Protein 1PO5 (pdb70)

Nearest PDB structures (foldseek):
  1po5-assembly1_A  TM=1.002E+00  e=9.155E-79  Oryctolagus cuniculus
  3tk3-assembly4_D  TM=8.480E-01  e=5.717E-64  Oryctolagus cuniculus
  5ufg-assembly1_A  TM=8.418E-01  e=4.158E-57  Homo sapiens
  4zv8-assembly1_A  TM=8.438E-01  e=6.813E-57  Homo sapiens
  2fdw-assembly1_A  TM=8.404E-01  e=4.370E-46  Homo sapiens

Solvent-accessible surface area: 23501 Å² total; per-residue (Å²): 85,143,45,5,45,23,20,95,61,74,104,122,37,0,16,80,129,92,117,68,239,81,4,80,58,129,18,26,113,124,29,62,129,120,58,31,52,7,0,4,11,53,44,13,72,121,30,3,0,0,0,4,4,0,74,1,0,54,60,0,4,71,108,64,34,87,4,0,15,10,82,32,87,140,29,36,76,60,113,111,78,176,64,161,30,79,163,105,52,114,22,125,143,30,132,56,12,134,163,19,4,20,29,0,43,124,85,49,53,128,37,126,143,52,17,8,112,52,0,48,72,1,1,134,16,0,17,87,42,2,76,119,28,184,11,51,59,38,69,2,13,97,34,0,1,7,0,0,0,0,1,13,0,4,17,0,19,24,152,58,19,86,22,142,42,90,25,0,80,49,5,8,60,6,0,120,35,58,102,12,27,36,12,19,101,22,57,140,69,66,119,144,108,44,43,97,43,152,162,160,47,7,39,129,187,69,50,139,146,13,51,76,44,5,42,72,55,0,12,106,15,5,99,153,16,62,84,83,38,66,94,105,91,61,95,2,0,0,0,16,0,1,22,61,11,89,113,77,182,22,74,84,80,25,115,55,18,57,79,6,4,20,96,8,0,20,60,37,4,71,74,16,0,54,48,11,0,15,5,0,7,19,0,0,5,1,5,13,37,64,49,134,19,7,92,127,2,19,82,13,2,112,126,40,12,18,39,189,98,84,1,24,40,85,6,48,96,126,0,38,20,2,16,0,1,9,26,0,0,16,0,27,19,19,34,64,21,43,8,96,32,9,4,0,52,112,99,4,109,6,106,50,66,44,0,57,108,67,12,8,0,43,0,2,5,5,18,0,2,43,7,76,179,67,0,128,62,18,125,68,14,64,11,36,3,0,29,57,114,138,34,47,72,78,140,15,77,0,16,2,26,32,18,28,32,128,43,72,52,111,24,48,29,51,14,81,11,3,2,1,0,0,1,0,9,1,0,11,29,0,38,28,32,31,81,67,71,52,155,85,16,94,27,76,79,123,61,97,43,49,28,82,16,12,15,36,31,92,0,88,2,72,64,68,152

Structure (mmCIF, N/CA/C/O backbone):
data_1PO5
#
_entry.id   1PO5
#
_cell.length_a   57.090
_cell.length_b   114.200
_cell.length_c   133.950
_cell.angle_alpha   90.00
_cell.angle_beta   90.00
_cell.angle_gamma   90.00
#
_symmetry.space_group_name_H-M   'C 2 2 21'
#
loop_
_entity.id
_entity.type
_entity.pdbx_description
1 polymer 'Cytochrome P450 2B4'
2 non-polymer 'PROTOPORPHYRIN IX CONTAINING FE'
3 water water
#
loop_
_atom_site.group_PDB
_atom_site.id
_atom_site.type_symbol
_atom_site.label_atom_id
_atom_site.label_alt_id
_atom_site.label_comp_id
_atom_site.label_asym_id
_atom_site.label_entity_id
_atom_site.label_seq_id
_atom_site.pdbx_PDB_ins_code
_atom_site.Cartn_x
_atom_site.Cartn_y
_atom_site.Cartn_z
_atom_site.occupancy
_atom_site.B_iso_or_equiv
_atom_site.auth_seq_id
_atom_site.auth_comp_id
_atom_site.auth_asym_id
_atom_site.auth_atom_id
_atom_site.pdbx_PDB_model_num
ATOM 1 N N . GLY A 1 9 ? 13.730 81.743 37.034 1.00 49.54 28 GLY A N 1
ATOM 2 C CA . GLY A 1 9 ? 12.564 80.888 37.182 1.00 51.49 28 GLY A CA 1
ATOM 3 C C . GLY A 1 9 ? 12.105 80.746 38.616 1.00 49.42 28 GLY A C 1
ATOM 4 O O . GLY A 1 9 ? 12.612 81.408 39.526 1.00 53.86 28 GLY A O 1
ATOM 5 N N . LYS A 1 10 ? 11.134 79.869 38.876 1.00 41.84 29 LYS A N 1
ATOM 6 C CA . LYS A 1 10 ? 10.722 79.650 40.260 1.00 47.58 29 LYS A CA 1
ATOM 7 C C . LYS A 1 10 ? 10.873 78.185 40.665 1.00 43.63 29 LYS A C 1
ATOM 8 O O . LYS A 1 10 ? 10.760 77.285 39.833 1.00 32.98 29 LYS A O 1
ATOM 14 N N . LEU A 1 11 ? 11.122 77.965 41.956 1.00 33.38 30 LEU A N 1
ATOM 15 C CA . LEU A 1 11 ? 11.203 76.614 42.503 1.00 29.15 30 LEU A CA 1
ATOM 16 C C . LEU A 1 11 ? 9.843 75.935 42.402 1.00 34.73 30 LEU A C 1
ATOM 17 O O . LEU A 1 11 ? 8.833 76.647 42.390 1.00 29.98 30 LEU A O 1
ATOM 22 N N . PRO A 1 12 ? 9.789 74.610 42.362 1.00 33.49 31 PRO A N 1
ATOM 23 C CA . PRO A 1 12 ? 8.491 73.922 42.409 1.00 28.63 31 PRO A CA 1
ATOM 24 C C . PRO A 1 12 ? 7.654 74.410 43.587 1.00 35.75 31 PRO A C 1
ATOM 25 O O . PRO A 1 12 ? 8.199 74.865 44.609 1.00 30.96 31 PRO A O 1
ATOM 29 N N . PRO A 1 13 ? 6.329 74.325 43.487 1.00 34.58 32 PRO A N 1
ATOM 30 C CA . PRO A 1 13 ? 5.449 74.825 44.554 1.00 30.62 32 PRO A CA 1
ATOM 31 C C . PRO A 1 13 ? 5.575 74.010 45.829 1.00 30.12 32 PRO A C 1
ATOM 32 O O . PRO A 1 13 ? 6.066 72.878 45.785 1.00 20.01 32 PRO A O 1
ATOM 36 N N . GLY A 1 14 ? 5.119 74.559 46.958 1.00 23.83 33 GLY A N 1
ATOM 37 C CA . GLY A 1 14 ? 5.134 73.746 48.174 1.00 22.35 33 GLY A CA 1
ATOM 38 C C . GLY A 1 14 ? 4.567 74.478 49.359 1.00 23.90 33 GLY A C 1
ATOM 39 O O . GLY A 1 14 ? 4.190 75.644 49.227 1.00 36.53 33 GLY A O 1
ATOM 40 N N . PRO A 1 15 ? 4.490 73.895 50.542 1.00 28.88 34 PRO A N 1
ATOM 41 C CA . PRO A 1 15 ? 3.928 74.647 51.677 1.00 35.11 34 PRO A CA 1
ATOM 42 C C . PRO A 1 15 ? 4.778 75.866 52.016 1.00 37.18 34 PRO A C 1
ATOM 43 O O . PRO A 1 15 ? 6.004 75.788 52.120 1.00 24.64 34 PRO A O 1
ATOM 47 N N . SER A 1 16 ? 4.133 77.016 52.204 1.00 32.27 35 SER A N 1
ATOM 48 C CA . SER A 1 16 ? 4.857 78.226 52.575 1.00 32.97 35 SER A CA 1
ATOM 49 C C . SER A 1 16 ? 5.749 78.010 53.799 1.00 35.72 35 SER A C 1
ATOM 50 O O . SER A 1 16 ? 5.309 77.488 54.826 1.00 35.69 35 SER A O 1
ATOM 53 N N . PRO A 1 17 ? 7.001 78.428 53.623 1.00 36.14 36 PRO A N 1
ATOM 54 C CA . PRO A 1 17 ? 8.015 78.359 54.670 1.00 45.00 36 PRO A CA 1
ATOM 55 C C . PRO A 1 17 ? 7.955 79.470 55.709 1.00 48.69 36 PRO A C 1
ATOM 56 O O . PRO A 1 17 ? 7.655 80.628 55.435 1.00 56.64 36 PRO A O 1
ATOM 60 N N . LEU A 1 18 ? 8.281 79.094 56.939 1.00 44.60 37 LEU A N 1
ATOM 61 C CA . LEU A 1 18 ? 8.569 80.084 57.973 1.00 44.81 37 LEU A CA 1
ATOM 62 C C . LEU A 1 18 ? 9.972 80.622 57.717 1.00 39.01 37 LEU A C 1
ATOM 63 O O . LEU A 1 18 ? 10.873 79.834 57.399 1.00 37.41 37 LEU A O 1
ATOM 68 N N . PRO A 1 19 ? 10.198 81.919 57.831 1.00 36.46 38 PRO A N 1
ATOM 69 C CA . PRO A 1 19 ? 11.576 82.418 57.813 1.00 42.65 38 PRO A CA 1
ATOM 70 C C . PRO A 1 19 ? 12.451 81.651 58.818 1.00 52.48 38 PRO A C 1
ATOM 71 O O . PRO A 1 19 ? 12.038 81.532 59.975 1.00 59.62 38 PRO A O 1
ATOM 75 N N . VAL A 1 20 ? 13.571 81.172 58.346 1.00 52.49 39 VAL A N 1
ATOM 76 C CA . VAL A 1 20 ? 14.743 80.490 58.817 1.00 58.36 39 VAL A CA 1
ATOM 77 C C . VAL A 1 20 ? 14.537 79.032 59.218 1.00 55.98 39 VAL A C 1
ATOM 78 O O . VAL A 1 20 ? 15.513 78.265 59.268 1.00 45.56 39 VAL A O 1
ATOM 82 N N . LEU A 1 21 ? 13.321 78.586 59.524 1.00 51.33 40 LEU A N 1
ATOM 83 C CA . LEU A 1 21 ? 13.204 77.171 59.911 1.00 49.56 40 LEU A CA 1
ATOM 84 C C . LEU A 1 21 ? 12.330 76.413 58.904 1.00 31.55 40 LEU A C 1
ATOM 85 O O . LEU A 1 21 ? 12.023 75.241 59.115 1.00 26.59 40 LEU A O 1
ATOM 90 N N . GLY A 1 22 ? 11.956 77.104 57.840 1.00 35.07 41 GLY A N 1
ATOM 91 C CA . GLY A 1 22 ? 11.168 76.562 56.757 1.00 36.84 41 GLY A CA 1
ATOM 92 C C . GLY A 1 22 ? 9.924 75.829 57.214 1.00 33.80 41 GLY A C 1
ATOM 93 O O . GLY A 1 22 ? 9.033 76.387 57.855 1.00 30.73 41 GLY A O 1
ATOM 94 N N . ASN A 1 23 ? 9.824 74.550 56.870 1.00 28.32 42 ASN A N 1
ATOM 95 C CA . ASN A 1 23 ? 8.606 73.797 57.169 1.00 29.30 42 ASN A CA 1
ATOM 96 C C . ASN A 1 23 ? 8.833 72.792 58.292 1.00 31.91 42 ASN A C 1
ATOM 97 O O . ASN A 1 23 ? 8.090 71.821 58.454 1.00 37.34 42 ASN A O 1
ATOM 102 N N . LEU A 1 24 ? 9.878 72.997 59.098 1.00 37.77 43 LEU A N 1
ATOM 103 C CA . LEU A 1 24 ? 10.164 72.028 60.159 1.00 36.76 43 LEU A CA 1
ATOM 104 C C . LEU A 1 24 ? 9.077 71.978 61.223 1.00 40.33 43 LEU A C 1
ATOM 105 O O . LEU A 1 24 ? 8.795 70.935 61.823 1.00 39.55 43 LEU A O 1
ATOM 110 N N . LEU A 1 25 ? 8.449 73.122 61.484 1.00 35.45 44 LEU A N 1
ATOM 111 C CA . LEU A 1 25 ? 7.423 73.151 62.523 1.00 48.17 44 LEU A CA 1
ATOM 112 C C . LEU A 1 25 ? 6.067 72.647 62.047 1.00 56.09 44 LEU A C 1
ATOM 113 O O . LEU A 1 25 ? 5.225 72.334 62.890 1.00 57.08 44 LEU A O 1
ATOM 118 N N . GLN A 1 26 ? 5.842 72.565 60.742 1.00 65.69 45 GLN A N 1
ATOM 119 C CA . GLN A 1 26 ? 4.561 72.182 60.167 1.00 64.14 45 GLN A CA 1
ATOM 120 C C . GLN A 1 26 ? 4.481 70.716 59.773 1.00 65.23 45 GLN A C 1
ATOM 121 O O . GLN A 1 26 ? 3.769 70.363 58.827 1.00 82.37 45 GLN A O 1
ATOM 127 N N . MET A 1 27 ? 5.204 69.840 60.476 1.00 66.39 46 MET A N 1
ATOM 128 C CA . MET A 1 27 ? 5.098 68.429 60.106 1.00 69.48 46 MET A CA 1
ATOM 129 C C . MET A 1 27 ? 4.162 67.684 61.051 1.00 62.66 46 MET A C 1
ATOM 130 O O . MET A 1 27 ? 3.871 68.088 62.173 1.00 61.28 46 MET A O 1
ATOM 135 N N . ASP A 1 28 ? 3.689 66.549 60.548 1.00 62.90 47 ASP A N 1
ATOM 136 C CA . ASP A 1 28 ? 2.656 65.798 61.233 1.00 68.64 47 ASP A CA 1
ATOM 137 C C . ASP A 1 28 ? 3.158 64.583 61.991 1.00 65.06 47 ASP A C 1
ATOM 138 O O . ASP A 1 28 ? 4.039 63.816 61.613 1.00 41.83 47 ASP A O 1
ATOM 143 N N . ARG A 1 29 ? 2.504 64.372 63.134 1.00 64.00 48 ARG A N 1
ATOM 144 C CA . ARG A 1 29 ? 2.703 63.175 63.935 1.00 62.04 48 ARG A CA 1
ATOM 145 C C . ARG A 1 29 ? 2.297 61.937 63.140 1.00 63.30 48 ARG A C 1
ATOM 146 O O . ARG A 1 29 ? 2.747 60.823 63.410 1.00 73.55 48 ARG A O 1
ATOM 154 N N . LYS A 1 30 ? 1.441 62.146 62.148 1.00 61.79 49 LYS A N 1
ATOM 155 C CA . LYS A 1 30 ? 0.973 61.170 61.192 1.00 59.37 49 LYS A CA 1
ATOM 156 C C . LYS A 1 30 ? 2.104 60.378 60.550 1.00 60.91 49 LYS A C 1
ATOM 157 O O . LYS A 1 30 ? 1.931 59.214 60.183 1.00 64.62 49 LYS A O 1
ATOM 163 N N . GLY A 1 31 ? 3.268 61.007 60.389 1.00 56.17 50 GLY A N 1
ATOM 164 C CA . GLY A 1 31 ? 4.331 60.366 59.641 1.00 52.96 50 GLY A CA 1
ATOM 165 C C . GLY A 1 31 ? 4.769 61.121 58.400 1.00 47.54 50 GLY A C 1
ATOM 166 O O . GLY A 1 31 ? 4.019 61.783 57.684 1.00 36.96 50 GLY A O 1
ATOM 167 N N . LEU A 1 32 ? 6.073 61.010 58.138 1.00 33.43 51 LEU A N 1
ATOM 168 C CA . LEU A 1 32 ? 6.674 61.761 57.045 1.00 26.44 51 LEU A CA 1
ATOM 169 C C . LEU A 1 32 ? 6.100 61.344 55.703 1.00 21.82 51 LEU A C 1
ATOM 170 O O . LEU A 1 32 ? 5.743 62.184 54.873 1.00 27.28 51 LEU A O 1
ATOM 175 N N . LEU A 1 33 ? 6.031 60.043 55.447 1.00 26.61 52 LEU A N 1
ATOM 176 C CA . LEU A 1 33 ? 5.551 59.559 54.146 1.00 26.37 52 LEU A CA 1
ATOM 177 C C . LEU A 1 33 ? 4.099 59.942 53.901 1.00 28.20 52 LEU A C 1
ATOM 178 O O . LEU A 1 33 ? 3.702 60.435 52.840 1.00 31.45 52 LEU A O 1
ATOM 183 N N . ARG A 1 34 ? 3.247 59.730 54.902 1.00 29.28 53 ARG A N 1
ATOM 184 C CA . ARG A 1 34 ? 1.843 60.115 54.703 1.00 30.60 53 ARG A CA 1
ATOM 185 C C . ARG A 1 34 ? 1.734 61.612 54.444 1.00 34.14 53 ARG A C 1
ATOM 186 O O . ARG A 1 34 ? 0.933 62.043 53.614 1.00 40.90 53 ARG A O 1
ATOM 194 N N . SER A 1 35 ? 2.556 62.397 55.138 1.00 37.91 54 SER A N 1
ATOM 195 C CA . SER A 1 35 ? 2.584 63.845 54.924 1.00 36.86 54 SER A CA 1
ATOM 196 C C . SER A 1 35 ? 3.079 64.179 53.524 1.00 35.27 54 SER A C 1
ATOM 197 O O . SER A 1 35 ? 2.591 65.089 52.844 1.00 26.80 54 SER A O 1
ATOM 200 N N . PHE A 1 36 ? 4.077 63.420 53.043 1.00 32.41 55 PHE A N 1
ATOM 201 C CA . PHE A 1 36 ? 4.491 63.673 51.658 1.00 29.67 55 PHE A CA 1
ATOM 202 C C . PHE A 1 36 ? 3.326 63.314 50.746 1.00 33.56 55 PHE A C 1
ATOM 203 O O . PHE A 1 36 ? 3.165 63.893 49.675 1.00 32.16 55 PHE A O 1
ATOM 211 N N . LEU A 1 37 ? 2.515 62.341 51.188 1.00 31.23 56 LEU A N 1
ATOM 212 C CA . LEU A 1 37 ? 1.380 61.972 50.327 1.00 36.33 56 LEU A CA 1
ATOM 213 C C . LEU A 1 37 ? 0.453 63.182 50.230 1.00 38.30 56 LEU A C 1
ATOM 214 O O . LEU A 1 37 ? -0.008 63.577 49.160 1.00 33.63 56 LEU A O 1
ATOM 219 N N . ARG A 1 38 ? 0.205 63.773 51.398 1.00 37.36 57 ARG A N 1
ATOM 220 C CA . ARG A 1 38 ? -0.671 64.937 51.457 1.00 40.42 57 ARG A CA 1
ATOM 221 C C . ARG A 1 38 ? -0.130 66.075 50.606 1.00 48.44 57 ARG A C 1
ATOM 222 O O . ARG A 1 38 ? -0.856 66.692 49.816 1.00 39.75 57 ARG A O 1
ATOM 230 N N . LEU A 1 39 ? 1.161 66.393 50.720 1.00 41.19 58 LEU A N 1
ATOM 231 C CA . LEU A 1 39 ? 1.670 67.520 49.928 1.00 30.47 58 LEU A CA 1
ATOM 232 C C . LEU A 1 39 ? 1.563 67.268 48.439 1.00 21.04 58 LEU A C 1
ATOM 233 O O . LEU A 1 39 ? 1.273 68.141 47.628 1.00 26.70 58 LEU A O 1
ATOM 238 N N . ARG A 1 40 ? 1.810 66.027 48.020 1.00 30.44 59 ARG A N 1
ATOM 239 C CA . ARG A 1 40 ? 1.712 65.744 46.590 1.00 27.72 59 ARG A CA 1
ATOM 240 C C . ARG A 1 40 ? 0.306 65.949 46.054 1.00 33.64 59 ARG A C 1
ATOM 241 O O . ARG A 1 40 ? 0.077 66.483 44.966 1.00 33.69 59 ARG A O 1
ATOM 249 N N . GLU A 1 41 ? -0.691 65.517 46.831 1.00 32.56 60 GLU A N 1
ATOM 250 C CA . GLU A 1 41 ? -2.060 65.722 46.367 1.00 41.98 60 GLU A CA 1
ATOM 251 C C . GLU A 1 41 ? -2.359 67.217 46.272 1.00 38.39 60 GLU A C 1
ATOM 252 O O . GLU A 1 41 ? -3.091 67.651 45.384 1.00 32.38 60 GLU A O 1
ATOM 258 N N . LYS A 1 42 ? -1.780 67.966 47.204 1.00 33.28 61 LYS A N 1
ATOM 259 C CA . LYS A 1 42 ? -2.053 69.394 47.290 1.00 33.80 61 LYS A CA 1
ATOM 260 C C . LYS A 1 42 ? -1.229 70.185 46.289 1.00 34.05 61 LYS A C 1
ATOM 261 O O . LYS A 1 42 ? -1.703 71.217 45.823 1.00 32.78 61 LYS A O 1
ATOM 267 N N . TYR A 1 43 ? -0.026 69.729 45.959 1.00 37.43 62 TYR A N 1
ATOM 268 C CA . TYR A 1 43 ? 0.886 70.491 45.115 1.00 29.91 62 TYR A CA 1
ATOM 269 C C . TYR A 1 43 ? 1.322 69.783 43.842 1.00 27.98 62 TYR A C 1
ATOM 270 O O . TYR A 1 43 ? 1.886 70.425 42.944 1.00 31.34 62 TYR A O 1
ATOM 279 N N . GLY A 1 44 ? 1.099 68.479 43.732 1.00 21.98 63 GLY A N 1
ATOM 280 C CA . GLY A 1 44 ? 1.511 67.736 42.555 1.00 24.35 63 GLY A CA 1
ATOM 281 C C . GLY A 1 44 ? 2.769 66.922 42.793 1.00 30.52 63 GLY A C 1
ATOM 282 O O . GLY A 1 44 ? 3.241 66.824 43.928 1.00 24.48 63 GLY A O 1
ATOM 283 N N . ASP A 1 45 ? 3.334 66.327 41.749 1.00 23.51 64 ASP A N 1
ATOM 284 C CA . ASP A 1 45 ? 4.344 65.298 41.969 1.00 20.45 64 ASP A CA 1
ATOM 285 C C . ASP A 1 45 ? 5.746 65.872 42.135 1.00 31.12 64 ASP A C 1
ATOM 286 O O . ASP A 1 45 ? 6.680 65.114 42.403 1.00 23.03 64 ASP A O 1
ATOM 291 N N . VAL A 1 46 ? 5.904 67.171 41.953 1.00 24.57 65 VAL A N 1
ATOM 292 C CA . VAL A 1 46 ? 7.177 67.835 42.217 1.00 22.53 65 VAL A CA 1
ATOM 293 C C . VAL A 1 46 ? 6.900 69.036 43.108 1.00 22.72 65 VAL A C 1
ATOM 294 O O . VAL A 1 46 ? 6.267 70.010 42.688 1.00 23.57 65 VAL A O 1
ATOM 298 N N . PHE A 1 47 ? 7.356 68.950 44.354 1.00 21.26 66 PHE A N 1
ATOM 299 C CA . PHE A 1 47 ? 7.132 70.095 45.246 1.00 21.49 66 PHE A CA 1
ATOM 300 C C . PHE A 1 47 ? 8.406 70.427 46.025 1.00 25.49 66 PHE A C 1
ATOM 301 O O . PHE A 1 47 ? 9.399 69.694 46.012 1.00 19.99 66 PHE A O 1
ATOM 309 N N . THR A 1 48 ? 8.410 71.551 46.718 1.00 24.59 67 THR A N 1
ATOM 310 C CA . THR A 1 48 ? 9.511 72.062 47.498 1.00 25.56 67 THR A CA 1
ATOM 311 C C . THR A 1 48 ? 9.145 72.164 48.983 1.00 30.35 67 THR A C 1
ATOM 312 O O . THR A 1 48 ? 8.101 72.715 49.336 1.00 25.83 67 THR A O 1
ATOM 316 N N . VAL A 1 49 ? 10.026 71.630 49.817 1.00 19.81 68 VAL A N 1
ATOM 317 C CA . VAL A 1 49 ? 9.928 71.824 51.266 1.00 28.99 68 VAL A CA 1
ATOM 318 C C . VAL A 1 49 ? 11.204 72.506 51.754 1.00 26.04 68 VAL A C 1
ATOM 319 O O . VAL A 1 49 ? 12.280 72.349 51.169 1.00 26.88 68 VAL A O 1
ATOM 323 N N . TYR A 1 50 ? 11.067 73.274 52.824 1.00 22.47 69 TYR A N 1
ATOM 324 C CA . TYR A 1 50 ? 12.190 73.993 53.404 1.00 28.73 69 TYR A CA 1
ATOM 325 C C . TYR A 1 50 ? 12.668 73.336 54.686 1.00 27.27 69 TYR A C 1
ATOM 326 O O . TYR A 1 50 ? 11.958 73.313 55.693 1.00 31.68 69 TYR A O 1
ATOM 335 N N . LEU A 1 51 ? 13.877 72.790 54.659 1.00 25.07 70 LEU A N 1
ATOM 336 C CA . LEU A 1 51 ? 14.524 72.346 55.879 1.00 30.47 70 LEU A CA 1
ATOM 337 C C . LEU A 1 51 ? 15.313 73.537 56.421 1.00 31.97 70 LEU A C 1
ATOM 338 O O . LEU A 1 51 ? 16.452 73.739 55.995 1.00 31.86 70 LEU A O 1
ATOM 343 N N . GLY A 1 52 ? 14.680 74.301 57.302 1.00 31.86 71 GLY A N 1
ATOM 344 C CA . GLY A 1 52 ? 15.294 75.545 57.751 1.00 30.45 71 GLY A CA 1
ATOM 345 C C . GLY A 1 52 ? 15.306 76.550 56.613 1.00 33.90 71 GLY A C 1
ATOM 346 O O . GLY A 1 52 ? 14.254 76.797 56.026 1.00 36.87 71 GLY A O 1
ATOM 347 N N . SER A 1 53 ? 16.462 77.110 56.289 1.00 38.66 72 SER A N 1
ATOM 348 C CA . SER A 1 53 ? 16.580 78.098 55.224 1.00 44.83 72 SER A CA 1
ATOM 349 C C . SER A 1 53 ? 16.740 77.470 53.846 1.00 40.38 72 SER A C 1
ATOM 350 O O . SER A 1 53 ? 16.682 78.152 52.821 1.00 60.90 72 SER A O 1
ATOM 353 N N . ARG A 1 54 ? 16.949 76.157 53.805 1.00 29.55 73 ARG A N 1
ATOM 354 C CA . ARG A 1 54 ? 17.293 75.492 52.563 1.00 29.60 73 ARG A CA 1
ATOM 355 C C . ARG A 1 54 ? 16.139 74.743 51.914 1.00 28.07 73 ARG A C 1
ATOM 356 O O . ARG A 1 54 ? 15.538 73.873 52.539 1.00 25.82 73 ARG A O 1
ATOM 364 N N . PRO A 1 55 ? 15.865 75.086 50.661 1.00 33.14 74 PRO A N 1
ATOM 365 C CA . PRO A 1 55 ? 14.824 74.401 49.888 1.00 25.64 74 PRO A CA 1
ATOM 366 C C . PRO A 1 55 ? 15.331 73.036 49.440 1.00 23.39 74 PRO A C 1
ATOM 367 O O . PRO A 1 55 ? 16.506 72.838 49.139 1.00 26.03 74 PRO A O 1
ATOM 371 N N . VAL A 1 56 ? 14.417 72.085 49.423 1.00 25.92 75 VAL A N 1
ATOM 372 C CA . VAL A 1 56 ? 14.627 70.706 49.026 1.00 20.46 75 VAL A CA 1
ATOM 373 C C . VAL A 1 56 ? 13.492 70.341 48.076 1.00 22.92 75 VAL A C 1
ATOM 374 O O . VAL A 1 56 ? 12.324 70.527 48.429 1.00 20.87 75 VAL A O 1
ATOM 378 N N . VAL A 1 57 ? 13.873 69.863 46.904 1.00 22.53 76 VAL A N 1
ATOM 379 C CA . VAL A 1 57 ? 12.872 69.463 45.910 1.00 19.91 76 VAL A CA 1
ATOM 380 C C . VAL A 1 57 ? 12.534 67.991 46.083 1.00 21.73 76 VAL A C 1
ATOM 381 O O . VAL A 1 57 ? 13.436 67.148 46.201 1.00 19.32 76 VAL A O 1
ATOM 385 N N . VAL A 1 58 ? 11.238 67.662 46.097 1.00 17.22 77 VAL A N 1
ATOM 386 C CA . VAL A 1 58 ? 10.759 66.299 46.268 1.00 13.91 77 VAL A CA 1
ATOM 387 C C . VAL A 1 58 ? 10.113 65.779 44.988 1.00 19.72 77 VAL A C 1
ATOM 388 O O . VAL A 1 58 ? 9.205 66.432 44.474 1.00 22.49 77 VAL A O 1
ATOM 392 N N . LEU A 1 59 ? 10.564 64.659 44.448 1.00 16.97 78 LEU A N 1
ATOM 393 C CA . LEU A 1 59 ? 10.099 64.052 43.222 1.00 15.72 78 LEU A CA 1
ATOM 394 C C . LEU A 1 59 ? 9.254 62.806 43.518 1.00 24.27 78 LEU A C 1
ATOM 395 O O . LEU A 1 59 ? 9.754 61.812 44.065 1.00 17.84 78 LEU A O 1
ATOM 400 N N . CYS A 1 60 ? 7.976 62.832 43.154 1.00 19.65 79 CYS A N 1
ATOM 401 C CA . CYS A 1 60 ? 7.065 61.733 43.420 1.00 16.21 79 CYS A CA 1
ATOM 402 C C . CYS A 1 60 ? 6.519 61.039 42.168 1.00 17.64 79 CYS A C 1
ATOM 403 O O . CYS A 1 60 ? 6.238 61.749 41.198 1.00 21.36 79 CYS A O 1
ATOM 406 N N . GLY A 1 61 ? 6.373 59.726 42.266 1.00 16.35 80 GLY A N 1
ATOM 407 C CA . GLY A 1 61 ? 5.919 58.855 41.195 1.00 17.04 80 GLY A CA 1
ATOM 408 C C . GLY A 1 61 ? 6.997 58.559 40.166 1.00 21.27 80 GLY A C 1
ATOM 409 O O . GLY A 1 61 ? 7.923 59.345 39.994 1.00 22.52 80 GLY A O 1
ATOM 410 N N . THR A 1 62 ? 6.870 57.440 39.481 1.00 18.86 81 THR A N 1
ATOM 411 C CA . THR A 1 62 ? 7.751 56.891 38.479 1.00 23.30 81 THR A CA 1
ATOM 412 C C . THR A 1 62 ? 8.101 57.883 37.378 1.00 22.62 81 THR A C 1
ATOM 413 O O . THR A 1 62 ? 9.272 58.103 37.083 1.00 19.76 81 THR A O 1
ATOM 417 N N . ASP A 1 63 ? 7.097 58.494 36.765 1.00 21.80 82 ASP A N 1
ATOM 418 C CA . ASP A 1 63 ? 7.336 59.431 35.672 1.00 25.75 82 ASP A CA 1
ATOM 419 C C . ASP A 1 63 ? 8.183 60.630 36.071 1.00 27.13 82 ASP A C 1
ATOM 420 O O . ASP A 1 63 ? 9.166 60.897 35.379 1.00 25.92 82 ASP A O 1
ATOM 425 N N . ALA A 1 64 ? 7.834 61.364 37.131 1.00 18.88 83 ALA A N 1
ATOM 426 C CA . ALA A 1 64 ? 8.635 62.525 37.505 1.00 17.37 83 ALA A CA 1
ATOM 427 C C . ALA A 1 64 ? 10.051 62.105 37.878 1.00 21.71 83 ALA A C 1
ATOM 428 O O . ALA A 1 64 ? 11.049 62.742 37.542 1.00 22.11 83 ALA A O 1
ATOM 430 N N . ILE A 1 65 ? 10.178 60.988 38.611 1.00 17.71 84 ILE A N 1
ATOM 431 C CA . ILE A 1 65 ? 11.523 60.561 39.021 1.00 16.69 84 ILE A CA 1
ATOM 432 C C . ILE A 1 65 ? 12.359 60.150 37.826 1.00 21.66 84 ILE A C 1
ATOM 433 O O . ILE A 1 65 ? 13.556 60.440 37.763 1.00 21.72 84 ILE A O 1
ATOM 438 N N . ARG A 1 66 ? 11.759 59.456 36.847 1.00 20.37 85 ARG A N 1
ATOM 439 C CA . ARG A 1 66 ? 12.567 59.063 35.692 1.00 21.77 85 ARG A CA 1
ATOM 440 C C . ARG A 1 66 ? 12.891 60.277 34.824 1.00 26.64 85 ARG A C 1
ATOM 441 O O . ARG A 1 66 ? 13.975 60.313 34.246 1.00 29.86 85 ARG A O 1
ATOM 449 N N . GLU A 1 67 ? 11.980 61.241 34.740 1.00 22.95 86 GLU A N 1
ATOM 450 C CA . GLU A 1 67 ? 12.222 62.471 33.987 1.00 26.43 86 GLU A CA 1
ATOM 451 C C . GLU A 1 67 ? 13.470 63.185 34.505 1.00 28.08 86 GLU A C 1
ATOM 452 O O . GLU A 1 67 ? 14.261 63.765 33.758 1.00 24.37 86 GLU A O 1
ATOM 458 N N . ALA A 1 68 ? 13.640 63.135 35.829 1.00 18.86 87 ALA A N 1
ATOM 459 C CA . ALA A 1 68 ? 14.791 63.783 36.433 1.00 19.51 87 ALA A CA 1
ATOM 460 C C . ALA A 1 68 ? 16.017 62.892 36.284 1.00 28.94 87 ALA A C 1
ATOM 461 O O . ALA A 1 68 ? 16.929 63.271 35.543 1.00 27.42 87 ALA A O 1
ATOM 463 N N . LEU A 1 69 ? 16.021 61.748 36.955 1.00 23.44 88 LEU A N 1
ATOM 464 C CA . LEU A 1 69 ? 17.177 60.879 37.111 1.00 21.56 88 LEU A CA 1
ATOM 465 C C . LEU A 1 69 ? 17.651 60.208 35.822 1.00 24.64 88 LEU A C 1
ATOM 466 O O . LEU A 1 69 ? 18.818 59.810 35.683 1.00 20.63 88 LEU A O 1
ATOM 471 N N . VAL A 1 70 ? 16.757 60.033 34.856 1.00 19.04 89 VAL A N 1
ATOM 472 C CA . VAL A 1 70 ? 17.163 59.402 33.601 1.00 28.46 89 VAL A CA 1
ATOM 473 C C . VAL A 1 70 ? 17.137 60.442 32.485 1.00 25.21 89 VAL A C 1
ATOM 474 O O . VAL A 1 70 ? 18.128 60.593 31.761 1.00 35.30 89 VAL A O 1
ATOM 478 N N . ASP A 1 71 ? 16.043 61.181 32.320 1.00 25.53 90 ASP A N 1
ATOM 479 C CA . ASP A 1 71 ? 15.984 62.132 31.202 1.00 26.24 90 ASP A CA 1
ATOM 480 C C . ASP A 1 71 ? 17.034 63.227 31.352 1.00 30.16 90 ASP A C 1
ATOM 481 O O . ASP A 1 71 ? 17.621 63.635 30.346 1.00 37.94 90 ASP A O 1
ATOM 486 N N . GLN A 1 72 ? 17.271 63.693 32.572 1.00 24.81 91 GLN A N 1
ATOM 487 C CA . GLN A 1 72 ? 18.313 64.679 32.859 1.00 20.80 91 GLN A CA 1
ATOM 488 C C . GLN A 1 72 ? 19.367 64.122 33.818 1.00 21.48 91 GLN A C 1
ATOM 489 O O . GLN A 1 72 ? 19.697 64.696 34.860 1.00 22.14 91 GLN A O 1
ATOM 495 N N . ALA A 1 73 ? 19.889 62.963 33.425 1.00 20.61 92 ALA A N 1
ATOM 496 C CA . ALA A 1 73 ? 20.745 62.133 34.249 1.00 22.78 92 ALA A CA 1
ATOM 497 C C . ALA A 1 73 ? 21.926 62.886 34.833 1.00 27.03 92 ALA A C 1
ATOM 498 O O . ALA A 1 73 ? 22.234 62.784 36.013 1.00 21.61 92 ALA A O 1
ATOM 500 N N . GLU A 1 74 ? 22.631 63.642 33.995 1.00 24.70 93 GLU A N 1
ATOM 501 C CA . GLU A 1 74 ? 23.789 64.368 34.503 1.00 31.31 93 GLU A CA 1
ATOM 502 C C . GLU A 1 74 ? 23.423 65.517 35.446 1.00 21.00 93 GLU A C 1
ATOM 503 O O . GLU A 1 74 ? 24.022 65.601 36.520 1.00 25.78 93 GLU A O 1
ATOM 509 N N . ALA A 1 75 ? 22.475 66.366 35.054 1.00 20.93 94 ALA A N 1
ATOM 510 C CA . ALA A 1 75 ? 21.987 67.450 35.895 1.00 22.99 94 ALA A CA 1
ATOM 511 C C . ALA A 1 75 ? 21.624 66.967 37.301 1.00 25.26 94 ALA A C 1
ATOM 512 O O . ALA A 1 75 ? 21.889 67.656 38.292 1.00 22.50 94 ALA A O 1
ATOM 514 N N . PHE A 1 76 ? 21.014 65.792 37.429 1.00 23.06 95 PHE A N 1
ATOM 515 C CA . PHE A 1 76 ? 20.579 65.281 38.727 1.00 25.73 95 PHE A CA 1
ATOM 516 C C . PHE A 1 76 ? 21.578 64.340 39.370 1.00 28.60 95 PHE A C 1
ATOM 517 O O . PHE A 1 76 ? 21.185 63.606 40.272 1.00 24.11 95 PHE A O 1
ATOM 525 N N . SER A 1 77 ? 22.827 64.329 38.906 1.00 22.28 96 SER A N 1
ATOM 526 C CA . SER A 1 77 ? 23.755 63.292 39.347 1.00 20.37 96 SER A CA 1
ATOM 527 C C . SER A 1 77 ? 24.544 63.696 40.581 1.00 20.02 96 SER A C 1
ATOM 528 O O . SER A 1 77 ? 25.300 62.889 41.112 1.00 24.21 96 SER A O 1
ATOM 531 N N . GLY A 1 78 ? 24.404 64.941 41.030 1.00 19.73 97 GLY A N 1
ATOM 532 C CA . GLY A 1 78 ? 25.044 65.399 42.245 1.00 23.62 97 GLY A CA 1
ATOM 533 C C . GLY A 1 78 ? 24.856 64.477 43.437 1.00 31.19 97 GLY A C 1
ATOM 534 O O . GLY A 1 78 ? 23.805 63.839 43.588 1.00 30.10 97 GLY A O 1
ATOM 535 N N . ARG A 1 79 ? 25.865 64.367 44.303 1.00 28.63 98 ARG A N 1
ATOM 536 C CA . ARG A 1 79 ? 25.713 63.514 45.478 1.00 34.00 98 ARG A CA 1
ATOM 537 C C . ARG A 1 79 ? 24.965 64.318 46.536 1.00 32.14 98 ARG A C 1
ATOM 538 O O . ARG A 1 79 ? 25.010 65.549 46.505 1.00 37.36 98 ARG A O 1
ATOM 546 N N . GLY A 1 80 ? 24.296 63.632 47.453 1.00 27.94 99 GLY A N 1
ATOM 547 C CA . GLY A 1 80 ? 23.566 64.388 48.475 1.00 31.37 99 GLY A CA 1
ATOM 548 C C . GLY A 1 80 ? 24.511 65.201 49.345 1.00 32.30 99 GLY A C 1
ATOM 549 O O . GLY A 1 80 ? 25.706 64.906 49.419 1.00 37.47 99 GLY A O 1
ATOM 550 N N . LYS A 1 81 ? 23.992 66.223 49.992 1.00 31.19 100 LYS A N 1
ATOM 551 C CA . LYS A 1 81 ? 24.682 67.039 50.979 1.00 45.17 100 LYS A CA 1
ATOM 552 C C . LYS A 1 81 ? 23.899 67.005 52.287 1.00 51.21 100 LYS A C 1
ATOM 553 O O . LYS A 1 81 ? 22.819 67.601 52.367 1.00 53.88 100 LYS A O 1
ATOM 559 N N . ILE A 1 82 ? 24.392 66.312 53.313 1.00 41.80 101 ILE A N 1
ATOM 560 C CA . ILE A 1 82 ? 23.615 66.280 54.551 1.00 35.38 101 ILE A CA 1
ATOM 561 C C . ILE A 1 82 ? 23.999 67.439 55.473 1.00 31.89 101 ILE A C 1
ATOM 562 O O . ILE A 1 82 ? 23.442 67.537 56.563 1.00 40.11 101 ILE A O 1
ATOM 567 N N . ALA A 1 83 ? 24.927 68.271 55.023 1.00 41.28 102 ALA A N 1
ATOM 568 C CA . ALA A 1 83 ? 25.307 69.463 55.772 1.00 49.12 102 ALA A CA 1
ATOM 569 C C . ALA A 1 83 ? 24.070 70.333 56.013 1.00 46.87 102 ALA A C 1
ATOM 570 O O . ALA A 1 83 ? 23.894 70.917 57.080 1.00 37.77 102 ALA A O 1
ATOM 572 N N . VAL A 1 84 ? 23.262 70.353 54.966 1.00 42.81 103 VAL A N 1
ATOM 573 C CA . VAL A 1 84 ? 22.013 71.071 54.839 1.00 41.51 103 VAL A CA 1
ATOM 574 C C . VAL A 1 84 ? 21.236 71.126 56.145 1.00 52.49 103 VAL A C 1
ATOM 575 O O . VAL A 1 84 ? 20.929 72.225 56.613 1.00 78.52 103 VAL A O 1
ATOM 579 N N . VAL A 1 85 ? 20.926 69.974 56.737 1.00 56.52 104 VAL A N 1
ATOM 580 C CA . VAL A 1 85 ? 20.160 69.945 57.981 1.00 58.11 104 VAL A CA 1
ATOM 581 C C . VAL A 1 85 ? 21.041 70.214 59.200 1.00 54.79 104 VAL A C 1
ATOM 582 O O . VAL A 1 85 ? 20.530 70.431 60.299 1.00 62.82 104 VAL A O 1
ATOM 586 N N . ASP A 1 86 ? 22.359 70.207 59.019 1.00 48.33 105 ASP A N 1
ATOM 587 C CA . ASP A 1 86 ? 23.256 70.450 60.141 1.00 48.40 105 ASP A CA 1
ATOM 588 C C . ASP A 1 86 ? 22.982 71.796 60.803 1.00 42.26 105 ASP A C 1
ATOM 589 O O . ASP A 1 86 ? 23.104 72.875 60.231 1.00 37.25 105 ASP A O 1
ATOM 594 N N . PRO A 1 87 ? 22.619 71.725 62.076 1.00 42.17 106 PRO A N 1
ATOM 595 C CA . PRO A 1 87 ? 22.327 72.929 62.853 1.00 51.65 106 PRO A CA 1
ATOM 596 C C . PRO A 1 87 ? 23.451 73.960 62.847 1.00 49.03 106 PRO A C 1
ATOM 597 O O . PRO A 1 87 ? 23.211 75.157 62.671 1.00 53.95 106 PRO A O 1
ATOM 601 N N . ILE A 1 88 ? 24.694 73.541 63.049 1.00 41.82 107 ILE A N 1
ATOM 602 C CA . ILE A 1 88 ? 25.784 74.472 63.297 1.00 46.16 107 ILE A CA 1
ATOM 603 C C . ILE A 1 88 ? 26.121 75.362 62.108 1.00 46.96 107 ILE A C 1
ATOM 604 O O . ILE A 1 88 ? 27.156 75.163 61.472 1.00 70.61 107 ILE A O 1
ATOM 609 N N . PHE A 1 89 ? 25.275 76.342 61.830 1.00 46.41 108 PHE A N 1
ATOM 610 C CA . PHE A 1 89 ? 25.558 77.305 60.773 1.00 61.40 108 PHE A CA 1
ATOM 611 C C . PHE A 1 89 ? 25.838 78.704 61.316 1.00 70.92 108 PHE A C 1
ATOM 612 O O . PHE A 1 89 ? 25.780 79.670 60.553 1.00 60.25 108 PHE A O 1
ATOM 620 N N . GLN A 1 90 ? 26.156 78.802 62.602 1.00 78.95 109 GLN A N 1
ATOM 621 C CA . GLN A 1 90 ? 26.628 80.029 63.229 1.00 76.52 109 GLN A CA 1
ATOM 622 C C . GLN A 1 90 ? 28.164 80.064 63.157 1.00 78.51 109 GLN A C 1
ATOM 623 O O . GLN A 1 90 ? 28.814 80.669 64.008 1.00 73.62 109 GLN A O 1
ATOM 629 N N . GLY A 1 91 ? 28.638 79.397 62.124 1.00 80.58 110 GLY A N 1
ATOM 630 C CA . GLY A 1 91 ? 29.966 79.183 61.624 1.00 80.89 110 GLY A CA 1
ATOM 631 C C . GLY A 1 91 ? 29.950 78.642 60.199 1.00 79.46 110 GLY A C 1
ATOM 632 O O . GLY A 1 91 ? 30.939 78.783 59.477 1.00 99.79 110 GLY A O 1
ATOM 633 N N . TYR A 1 92 ? 28.828 78.039 59.814 1.00 76.11 111 TYR A N 1
ATOM 634 C CA . TYR A 1 92 ? 28.615 77.454 58.492 1.00 80.11 111 TYR A CA 1
ATOM 635 C C . TYR A 1 92 ? 29.512 76.218 58.348 1.00 80.36 111 TYR A C 1
ATOM 636 O O . TYR A 1 92 ? 29.071 75.146 58.779 1.00 69.15 111 TYR A O 1
ATOM 645 N N . GLY A 1 93 ? 30.677 76.416 57.771 1.00 80.30 112 GLY A N 1
ATOM 646 C CA . GLY A 1 93 ? 31.683 75.464 57.383 1.00 79.75 112 GLY A CA 1
ATOM 647 C C . GLY A 1 93 ? 31.119 74.060 57.226 1.00 82.87 112 GLY A C 1
ATOM 648 O O . GLY A 1 93 ? 30.123 73.881 56.515 1.00 85.27 112 GLY A O 1
ATOM 649 N N . VAL A 1 94 ? 31.757 73.109 57.897 1.00 85.22 113 VAL A N 1
ATOM 650 C CA . VAL A 1 94 ? 31.281 71.732 57.891 1.00 91.51 113 VAL A CA 1
ATOM 651 C C . VAL A 1 94 ? 32.274 70.796 58.584 1.00 98.44 113 VAL A C 1
ATOM 652 O O . VAL A 1 94 ? 31.856 69.694 58.961 1.00 123.66 113 VAL A O 1
ATOM 656 N N . ILE A 1 95 ? 33.511 71.233 58.762 1.00 98.80 114 ILE A N 1
ATOM 657 C CA . ILE A 1 95 ? 34.643 70.431 59.252 1.00 103.39 114 ILE A CA 1
ATOM 658 C C . ILE A 1 95 ? 34.549 69.059 58.571 1.00 98.84 114 ILE A C 1
ATOM 659 O O . ILE A 1 95 ? 33.998 68.066 59.023 1.00 83.73 114 ILE A O 1
ATOM 664 N N . PHE A 1 96 ? 35.121 69.127 57.385 1.00 99.11 115 PHE A N 1
ATOM 665 C CA . PHE A 1 96 ? 34.929 68.324 56.207 1.00 99.69 115 PHE A CA 1
ATOM 666 C C . PHE A 1 96 ? 36.097 67.393 55.962 1.00 104.57 115 PHE A C 1
ATOM 667 O O . PHE A 1 96 ? 36.563 67.210 54.840 1.00 115.75 115 PHE A O 1
ATOM 675 N N . ALA A 1 97 ? 36.579 66.792 57.053 1.00 105.32 116 ALA A N 1
ATOM 676 C CA . ALA A 1 97 ? 37.737 65.913 56.855 1.00 106.37 116 ALA A CA 1
ATOM 677 C C . ALA A 1 97 ? 38.899 66.769 56.350 1.00 105.77 116 ALA A C 1
ATOM 678 O O . ALA A 1 97 ? 38.814 67.401 55.297 1.00 107.00 116 ALA A O 1
ATOM 680 N N . ASN A 1 98 ? 39.965 66.792 57.131 1.00 104.95 117 ASN A N 1
ATOM 681 C CA . ASN A 1 98 ? 41.175 67.566 56.974 1.00 102.30 117 ASN A CA 1
ATOM 682 C C . ASN A 1 98 ? 41.558 67.891 55.529 1.00 99.65 117 ASN A C 1
ATOM 683 O O . ASN A 1 98 ? 42.343 67.170 54.918 1.00 95.07 117 ASN A O 1
ATOM 688 N N . GLY A 1 99 ? 40.998 68.981 55.042 1.00 98.02 118 GLY A N 1
ATOM 689 C CA . GLY A 1 99 ? 41.214 69.704 53.834 1.00 93.40 118 GLY A CA 1
ATOM 690 C C . GLY A 1 99 ? 41.145 68.970 52.519 1.00 87.56 118 GLY A C 1
ATOM 691 O O . GLY A 1 99 ? 40.666 67.842 52.423 1.00 78.98 118 GLY A O 1
ATOM 692 N N . GLU A 1 100 ? 41.647 69.631 51.480 1.00 80.15 119 GLU A N 1
ATOM 693 C CA . GLU A 1 100 ? 41.679 69.169 50.106 1.00 71.60 119 GLU A CA 1
ATOM 694 C C . GLU A 1 100 ? 42.040 67.693 49.990 1.00 67.57 119 GLU A C 1
ATOM 695 O O . GLU A 1 100 ? 41.528 66.991 49.114 1.00 74.07 119 GLU A O 1
ATOM 701 N N . ARG A 1 101 ? 42.919 67.217 50.862 1.00 59.82 120 ARG A N 1
ATOM 702 C CA . ARG A 1 101 ? 43.349 65.827 50.807 1.00 61.56 120 ARG A CA 1
ATOM 703 C C . ARG A 1 101 ? 42.165 64.888 50.970 1.00 56.05 120 ARG A C 1
ATOM 704 O O . ARG A 1 101 ? 41.969 63.940 50.210 1.00 34.48 120 ARG A O 1
ATOM 712 N N . TRP A 1 102 ? 41.350 65.152 51.994 1.00 54.96 121 TRP A N 1
ATOM 713 C CA . TRP A 1 102 ? 40.271 64.188 52.254 1.00 53.04 121 TRP A CA 1
ATOM 714 C C . TRP A 1 102 ? 39.275 64.164 51.108 1.00 47.59 121 TRP A C 1
ATOM 715 O O . TRP A 1 102 ? 38.659 63.138 50.808 1.00 38.19 121 TRP A O 1
ATOM 726 N N . ARG A 1 103 ? 39.116 65.297 50.421 1.00 48.61 122 ARG A N 1
ATOM 727 C CA . ARG A 1 103 ? 38.329 65.241 49.189 1.00 55.11 122 ARG A CA 1
ATOM 728 C C . ARG A 1 103 ? 39.050 64.288 48.238 1.00 39.82 122 ARG A C 1
ATOM 729 O O . ARG A 1 103 ? 38.465 63.482 47.523 1.00 33.05 122 ARG A O 1
ATOM 737 N N . ALA A 1 104 ? 40.380 64.403 48.267 1.00 41.27 123 ALA A N 1
ATOM 738 C CA . ALA A 1 104 ? 41.153 63.507 47.404 1.00 48.49 123 ALA A CA 1
ATOM 739 C C . ALA A 1 104 ? 40.859 62.055 47.782 1.00 46.05 123 ALA A C 1
ATOM 740 O O . ALA A 1 104 ? 40.541 61.220 46.937 1.00 36.44 123 ALA A O 1
ATOM 742 N N . LEU A 1 105 ? 40.960 61.776 49.077 1.00 41.90 124 LEU A N 1
ATOM 743 C CA . LEU A 1 105 ? 40.854 60.417 49.591 1.00 36.91 124 LEU A CA 1
ATOM 744 C C . LEU A 1 105 ? 39.468 59.843 49.366 1.00 30.84 124 LEU A C 1
ATOM 745 O O . LEU A 1 105 ? 39.308 58.646 49.127 1.00 25.59 124 LEU A O 1
ATOM 750 N N . ARG A 1 106 ? 38.428 60.675 49.446 1.00 34.72 125 ARG A N 1
ATOM 751 C CA . ARG A 1 106 ? 37.106 60.055 49.281 1.00 39.49 125 ARG A CA 1
ATOM 752 C C . ARG A 1 106 ? 36.880 59.645 47.834 1.00 27.69 125 ARG A C 1
ATOM 753 O O . ARG A 1 106 ? 36.184 58.669 47.544 1.00 32.60 125 ARG A O 1
ATOM 761 N N . ARG A 1 107 ? 37.462 60.407 46.911 1.00 24.89 126 ARG A N 1
ATOM 762 C CA . ARG A 1 107 ? 37.342 60.015 45.499 1.00 32.75 126 ARG A CA 1
ATOM 763 C C . ARG A 1 107 ? 38.299 58.873 45.168 1.00 28.15 126 ARG A C 1
ATOM 764 O O . ARG A 1 107 ? 38.070 58.088 44.244 1.00 32.29 126 ARG A O 1
ATOM 772 N N . PHE A 1 108 ? 39.381 58.742 45.939 1.00 36.31 127 PHE A N 1
ATOM 773 C CA . PHE A 1 108 ? 40.265 57.571 45.789 1.00 31.89 127 PHE A CA 1
ATOM 774 C C . PHE A 1 108 ? 39.456 56.315 46.107 1.00 21.41 127 PHE A C 1
ATOM 775 O O . PHE A 1 108 ? 39.448 55.335 45.368 1.00 25.84 127 PHE A O 1
ATOM 783 N N . SER A 1 109 ? 38.751 56.359 47.249 1.00 25.47 128 SER A N 1
ATOM 784 C CA . SER A 1 109 ? 37.908 55.226 47.624 1.00 25.93 128 SER A CA 1
ATOM 785 C C . SER A 1 109 ? 36.802 54.971 46.605 1.00 29.07 128 SER A C 1
ATOM 786 O O . SER A 1 109 ? 36.519 53.810 46.262 1.00 28.20 128 SER A O 1
ATOM 789 N N . LEU A 1 110 ? 36.165 56.043 46.129 1.00 30.09 129 LEU A N 1
ATOM 790 C CA . LEU A 1 110 ? 35.045 55.845 45.202 1.00 24.98 129 LEU A CA 1
ATOM 791 C C . LEU A 1 110 ? 35.552 55.139 43.950 1.00 31.14 129 LEU A C 1
ATOM 792 O O . LEU A 1 110 ? 34.951 54.196 43.439 1.00 30.53 129 LEU A O 1
ATOM 797 N N . ALA A 1 111 ? 36.701 55.621 43.477 1.00 40.92 130 ALA A N 1
ATOM 798 C CA . ALA A 1 111 ? 37.375 55.003 42.338 1.00 36.85 130 ALA A CA 1
ATOM 799 C C . ALA A 1 111 ? 37.702 53.551 42.646 1.00 29.43 130 ALA A C 1
ATOM 800 O O . ALA A 1 111 ? 37.505 52.649 41.839 1.00 29.71 130 ALA A O 1
ATOM 802 N N . THR A 1 112 ? 38.231 53.302 43.848 1.00 37.27 131 THR A N 1
ATOM 803 C CA . THR A 1 112 ? 38.584 51.909 44.151 1.00 36.44 131 THR A CA 1
ATOM 804 C C . THR A 1 112 ? 37.326 51.048 44.116 1.00 35.10 131 THR A C 1
ATOM 805 O O . THR A 1 112 ? 37.323 49.927 43.612 1.00 29.40 131 THR A O 1
ATOM 809 N N . MET A 1 113 ? 36.231 51.603 44.640 1.00 28.58 132 MET A N 1
ATOM 810 C CA . MET A 1 113 ? 34.966 50.866 44.633 1.00 29.72 132 MET A CA 1
ATOM 811 C C . MET A 1 113 ? 34.490 50.624 43.204 1.00 34.34 132 MET A C 1
ATOM 812 O O . MET A 1 113 ? 34.084 49.513 42.874 1.00 41.70 132 MET A O 1
ATOM 817 N N . ARG A 1 114 ? 34.551 51.680 42.408 1.00 42.37 133 ARG A N 1
ATOM 818 C CA . ARG A 1 114 ? 34.187 51.714 41.005 1.00 55.01 133 ARG A CA 1
ATOM 819 C C . ARG A 1 114 ? 35.198 50.954 40.146 1.00 59.07 133 ARG A C 1
ATOM 820 O O . ARG A 1 114 ? 34.881 50.573 39.020 1.00 54.58 133 ARG A O 1
ATOM 828 N N . ASP A 1 115 ? 36.396 50.745 40.668 1.00 66.29 134 ASP A N 1
ATOM 829 C CA . ASP A 1 115 ? 37.488 50.096 39.953 1.00 68.79 134 ASP A CA 1
ATOM 830 C C . ASP A 1 115 ? 37.842 48.753 40.581 1.00 75.14 134 ASP A C 1
ATOM 831 O O . ASP A 1 115 ? 38.790 48.071 40.197 1.00 59.63 134 ASP A O 1
ATOM 836 N N . PHE A 1 116 ? 37.054 48.357 41.578 1.00 84.00 135 PHE A N 1
ATOM 837 C CA . PHE A 1 116 ? 37.247 47.062 42.220 1.00 87.93 135 PHE A CA 1
ATOM 838 C C . PHE A 1 116 ? 36.534 45.962 41.424 1.00 93.00 135 PHE A C 1
ATOM 839 O O . PHE A 1 116 ? 35.322 46.003 41.241 1.00 71.73 135 PHE A O 1
ATOM 847 N N . GLY A 1 117 ? 37.371 45.023 41.026 1.00 104.79 136 GLY A N 1
ATOM 848 C CA . GLY A 1 117 ? 37.144 43.826 40.270 1.00 112.38 136 GLY A CA 1
ATOM 849 C C . GLY A 1 117 ? 35.912 43.041 40.661 1.00 115.07 136 GLY A C 1
ATOM 850 O O . GLY A 1 117 ? 35.851 42.420 41.721 1.00 123.47 136 GLY A O 1
ATOM 851 N N . MET A 1 118 ? 34.922 43.072 39.777 1.00 114.02 137 MET A N 1
ATOM 852 C CA . MET A 1 118 ? 33.669 42.359 39.973 1.00 107.62 137 MET A CA 1
ATOM 853 C C . MET A 1 118 ? 33.916 40.908 40.377 1.00 102.13 137 MET A C 1
ATOM 854 O O . MET A 1 118 ? 33.559 40.506 41.487 1.00 105.46 137 MET A O 1
ATOM 859 N N . GLY A 1 119 ? 34.528 40.153 39.468 1.00 91.94 138 GLY A N 1
ATOM 860 C CA . GLY A 1 119 ? 34.766 38.730 39.683 1.00 82.86 138 GLY A CA 1
ATOM 861 C C . GLY A 1 119 ? 33.455 38.077 40.107 1.00 75.31 138 GLY A C 1
ATOM 862 O O . GLY A 1 119 ? 33.408 37.403 41.125 1.00 58.63 138 GLY A O 1
ATOM 863 N N . LYS A 1 120 ? 32.414 38.319 39.325 1.00 76.95 139 LYS A N 1
ATOM 864 C CA . LYS A 1 120 ? 31.056 37.876 39.588 1.00 72.53 139 LYS A CA 1
ATOM 865 C C . LYS A 1 120 ? 31.017 36.420 40.024 1.00 62.19 139 LYS A C 1
ATOM 866 O O . LYS A 1 120 ? 30.289 36.041 40.941 1.00 36.67 139 LYS A O 1
ATOM 872 N N . ARG A 1 121 ? 31.813 35.590 39.344 1.00 56.76 140 ARG A N 1
ATOM 873 C CA . ARG A 1 121 ? 31.823 34.177 39.744 1.00 58.61 140 ARG A CA 1
ATOM 874 C C . ARG A 1 121 ? 32.489 34.037 41.108 1.00 44.03 140 ARG A C 1
ATOM 875 O O . ARG A 1 121 ? 32.172 33.154 41.899 1.00 26.92 140 ARG A O 1
ATOM 883 N N . SER A 1 122 ? 33.442 34.923 41.415 1.00 36.16 141 SER A N 1
ATOM 884 C CA . SER A 1 122 ? 34.068 34.776 42.739 1.00 29.95 141 SER A CA 1
ATOM 885 C C . SER A 1 122 ? 33.090 35.342 43.766 1.00 26.81 141 SER A C 1
ATOM 886 O O . SER A 1 122 ? 32.978 34.773 44.852 1.00 24.20 141 SER A O 1
ATOM 889 N N . VAL A 1 123 ? 32.347 36.401 43.436 1.00 20.44 142 VAL A N 1
ATOM 890 C CA . VAL A 1 123 ? 31.375 36.852 44.444 1.00 26.06 142 VAL A CA 1
ATOM 891 C C . VAL A 1 123 ? 30.316 35.764 44.584 1.00 20.89 142 VAL A C 1
ATOM 892 O O . VAL A 1 123 ? 29.891 35.441 45.688 1.00 22.23 142 VAL A O 1
ATOM 896 N N . GLU A 1 124 ? 29.886 35.173 43.470 1.00 21.41 143 GLU A N 1
ATOM 897 C CA . GLU A 1 124 ? 28.851 34.143 43.553 1.00 25.43 143 GLU A CA 1
ATOM 898 C C . GLU A 1 124 ? 29.345 33.007 44.437 1.00 20.65 143 GLU A C 1
ATOM 899 O O . GLU A 1 124 ? 28.613 32.453 45.248 1.00 19.88 143 GLU A O 1
ATOM 905 N N . GLU A 1 125 ? 30.612 32.651 44.255 1.00 20.19 144 GLU A N 1
ATOM 906 C CA . GLU A 1 125 ? 31.223 31.585 45.028 1.00 19.29 144 GLU A CA 1
ATOM 907 C C . GLU A 1 125 ? 31.191 31.878 46.529 1.00 12.54 144 GLU A C 1
ATOM 908 O O . GLU A 1 125 ? 30.853 30.976 47.302 1.00 16.74 144 GLU A O 1
ATOM 914 N N . ARG A 1 126 ? 31.586 33.108 46.865 1.00 15.02 145 ARG A N 1
ATOM 915 C CA . ARG A 1 126 ? 31.573 33.524 48.259 1.00 13.56 145 ARG A CA 1
ATOM 916 C C . ARG A 1 126 ? 30.145 33.421 48.819 1.00 17.63 145 ARG A C 1
ATOM 917 O O . ARG A 1 126 ? 29.911 33.064 49.975 1.00 13.67 145 ARG A O 1
ATOM 925 N N . ILE A 1 127 ? 29.174 33.782 47.978 1.00 14.35 146 ILE A N 1
ATOM 926 C CA . ILE A 1 127 ? 27.808 33.777 48.562 1.00 16.33 146 ILE A CA 1
ATOM 927 C C . ILE A 1 127 ? 27.291 32.366 48.682 1.00 13.94 146 ILE A C 1
ATOM 928 O O . ILE A 1 127 ? 26.638 31.996 49.660 1.00 13.96 146 ILE A O 1
ATOM 933 N N . GLN A 1 128 ? 27.572 31.476 47.726 1.00 13.86 147 GLN A N 1
ATOM 934 C CA . GLN A 1 128 ? 27.234 30.076 47.882 1.00 9.66 147 GLN A CA 1
ATOM 935 C C . GLN A 1 128 ? 27.824 29.495 49.155 1.00 17.52 147 GLN A C 1
ATOM 936 O O . GLN A 1 128 ? 27.185 28.686 49.849 1.00 17.45 147 GLN A O 1
ATOM 942 N N . GLU A 1 129 ? 29.075 29.904 49.440 1.00 13.99 148 GLU A N 1
ATOM 943 C CA . GLU A 1 129 ? 29.752 29.337 50.613 1.00 12.36 148 GLU A CA 1
ATOM 944 C C . GLU A 1 129 ? 29.061 29.820 51.890 1.00 12.14 148 GLU A C 1
ATOM 945 O O . GLU A 1 129 ? 28.804 29.061 52.823 1.00 19.30 148 GLU A O 1
ATOM 951 N N . GLU A 1 130 ? 28.747 31.101 51.892 1.00 12.60 149 GLU A N 1
ATOM 952 C CA . GLU A 1 130 ? 28.027 31.651 53.029 1.00 12.57 149 GLU A CA 1
ATOM 953 C C . GLU A 1 130 ? 26.676 30.956 53.166 1.00 17.24 149 GLU A C 1
ATOM 954 O O . GLU A 1 130 ? 26.267 30.644 54.286 1.00 16.72 149 GLU A O 1
ATOM 960 N N . ALA A 1 131 ? 26.009 30.759 52.029 1.00 13.30 150 ALA A N 1
ATOM 961 C CA . ALA A 1 131 ? 24.717 30.067 52.107 1.00 18.08 150 ALA A CA 1
ATOM 962 C C . ALA A 1 131 ? 24.847 28.678 52.691 1.00 18.13 150 ALA A C 1
ATOM 963 O O . ALA A 1 131 ? 24.025 28.199 53.481 1.00 17.12 150 ALA A O 1
ATOM 965 N N . ARG A 1 132 ? 25.861 27.891 52.360 1.00 15.20 151 ARG A N 1
ATOM 966 C CA . ARG A 1 132 ? 26.085 26.591 52.951 1.00 16.83 151 ARG A CA 1
ATOM 967 C C . ARG A 1 132 ? 26.287 26.647 54.464 1.00 13.75 151 ARG A C 1
ATOM 968 O O . ARG A 1 132 ? 25.778 25.822 55.214 1.00 16.11 151 ARG A O 1
ATOM 976 N N . CYS A 1 133 ? 27.070 27.637 54.882 1.00 19.24 152 CYS A N 1
ATOM 977 C CA . CYS A 1 133 ? 27.360 27.827 56.301 1.00 19.81 152 CYS A CA 1
ATOM 978 C C . CYS A 1 133 ? 26.080 28.185 57.047 1.00 23.71 152 CYS A C 1
ATOM 979 O O . CYS A 1 133 ? 25.825 27.743 58.170 1.00 20.56 152 CYS A O 1
ATOM 982 N N . LEU A 1 134 ? 25.250 28.987 56.381 1.00 15.36 153 LEU A N 1
ATOM 983 C CA . LEU A 1 134 ? 23.948 29.322 56.974 1.00 19.89 153 LEU A CA 1
ATOM 984 C C . LEU A 1 134 ? 23.062 28.098 57.122 1.00 20.55 153 LEU A C 1
ATOM 985 O O . LEU A 1 134 ? 22.407 27.886 58.150 1.00 17.83 153 LEU A O 1
ATOM 990 N N . VAL A 1 135 ? 23.033 27.243 56.096 1.00 13.91 154 VAL A N 1
ATOM 991 C CA . VAL A 1 135 ? 22.203 26.040 56.189 1.00 14.64 154 VAL A CA 1
ATOM 992 C C . VAL A 1 135 ? 22.611 25.142 57.342 1.00 21.53 154 VAL A C 1
ATOM 993 O O . VAL A 1 135 ? 21.784 24.616 58.081 1.00 18.92 154 VAL A O 1
ATOM 997 N N . GLU A 1 136 ? 23.913 24.973 57.548 1.00 20.83 155 GLU A N 1
ATOM 998 C CA . GLU A 1 136 ? 24.421 24.187 58.676 1.00 19.63 155 GLU A CA 1
ATOM 999 C C . GLU A 1 136 ? 24.049 24.828 60.002 1.00 19.48 155 GLU A C 1
ATOM 1000 O O . GLU A 1 136 ? 23.690 24.134 60.958 1.00 24.28 155 GLU A O 1
ATOM 1006 N N . GLU A 1 137 ? 24.097 26.156 60.146 1.00 19.74 156 GLU A N 1
ATOM 1007 C CA . GLU A 1 137 ? 23.633 26.773 61.390 1.00 22.45 156 GLU A CA 1
ATOM 1008 C C . GLU A 1 137 ? 22.141 26.515 61.603 1.00 22.72 156 GLU A C 1
ATOM 1009 O O . GLU A 1 137 ? 21.660 26.148 62.671 1.00 24.13 156 GLU A O 1
ATOM 1015 N N . LEU A 1 138 ? 21.358 26.735 60.540 1.00 18.40 157 LEU A N 1
ATOM 1016 C CA . LEU A 1 138 ? 19.915 26.531 60.686 1.00 25.49 157 LEU A CA 1
ATOM 1017 C C . LEU A 1 138 ? 19.595 25.092 61.071 1.00 33.68 157 LEU A C 1
ATOM 1018 O O . LEU A 1 138 ? 18.735 24.915 61.946 1.00 27.00 157 LEU A O 1
ATOM 1023 N N . ARG A 1 139 ? 20.239 24.083 60.482 1.00 22.65 158 ARG A N 1
ATOM 1024 C CA . ARG A 1 139 ? 19.956 22.683 60.825 1.00 22.75 158 ARG A CA 1
ATOM 1025 C C . ARG A 1 139 ? 20.163 22.422 62.314 1.00 22.71 158 ARG A C 1
ATOM 1026 O O . ARG A 1 139 ? 19.444 21.663 62.960 1.00 21.74 158 ARG A O 1
ATOM 1034 N N . LYS A 1 140 ? 21.152 23.072 62.901 1.00 23.95 159 LYS A N 1
ATOM 1035 C CA . LYS A 1 140 ? 21.485 22.910 64.304 1.00 26.39 159 LYS A CA 1
ATOM 1036 C C . LYS A 1 140 ? 20.383 23.361 65.249 1.00 32.61 159 LYS A C 1
ATOM 1037 O O . LYS A 1 140 ? 20.342 22.887 66.388 1.00 28.70 159 LYS A O 1
ATOM 1043 N N . SER A 1 141 ? 19.542 24.271 64.764 1.00 26.33 160 SER A N 1
ATOM 1044 C CA . SER A 1 141 ? 18.478 24.855 65.576 1.00 27.18 160 SER A CA 1
ATOM 1045 C C . SER A 1 141 ? 17.350 23.854 65.788 1.00 18.72 160 SER A C 1
ATOM 1046 O O . SER A 1 141 ? 16.475 24.060 66.619 1.00 27.97 160 SER A O 1
ATOM 1049 N N . LYS A 1 142 ? 17.387 22.788 64.996 1.00 19.42 161 LYS A N 1
ATOM 1050 C CA . LYS A 1 142 ? 16.446 21.686 65.132 1.00 25.66 161 LYS A CA 1
ATOM 1051 C C . LYS A 1 142 ? 15.003 22.164 65.181 1.00 30.77 161 LYS A C 1
ATOM 1052 O O . LYS A 1 142 ? 14.180 21.645 65.937 1.00 23.92 161 LYS A O 1
ATOM 1058 N N . GLY A 1 143 ? 14.710 23.157 64.340 1.00 27.94 162 GLY A N 1
ATOM 1059 C CA . GLY A 1 143 ? 13.354 23.657 64.207 1.00 22.75 162 GLY A CA 1
ATOM 1060 C C . GLY A 1 143 ? 12.878 24.476 65.385 1.00 18.98 162 GLY A C 1
ATOM 1061 O O . GLY A 1 143 ? 11.675 24.753 65.500 1.00 23.35 162 GLY A O 1
ATOM 1062 N N . ALA A 1 144 ? 13.778 24.895 66.265 1.00 16.38 163 ALA A N 1
ATOM 1063 C CA . ALA A 1 144 ? 13.429 25.760 67.374 1.00 17.60 163 ALA A CA 1
ATOM 1064 C C . ALA A 1 144 ? 12.941 27.127 66.918 1.00 18.85 163 ALA A C 1
ATOM 1065 O O . ALA A 1 144 ? 13.358 27.624 65.864 1.00 22.45 163 ALA A O 1
ATOM 1067 N N . LEU A 1 145 ? 12.060 27.768 67.693 1.00 20.06 164 LEU A N 1
ATOM 1068 C CA . LEU A 1 145 ? 11.638 29.108 67.322 1.00 16.87 164 LEU A CA 1
ATOM 1069 C C . LEU A 1 145 ? 12.827 30.043 67.397 1.00 22.60 164 LEU A C 1
ATOM 1070 O O . LEU A 1 145 ? 13.636 29.951 68.330 1.00 24.33 164 LEU A O 1
ATOM 1075 N N . LEU A 1 146 ? 12.989 30.962 66.451 1.00 19.48 165 LEU A N 1
ATOM 1076 C CA . LEU A 1 146 ? 14.111 31.884 66.664 1.00 25.06 165 LEU A CA 1
ATOM 1077 C C . LEU A 1 146 ? 13.816 33.244 66.061 1.00 21.63 165 LEU A C 1
ATOM 1078 O O . LEU A 1 146 ? 12.913 33.376 65.237 1.00 22.42 165 LEU A O 1
ATOM 1083 N N . ASP A 1 147 ? 14.609 34.223 66.478 1.00 20.29 166 ASP A N 1
ATOM 1084 C CA . ASP A 1 147 ? 14.597 35.536 65.829 1.00 20.70 166 ASP A CA 1
ATOM 1085 C C . ASP A 1 147 ? 15.725 35.514 64.803 1.00 21.33 166 ASP A C 1
ATOM 1086 O O . ASP A 1 147 ? 16.885 35.320 65.180 1.00 19.58 166 ASP A O 1
ATOM 1091 N N . ASN A 1 148 ? 15.422 35.661 63.509 1.00 18.07 167 ASN A N 1
ATOM 1092 C CA . ASN A 1 148 ? 16.506 35.481 62.534 1.00 18.27 167 ASN A CA 1
ATOM 1093 C C . ASN A 1 148 ? 17.286 36.770 62.301 1.00 22.17 167 ASN A C 1
ATOM 1094 O O . ASN A 1 148 ? 18.126 36.873 61.395 1.00 17.21 167 ASN A O 1
ATOM 1099 N N . THR A 1 149 ? 17.059 37.813 63.090 1.00 20.27 168 THR A N 1
ATOM 1100 C CA . THR A 1 149 ? 17.683 39.110 62.871 1.00 17.30 168 THR A CA 1
ATOM 1101 C C . THR A 1 149 ? 19.195 39.001 62.890 1.00 21.41 168 THR A C 1
ATOM 1102 O O . THR A 1 149 ? 19.827 39.454 61.934 1.00 17.07 168 THR A O 1
ATOM 1106 N N . LEU A 1 150 ? 19.767 38.429 63.942 1.00 17.58 169 LEU A N 1
ATOM 1107 C CA . LEU A 1 150 ? 21.230 38.390 64.020 1.00 21.46 169 LEU A CA 1
ATOM 1108 C C . LEU A 1 150 ? 21.870 37.528 62.941 1.00 19.62 169 LEU A C 1
ATOM 1109 O O . LEU A 1 150 ? 22.892 37.909 62.353 1.00 19.38 169 LEU A O 1
ATOM 1114 N N . LEU A 1 151 ? 21.314 36.374 62.635 1.00 15.38 170 LEU A N 1
ATOM 1115 C CA . LEU A 1 151 ? 21.803 35.533 61.548 1.00 16.57 170 LEU A CA 1
ATOM 1116 C C . LEU A 1 151 ? 21.761 36.271 60.215 1.00 18.40 170 LEU A C 1
ATOM 1117 O O . LEU A 1 151 ? 22.703 36.194 59.408 1.00 16.16 170 LEU A O 1
ATOM 1122 N N . PHE A 1 152 ? 20.658 36.997 59.961 1.00 14.57 171 PHE A N 1
ATOM 1123 C CA . PHE A 1 152 ? 20.618 37.629 58.627 1.00 14.03 171 PHE A CA 1
ATOM 1124 C C . PHE A 1 152 ? 21.622 38.768 58.563 1.00 14.69 171 PHE A C 1
ATOM 1125 O O . PHE A 1 152 ? 22.180 39.049 57.493 1.00 14.53 171 PHE A O 1
ATOM 1133 N N . HIS A 1 153 ? 21.901 39.472 59.674 1.00 12.81 172 HIS A N 1
ATOM 1134 C CA . HIS A 1 153 ? 22.949 40.491 59.622 1.00 14.86 172 HIS A CA 1
ATOM 1135 C C . HIS A 1 153 ? 24.332 39.804 59.516 1.00 11.27 172 HIS A C 1
ATOM 1136 O O . HIS A 1 153 ? 25.233 40.415 58.928 1.00 13.26 172 HIS A O 1
ATOM 1143 N N . SER A 1 154 ? 24.441 38.617 60.076 1.00 7.86 173 SER A N 1
ATOM 1144 C CA . SER A 1 154 ? 25.698 37.870 60.027 1.00 15.55 173 SER A CA 1
ATOM 1145 C C . SER A 1 154 ? 26.033 37.486 58.594 1.00 16.93 173 SER A C 1
ATOM 1146 O O . SER A 1 154 ? 27.149 37.692 58.110 1.00 15.36 173 SER A O 1
ATOM 1149 N N . ILE A 1 155 ? 25.082 36.911 57.861 1.00 10.81 174 ILE A N 1
ATOM 1150 C CA . ILE A 1 155 ? 25.434 36.407 56.526 1.00 11.68 174 ILE A CA 1
ATOM 1151 C C . ILE A 1 155 ? 25.732 37.566 55.600 1.00 13.36 174 ILE A C 1
ATOM 1152 O O . ILE A 1 155 ? 26.679 37.478 54.792 1.00 15.74 174 ILE A O 1
ATOM 1157 N N . THR A 1 156 ? 24.987 38.651 55.673 1.00 10.75 175 THR A N 1
ATOM 1158 C CA . THR A 1 156 ? 25.227 39.772 54.759 1.00 15.38 175 THR A CA 1
ATOM 1159 C C . THR A 1 156 ? 26.546 40.487 55.072 1.00 16.15 175 THR A C 1
ATOM 1160 O O . THR A 1 156 ? 27.287 40.834 54.140 1.00 14.42 175 THR A O 1
ATOM 1164 N N . SER A 1 157 ? 26.848 40.704 56.346 1.00 12.59 176 SER A N 1
ATOM 1165 C CA . SER A 1 157 ? 28.108 41.346 56.690 1.00 13.22 176 SER A CA 1
ATOM 1166 C C . SER A 1 157 ? 29.255 40.414 56.278 1.00 15.19 176 SER A C 1
ATOM 1167 O O . SER A 1 157 ? 30.290 40.960 55.858 1.00 13.73 176 SER A O 1
ATOM 1170 N N . ASN A 1 158 ? 29.050 39.110 56.392 1.00 13.69 177 ASN A N 1
ATOM 1171 C CA . ASN A 1 158 ? 30.157 38.177 56.098 1.00 10.75 177 ASN A CA 1
ATOM 1172 C C . ASN A 1 158 ? 30.493 38.219 54.614 1.00 16.39 177 ASN A C 1
ATOM 1173 O O . ASN A 1 158 ? 31.657 38.016 54.210 1.00 16.38 177 ASN A O 1
ATOM 1178 N N . ILE A 1 159 ? 29.495 38.505 53.758 1.00 13.95 178 ILE A N 1
ATOM 1179 C CA . ILE A 1 159 ? 29.837 38.654 52.340 1.00 13.84 178 ILE A CA 1
ATOM 1180 C C . ILE A 1 159 ? 30.755 39.847 52.134 1.00 12.16 178 ILE A C 1
ATOM 1181 O O . ILE A 1 159 ? 31.739 39.773 51.397 1.00 18.18 178 ILE A O 1
ATOM 1186 N N . ILE A 1 160 ? 30.453 40.959 52.793 1.00 11.74 179 ILE A N 1
ATOM 1187 C CA . ILE A 1 160 ? 31.320 42.132 52.696 1.00 11.99 179 ILE A CA 1
ATOM 1188 C C . ILE A 1 160 ? 32.717 41.806 53.252 1.00 15.08 179 ILE A C 1
ATOM 1189 O O . ILE A 1 160 ? 33.714 42.192 52.634 1.00 15.41 179 ILE A O 1
ATOM 1194 N N . CYS A 1 161 ? 32.731 41.110 54.387 1.00 11.68 180 CYS A N 1
ATOM 1195 C CA . CYS A 1 161 ? 34.034 40.699 54.921 1.00 12.91 180 CYS A CA 1
ATOM 1196 C C . CYS A 1 161 ? 34.828 39.881 53.907 1.00 17.76 180 CYS A C 1
ATOM 1197 O O . CYS A 1 161 ? 36.044 40.081 53.746 1.00 16.92 180 CYS A O 1
ATOM 1200 N N . SER A 1 162 ? 34.208 38.948 53.222 1.00 11.74 181 SER A N 1
ATOM 1201 C CA . SER A 1 162 ? 34.921 38.083 52.293 1.00 10.55 181 SER A CA 1
ATOM 1202 C C . SER A 1 162 ? 35.442 38.866 51.102 1.00 18.51 181 SER A C 1
ATOM 1203 O O . SER A 1 162 ? 36.527 38.589 50.574 1.00 18.80 181 SER A O 1
ATOM 1206 N N . ILE A 1 163 ? 34.676 39.858 50.662 1.00 16.23 182 ILE A N 1
ATOM 1207 C CA . ILE A 1 163 ? 35.111 40.700 49.543 1.00 18.94 182 ILE A CA 1
ATOM 1208 C C . ILE A 1 163 ? 36.164 41.713 49.924 1.00 15.67 182 ILE A C 1
ATOM 1209 O O . ILE A 1 163 ? 36.920 42.241 49.108 1.00 20.15 182 ILE A O 1
ATOM 1214 N N . VAL A 1 164 ? 36.257 42.061 51.212 1.00 13.65 183 VAL A N 1
ATOM 1215 C CA . VAL A 1 164 ? 37.206 43.082 51.659 1.00 14.63 183 VAL A CA 1
ATOM 1216 C C . VAL A 1 164 ? 38.515 42.425 52.098 1.00 16.34 183 VAL A C 1
ATOM 1217 O O . VAL A 1 164 ? 39.587 42.825 51.656 1.00 17.33 183 VAL A O 1
ATOM 1221 N N . PHE A 1 165 ? 38.417 41.427 52.961 1.00 13.66 184 PHE A N 1
ATOM 1222 C CA . PHE A 1 165 ? 39.568 40.756 53.534 1.00 16.30 184 PHE A CA 1
ATOM 1223 C C . PHE A 1 165 ? 39.975 39.485 52.788 1.00 23.16 184 PHE A C 1
ATOM 1224 O O . PHE A 1 165 ? 41.075 38.984 53.091 1.00 16.03 184 PHE A O 1
ATOM 1232 N N . GLY A 1 166 ? 39.126 38.968 51.901 1.00 15.17 185 GLY A N 1
ATOM 1233 C CA . GLY A 1 166 ? 39.376 37.808 51.090 1.00 14.13 185 GLY A CA 1
ATOM 1234 C C . GLY A 1 166 ? 38.776 36.500 51.539 1.00 18.93 185 GLY A C 1
ATOM 1235 O O . GLY A 1 166 ? 38.747 35.487 50.831 1.00 22.76 185 GLY A O 1
ATOM 1236 N N . LYS A 1 167 ? 38.279 36.450 52.779 1.00 16.93 186 LYS A N 1
ATOM 1237 C CA . LYS A 1 167 ? 37.625 35.272 53.319 1.00 15.66 186 LYS A CA 1
ATOM 1238 C C . LYS A 1 167 ? 36.592 35.729 54.378 1.00 11.97 186 LYS A C 1
ATOM 1239 O O . LYS A 1 167 ? 36.721 36.811 54.940 1.00 13.44 186 LYS A O 1
ATOM 1245 N N . ARG A 1 168 ? 35.623 34.839 54.536 1.00 15.74 187 ARG A N 1
ATOM 1246 C CA . ARG A 1 168 ? 34.590 35.033 55.542 1.00 12.68 187 ARG A CA 1
ATOM 1247 C C . ARG A 1 168 ? 35.159 34.746 56.926 1.00 14.39 187 ARG A C 1
ATOM 1248 O O . ARG A 1 168 ? 36.093 33.956 57.067 1.00 14.78 187 ARG A O 1
ATOM 1256 N N . PHE A 1 169 ? 34.552 35.369 57.928 1.00 13.74 188 PHE A N 1
ATOM 1257 C CA . PHE A 1 169 ? 34.755 34.968 59.303 1.00 12.02 188 PHE A CA 1
ATOM 1258 C C . PHE A 1 169 ? 33.837 33.819 59.683 1.00 21.50 188 PHE A C 1
ATOM 1259 O O . PHE A 1 169 ? 32.706 33.657 59.216 1.00 16.55 188 PHE A O 1
ATOM 1267 N N . ASP A 1 170 ? 34.347 33.007 60.602 1.00 19.30 189 ASP A N 1
ATOM 1268 C CA . ASP A 1 170 ? 33.471 32.175 61.401 1.00 19.06 189 ASP A CA 1
ATOM 1269 C C . ASP A 1 170 ? 32.488 33.057 62.181 1.00 14.63 189 ASP A C 1
ATOM 1270 O O . ASP A 1 170 ? 32.820 34.152 62.627 1.00 15.23 189 ASP A O 1
ATOM 1275 N N . TYR A 1 171 ? 31.253 32.560 62.319 1.00 17.12 190 TYR A N 1
ATOM 1276 C CA . TYR A 1 171 ? 30.215 33.397 62.917 1.00 17.16 190 TYR A CA 1
ATOM 1277 C C . TYR A 1 171 ? 30.595 33.785 64.339 1.00 19.13 190 TYR A C 1
ATOM 1278 O O . TYR A 1 171 ? 30.141 34.799 64.865 1.00 21.70 190 TYR A O 1
ATOM 1287 N N . LYS A 1 172 ? 31.433 32.993 65.013 1.00 18.98 191 LYS A N 1
ATOM 1288 C CA . LYS A 1 172 ? 31.703 33.441 66.407 1.00 17.40 191 LYS A CA 1
ATOM 1289 C C . LYS A 1 172 ? 33.139 33.887 66.582 1.00 24.96 191 LYS A C 1
ATOM 1290 O O . LYS A 1 172 ? 33.749 33.907 67.663 1.00 26.83 191 LYS A O 1
ATOM 1296 N N . ASP A 1 173 ? 33.738 34.309 65.473 1.00 19.59 192 ASP A N 1
ATOM 1297 C CA . ASP A 1 173 ? 35.083 34.886 65.507 1.00 18.73 192 ASP A CA 1
ATOM 1298 C C . ASP A 1 173 ? 35.025 36.169 66.310 1.00 20.36 192 ASP A C 1
ATOM 1299 O O . ASP A 1 173 ? 34.155 37.013 66.063 1.00 19.79 192 ASP A O 1
ATOM 1304 N N . PRO A 1 174 ? 35.883 36.371 67.305 1.00 21.74 193 PRO A N 1
ATOM 1305 C CA . PRO A 1 174 ? 35.766 37.542 68.168 1.00 20.68 193 PRO A CA 1
ATOM 1306 C C . PRO A 1 174 ? 35.757 38.863 67.411 1.00 21.91 193 PRO A C 1
ATOM 1307 O O . PRO A 1 174 ? 35.013 39.797 67.738 1.00 21.43 193 PRO A O 1
ATOM 1311 N N . VAL A 1 175 ? 36.578 38.942 66.367 1.00 18.24 194 VAL A N 1
ATOM 1312 C CA . VAL A 1 175 ? 36.614 40.176 65.587 1.00 18.86 194 VAL A CA 1
ATOM 1313 C C . VAL A 1 175 ? 35.323 40.376 64.786 1.00 14.32 194 VAL A C 1
ATOM 1314 O O . VAL A 1 175 ? 34.948 41.551 64.660 1.00 18.42 194 VAL A O 1
ATOM 1318 N N . PHE A 1 176 ? 34.738 39.291 64.319 1.00 16.41 195 PHE A N 1
ATOM 1319 C CA . PHE A 1 176 ? 33.437 39.352 63.621 1.00 14.61 195 PHE A CA 1
ATOM 1320 C C . PHE A 1 176 ? 32.355 39.790 64.598 1.00 17.96 195 PHE A C 1
ATOM 1321 O O . PHE A 1 176 ? 31.470 40.585 64.286 1.00 18.07 195 PHE A O 1
ATOM 1329 N N . LEU A 1 177 ? 32.419 39.301 65.832 1.00 16.48 196 LEU A N 1
ATOM 1330 C CA . LEU A 1 177 ? 31.426 39.694 66.832 1.00 16.75 196 LEU A CA 1
ATOM 1331 C C . LEU A 1 177 ? 31.576 41.150 67.220 1.00 17.75 196 LEU A C 1
ATOM 1332 O O . LEU A 1 177 ? 30.571 41.828 67.477 1.00 20.07 196 LEU A O 1
ATOM 1337 N N . ARG A 1 178 ? 32.802 41.674 67.238 1.00 16.54 197 ARG A N 1
ATOM 1338 C CA . ARG A 1 178 ? 32.906 43.117 67.462 1.00 23.02 197 ARG A CA 1
ATOM 1339 C C . ARG A 1 178 ? 32.297 43.932 66.329 1.00 21.74 197 ARG A C 1
ATOM 1340 O O . ARG A 1 178 ? 31.702 44.994 66.536 1.00 18.64 197 ARG A O 1
ATOM 1348 N N . LEU A 1 179 ? 32.437 43.464 65.086 1.00 19.10 198 LEU A N 1
ATOM 1349 C CA . LEU A 1 179 ? 31.856 44.200 63.954 1.00 19.14 198 LEU A CA 1
ATOM 1350 C C . LEU A 1 179 ? 30.344 44.266 64.118 1.00 17.20 198 LEU A C 1
ATOM 1351 O O . LEU A 1 179 ? 29.721 45.315 64.053 1.00 20.12 198 LEU A O 1
ATOM 1356 N N . LEU A 1 180 ? 29.754 43.097 64.347 1.00 15.72 199 LEU A N 1
ATOM 1357 C CA . LEU A 1 180 ? 28.304 43.005 64.573 1.00 20.87 199 LEU A CA 1
ATOM 1358 C C . LEU A 1 180 ? 27.896 43.885 65.745 1.00 25.27 199 LEU A C 1
ATOM 1359 O O . LEU A 1 180 ? 26.878 44.572 65.762 1.00 22.32 199 LEU A O 1
ATOM 1364 N N . ASP A 1 181 ? 28.714 43.933 66.800 1.00 19.90 200 ASP A N 1
ATOM 1365 C CA . ASP A 1 181 ? 28.333 44.788 67.928 1.00 17.54 200 ASP A CA 1
ATOM 1366 C C . ASP A 1 181 ? 28.333 46.259 67.585 1.00 19.94 200 ASP A C 1
ATOM 1367 O O . ASP A 1 181 ? 27.548 47.089 68.049 1.00 21.15 200 ASP A O 1
ATOM 1372 N N . LEU A 1 182 ? 29.292 46.631 66.726 1.00 26.04 201 LEU A N 1
ATOM 1373 C CA . LEU A 1 182 ? 29.378 48.003 66.248 1.00 22.44 201 LEU A CA 1
ATOM 1374 C C . LEU A 1 182 ? 28.103 48.387 65.486 1.00 36.45 201 LEU A C 1
ATOM 1375 O O . LEU A 1 182 ? 27.644 49.527 65.631 1.00 26.16 201 LEU A O 1
ATOM 1380 N N . PHE A 1 183 ? 27.547 47.454 64.702 1.00 31.04 202 PHE A N 1
ATOM 1381 C CA . PHE A 1 183 ? 26.300 47.666 63.986 1.00 26.28 202 PHE A CA 1
ATOM 1382 C C . PHE A 1 183 ? 25.187 48.005 64.979 1.00 25.59 202 PHE A C 1
ATOM 1383 O O . PHE A 1 183 ? 24.450 48.968 64.793 1.00 26.60 202 PHE A O 1
ATOM 1391 N N . PHE A 1 184 ? 25.131 47.155 65.997 1.00 18.04 203 PHE A N 1
ATOM 1392 C CA . PHE A 1 184 ? 24.177 47.401 67.073 1.00 23.25 203 PHE A CA 1
ATOM 1393 C C . PHE A 1 184 ? 24.360 48.808 67.634 1.00 31.46 203 PHE A C 1
ATOM 1394 O O . PHE A 1 184 ? 23.372 49.525 67.801 1.00 27.07 203 PHE A O 1
ATOM 1402 N N . GLN A 1 185 ? 25.596 49.199 67.924 1.00 30.15 204 GLN A N 1
ATOM 1403 C CA . GLN A 1 185 ? 25.880 50.454 68.615 1.00 24.60 204 GLN A CA 1
ATOM 1404 C C . GLN A 1 185 ? 25.576 51.676 67.772 1.00 24.62 204 GLN A C 1
ATOM 1405 O O . GLN A 1 185 ? 25.401 52.776 68.301 1.00 32.53 204 GLN A O 1
ATOM 1411 N N . SER A 1 186 ? 25.540 51.448 66.467 1.00 27.05 205 SER A N 1
ATOM 1412 C CA . SER A 1 186 ? 25.304 52.523 65.508 1.00 28.97 205 SER A CA 1
ATOM 1413 C C . SER A 1 186 ? 23.882 52.514 64.946 1.00 29.90 205 SER A C 1
ATOM 1414 O O . SER A 1 186 ? 23.560 53.380 64.132 1.00 45.61 205 SER A O 1
ATOM 1417 N N . PHE A 1 187 ? 23.059 51.575 65.372 1.00 42.71 206 PHE A N 1
ATOM 1418 C CA . PHE A 1 187 ? 21.650 51.415 65.056 1.00 52.20 206 PHE A CA 1
ATOM 1419 C C . PHE A 1 187 ? 21.399 50.616 63.778 1.00 51.40 206 PHE A C 1
ATOM 1420 O O . PHE A 1 187 ? 20.240 50.462 63.377 1.00 78.74 206 PHE A O 1
ATOM 1428 N N . SER A 1 188 ? 22.439 50.098 63.146 1.00 45.12 207 SER A N 1
ATOM 1429 C CA . SER A 1 188 ? 22.311 49.250 61.967 1.00 49.96 207 SER A CA 1
ATOM 1430 C C . SER A 1 188 ? 22.012 47.804 62.363 1.00 39.96 207 SER A C 1
ATOM 1431 O O . SER A 1 188 ? 22.326 46.864 61.629 1.00 43.34 207 SER A O 1
ATOM 1434 N N . LEU A 1 189 ? 21.403 47.628 63.532 1.00 34.30 208 LEU A N 1
ATOM 1435 C CA . LEU A 1 189 ? 20.927 46.324 63.989 1.00 30.37 208 LEU A CA 1
ATOM 1436 C C . LEU A 1 189 ? 19.703 46.509 64.888 1.00 38.56 208 LEU A C 1
ATOM 1437 O O . LEU A 1 189 ? 19.723 46.097 66.045 1.00 41.05 208 LEU A O 1
ATOM 1442 N N . ILE A 1 190 ? 18.677 47.134 64.326 1.00 48.75 209 ILE A N 1
ATOM 1443 C CA . ILE A 1 190 ? 17.461 47.505 65.031 1.00 47.89 209 ILE A CA 1
ATOM 1444 C C . ILE A 1 190 ? 16.346 46.498 64.765 1.00 51.98 209 ILE A C 1
ATOM 1445 O O . ILE A 1 190 ? 16.350 45.808 63.747 1.00 40.67 209 ILE A O 1
ATOM 1450 N N . SER A 1 191 ? 15.408 46.434 65.699 1.00 45.51 210 SER A N 1
ATOM 1451 C CA . SER A 1 191 ? 14.214 45.622 65.547 1.00 39.82 210 SER A CA 1
ATOM 1452 C C . SER A 1 191 ? 13.011 46.477 65.977 1.00 38.52 210 SER A C 1
ATOM 1453 O O . SER A 1 191 ? 13.178 47.662 66.265 1.00 36.53 210 SER A O 1
ATOM 1456 N N . SER A 1 192 ? 11.859 45.837 66.009 1.00 33.47 211 SER A N 1
ATOM 1457 C CA . SER A 1 192 ? 10.571 46.438 66.304 1.00 32.85 211 SER A CA 1
ATOM 1458 C C . SER A 1 192 ? 10.523 47.082 67.687 1.00 35.83 211 SER A C 1
ATOM 1459 O O . SER A 1 192 ? 9.938 48.164 67.835 1.00 36.33 211 SER A O 1
ATOM 1462 N N . PHE A 1 193 ? 11.130 46.420 68.663 1.00 40.51 212 PHE A N 1
ATOM 1463 C CA . PHE A 1 193 ? 11.190 46.856 70.048 1.00 37.42 212 PHE A CA 1
ATOM 1464 C C . PHE A 1 193 ? 12.355 47.787 70.367 1.00 37.91 212 PHE A C 1
ATOM 1465 O O . PHE A 1 193 ? 12.325 48.442 71.417 1.00 52.55 212 PHE A O 1
ATOM 1473 N N . SER A 1 194 ? 13.364 47.854 69.511 1.00 30.09 213 SER A N 1
ATOM 1474 C CA . SER A 1 194 ? 14.593 48.603 69.733 1.00 28.27 213 SER A CA 1
ATOM 1475 C C . SER A 1 194 ? 14.356 50.000 70.288 1.00 33.67 213 SER A C 1
ATOM 1476 O O . SER A 1 194 ? 14.988 50.483 71.224 1.00 29.21 213 SER A O 1
ATOM 1479 N N . SER A 1 195 ? 13.405 50.712 69.681 1.00 32.77 214 SER A N 1
ATOM 1480 C CA . SER A 1 195 ? 13.197 52.088 70.099 1.00 27.53 214 SER A CA 1
ATOM 1481 C C . SER A 1 195 ? 12.652 52.138 71.516 1.00 26.88 214 SER A C 1
ATOM 1482 O O . SER A 1 195 ? 12.996 53.062 72.265 1.00 28.57 214 SER A O 1
ATOM 1485 N N . GLN A 1 196 ? 11.817 51.177 71.917 1.00 20.69 215 GLN A N 1
ATOM 1486 C CA . GLN A 1 196 ? 11.404 51.215 73.327 1.00 23.04 215 GLN A CA 1
ATOM 1487 C C . GLN A 1 196 ? 12.540 50.745 74.225 1.00 25.61 215 GLN A C 1
ATOM 1488 O O . GLN A 1 196 ? 12.714 51.140 75.377 1.00 26.98 215 GLN A O 1
ATOM 1494 N N . VAL A 1 197 ? 13.403 49.863 73.708 1.00 27.66 216 VAL A N 1
ATOM 1495 C CA . VAL A 1 197 ? 14.586 49.511 74.487 1.00 27.68 216 VAL A CA 1
ATOM 1496 C C . VAL A 1 197 ? 15.482 50.727 74.691 1.00 28.03 216 VAL A C 1
ATOM 1497 O O . VAL A 1 197 ? 15.898 51.049 75.812 1.00 22.93 216 VAL A O 1
ATOM 1501 N N . PHE A 1 198 ? 15.811 51.433 73.609 1.00 25.18 217 PHE A N 1
ATOM 1502 C CA . PHE A 1 198 ? 16.620 52.647 73.748 1.00 32.95 217 PHE A CA 1
ATOM 1503 C C . PHE A 1 198 ? 15.970 53.625 74.724 1.00 30.40 217 PHE A C 1
ATOM 1504 O O . PHE A 1 198 ? 16.578 54.328 75.530 1.00 19.29 217 PHE A O 1
ATOM 1512 N N . GLU A 1 199 ? 14.638 53.693 74.616 1.00 24.77 218 GLU A N 1
ATOM 1513 C CA . GLU A 1 199 ? 13.937 54.653 75.451 1.00 28.59 218 GLU A CA 1
ATOM 1514 C C . GLU A 1 199 ? 14.035 54.336 76.944 1.00 19.53 218 GLU A C 1
ATOM 1515 O O . GLU A 1 199 ? 14.209 55.281 77.717 1.00 22.87 218 GLU A O 1
ATOM 1521 N N . LEU A 1 200 ? 13.894 53.061 77.267 1.00 16.89 219 LEU A N 1
ATOM 1522 C CA . LEU A 1 200 ? 14.004 52.527 78.605 1.00 15.57 219 LEU A CA 1
ATOM 1523 C C . LEU A 1 200 ? 15.399 52.872 79.146 1.00 18.47 219 LEU A C 1
ATOM 1524 O O . LEU A 1 200 ? 15.516 53.307 80.278 1.00 16.80 219 LEU A O 1
ATOM 1529 N N . PHE A 1 201 ? 16.390 52.639 78.277 1.00 16.87 220 PHE A N 1
ATOM 1530 C CA . PHE A 1 201 ? 17.764 52.872 78.704 1.00 15.68 220 PHE A CA 1
ATOM 1531 C C . PHE A 1 201 ? 18.250 54.279 78.435 1.00 19.80 220 PHE A C 1
ATOM 1532 O O . PHE A 1 201 ? 19.464 54.551 78.537 1.00 21.37 220 PHE A O 1
ATOM 1540 N N . SER A 1 202 ? 17.373 55.215 78.101 1.00 18.35 221 SER A N 1
ATOM 1541 C CA . SER A 1 202 ? 17.818 56.529 77.647 1.00 25.16 221 SER A CA 1
ATOM 1542 C C . SER A 1 202 ? 18.705 57.243 78.654 1.00 26.05 221 SER A C 1
ATOM 1543 O O . SER A 1 202 ? 19.645 57.953 78.279 1.00 20.44 221 SER A O 1
ATOM 1546 N N . GLY A 1 203 ? 18.452 57.092 79.958 1.00 18.99 222 GLY A N 1
ATOM 1547 C CA . GLY A 1 203 ? 19.298 57.819 80.900 1.00 16.28 222 GLY A CA 1
ATOM 1548 C C . GLY A 1 203 ? 20.732 57.303 80.897 1.00 21.90 222 GLY A C 1
ATOM 1549 O O . GLY A 1 203 ? 21.680 58.081 81.052 1.00 20.12 222 GLY A O 1
ATOM 1550 N N . PHE A 1 204 ? 20.877 55.994 80.723 1.00 16.12 223 PHE A N 1
ATOM 1551 C CA . PHE A 1 204 ? 22.165 55.331 80.595 1.00 20.79 223 PHE A CA 1
ATOM 1552 C C . PHE A 1 204 ? 22.902 55.798 79.339 1.00 25.95 223 PHE A C 1
ATOM 1553 O O . PHE A 1 204 ? 24.080 56.154 79.383 1.00 21.72 223 PHE A O 1
ATOM 1561 N N . LEU A 1 205 ? 22.200 55.739 78.214 1.00 23.00 224 LEU A N 1
ATOM 1562 C CA . LEU A 1 205 ? 22.774 55.943 76.898 1.00 20.70 224 LEU A CA 1
ATOM 1563 C C . LEU A 1 205 ? 23.121 57.381 76.575 1.00 25.80 224 LEU A C 1
ATOM 1564 O O . LEU A 1 205 ? 24.106 57.692 75.882 1.00 27.85 224 LEU A O 1
ATOM 1569 N N . LYS A 1 206 ? 22.289 58.294 77.054 1.00 20.23 225 LYS A N 1
ATOM 1570 C CA . LYS A 1 206 ? 22.422 59.696 76.697 1.00 21.74 225 LYS A CA 1
ATOM 1571 C C . LYS A 1 206 ? 22.935 60.544 77.849 1.00 27.48 225 LYS A C 1
ATOM 1572 O O . LYS A 1 206 ? 23.503 61.612 77.607 1.00 33.42 225 LYS A O 1
ATOM 1578 N N . HIS A 1 207 ? 22.728 60.108 79.102 1.00 17.13 226 HIS A N 1
ATOM 1579 C CA . HIS A 1 207 ? 23.155 61.013 80.175 1.00 16.93 226 HIS A CA 1
ATOM 1580 C C . HIS A 1 207 ? 24.481 60.531 80.757 1.00 16.24 226 HIS A C 1
ATOM 1581 O O . HIS A 1 207 ? 25.470 61.255 80.648 1.00 19.13 226 HIS A O 1
ATOM 1588 N N . PHE A 1 208 ? 24.485 59.348 81.333 1.00 15.50 227 PHE A N 1
ATOM 1589 C CA . PHE A 1 208 ? 25.689 58.797 81.950 1.00 24.27 227 PHE A CA 1
ATOM 1590 C C . PHE A 1 208 ? 25.524 57.300 82.145 1.00 24.64 227 PHE A C 1
ATOM 1591 O O . PHE A 1 208 ? 24.518 56.780 82.652 1.00 21.86 227 PHE A O 1
ATOM 1599 N N . PRO A 1 209 ? 26.538 56.521 81.773 1.00 19.77 228 PRO A N 1
ATOM 1600 C CA . PRO A 1 209 ? 27.804 57.021 81.248 1.00 26.03 228 PRO A CA 1
ATOM 1601 C C . PRO A 1 209 ? 27.925 57.035 79.730 1.00 30.92 228 PRO A C 1
ATOM 1602 O O . PRO A 1 209 ? 29.044 57.227 79.233 1.00 22.90 228 PRO A O 1
ATOM 1606 N N . GLY A 1 210 ? 26.853 56.827 78.984 1.00 19.56 229 GLY A N 1
ATOM 1607 C CA . GLY A 1 210 ? 26.901 56.828 77.522 1.00 17.32 229 GLY A CA 1
ATOM 1608 C C . GLY A 1 210 ? 27.460 55.536 76.961 1.00 15.66 229 GLY A C 1
ATOM 1609 O O . GLY A 1 210 ? 27.680 54.553 77.684 1.00 21.28 229 GLY A O 1
ATOM 1610 N N . THR A 1 211 ? 27.693 55.522 75.643 1.00 17.55 230 THR A N 1
ATOM 1611 C CA . THR A 1 211 ? 28.225 54.332 74.979 1.00 24.80 230 THR A CA 1
ATOM 1612 C C . THR A 1 211 ? 29.546 54.598 74.263 1.00 32.23 230 THR A C 1
ATOM 1613 O O . THR A 1 211 ? 30.140 53.673 73.689 1.00 24.16 230 THR A O 1
ATOM 1617 N N . HIS A 1 212 ? 30.041 55.832 74.274 1.00 30.23 231 HIS A N 1
ATOM 1618 C CA . HIS A 1 212 ? 31.328 56.092 73.613 1.00 25.13 231 HIS A CA 1
ATOM 1619 C C . HIS A 1 212 ? 32.449 55.195 74.122 1.00 32.20 231 HIS A C 1
ATOM 1620 O O . HIS A 1 212 ? 33.287 54.749 73.321 1.00 20.35 231 HIS A O 1
ATOM 1627 N N . ARG A 1 213 ? 32.561 54.871 75.412 1.00 22.45 232 ARG A N 1
ATOM 1628 C CA . ARG A 1 213 ? 33.617 53.952 75.806 1.00 18.73 232 ARG A CA 1
ATOM 1629 C C . ARG A 1 213 ? 33.508 52.604 75.106 1.00 27.62 232 ARG A C 1
ATOM 1630 O O . ARG A 1 213 ? 34.474 52.028 74.608 1.00 21.06 232 ARG A O 1
ATOM 1638 N N . GLN A 1 214 ? 32.301 52.035 75.077 1.00 23.01 233 GLN A N 1
ATOM 1639 C CA . GLN A 1 214 ? 32.147 50.714 74.461 1.00 27.87 233 GLN A CA 1
ATOM 1640 C C . GLN A 1 214 ? 32.369 50.759 72.955 1.00 19.35 233 GLN A C 1
ATOM 1641 O O . GLN A 1 214 ? 32.875 49.816 72.337 1.00 18.17 233 GLN A O 1
ATOM 1647 N N . ILE A 1 215 ? 31.974 51.888 72.353 1.00 17.45 234 ILE A N 1
ATOM 1648 C CA . ILE A 1 215 ? 32.137 52.004 70.900 1.00 22.99 234 ILE A CA 1
ATOM 1649 C C . ILE A 1 215 ? 33.632 52.135 70.584 1.00 28.80 234 ILE A C 1
ATOM 1650 O O . ILE A 1 215 ? 34.128 51.563 69.609 1.00 24.63 234 ILE A O 1
ATOM 1655 N N . TYR A 1 216 ? 34.314 52.895 71.439 1.00 22.35 235 TYR A N 1
ATOM 1656 C CA . TYR A 1 216 ? 35.753 53.090 71.288 1.00 22.53 235 TYR A CA 1
ATOM 1657 C C . TYR A 1 216 ? 36.489 51.758 71.316 1.00 24.63 235 TYR A C 1
ATOM 1658 O O . TYR A 1 216 ? 37.335 51.460 70.464 1.00 25.64 235 TYR A O 1
ATOM 1667 N N . ARG A 1 217 ? 36.174 50.948 72.328 1.00 19.04 236 ARG A N 1
ATOM 1668 C CA . ARG A 1 217 ? 36.866 49.662 72.440 1.00 26.87 236 ARG A CA 1
ATOM 1669 C C . ARG A 1 217 ? 36.554 48.777 71.247 1.00 25.64 236 ARG A C 1
ATOM 1670 O O . ARG A 1 217 ? 37.412 48.022 70.784 1.00 26.47 236 ARG A O 1
ATOM 1678 N N . ASN A 1 218 ? 35.325 48.846 70.726 1.00 20.40 237 ASN A N 1
ATOM 1679 C CA . ASN A 1 218 ? 35.064 48.049 69.531 1.00 17.58 237 ASN A CA 1
ATOM 1680 C C . ASN A 1 218 ? 35.909 48.563 68.367 1.00 24.12 237 ASN A C 1
ATOM 1681 O O . ASN A 1 218 ? 36.554 47.803 67.643 1.00 29.73 237 ASN A O 1
ATOM 1686 N N . LEU A 1 219 ? 35.916 49.876 68.165 1.00 19.86 238 LEU A N 1
ATOM 1687 C CA . LEU A 1 219 ? 36.659 50.399 67.019 1.00 32.83 238 LEU A CA 1
ATOM 1688 C C . LEU A 1 219 ? 38.154 50.136 67.098 1.00 31.62 238 LEU A C 1
ATOM 1689 O O . LEU A 1 219 ? 38.826 49.926 66.076 1.00 22.41 238 LEU A O 1
ATOM 1694 N N . GLN A 1 220 ? 38.711 50.164 68.307 1.00 22.19 239 GLN A N 1
ATOM 1695 C CA . GLN A 1 220 ? 40.146 49.902 68.405 1.00 27.92 239 GLN A CA 1
ATOM 1696 C C . GLN A 1 220 ? 40.473 48.491 67.939 1.00 25.10 239 GLN A C 1
ATOM 1697 O O . GLN A 1 220 ? 41.459 48.300 67.215 1.00 27.24 239 GLN A O 1
ATOM 1703 N N . GLU A 1 221 ? 39.666 47.534 68.379 1.00 18.92 240 GLU A N 1
ATOM 1704 C CA . GLU A 1 221 ? 39.886 46.139 68.000 1.00 21.13 240 GLU A CA 1
ATOM 1705 C C . GLU A 1 221 ? 39.767 45.931 66.490 1.00 26.08 240 GLU A C 1
ATOM 1706 O O . GLU A 1 221 ? 40.563 45.191 65.904 1.00 26.09 240 GLU A O 1
ATOM 1712 N N . ILE A 1 222 ? 38.767 46.583 65.911 1.00 24.32 241 ILE A N 1
ATOM 1713 C CA . ILE A 1 222 ? 38.492 46.541 64.470 1.00 26.68 241 ILE A CA 1
ATOM 1714 C C . ILE A 1 222 ? 39.619 47.221 63.706 1.00 31.51 241 ILE A C 1
ATOM 1715 O O . ILE A 1 222 ? 40.172 46.700 62.728 1.00 26.69 241 ILE A O 1
ATOM 1720 N N . ASN A 1 223 ? 40.012 48.405 64.167 1.00 27.75 242 ASN A N 1
ATOM 1721 C CA . ASN A 1 223 ? 41.188 49.080 63.623 1.00 32.39 242 ASN A CA 1
ATOM 1722 C C . ASN A 1 223 ? 42.447 48.239 63.680 1.00 28.70 242 ASN A C 1
ATOM 1723 O O . ASN A 1 223 ? 43.224 48.180 62.722 1.00 30.40 242 ASN A O 1
ATOM 1728 N N . THR A 1 224 ? 42.689 47.558 64.800 1.00 27.52 243 THR A N 1
ATOM 1729 C CA . THR A 1 224 ? 43.894 46.743 64.873 1.00 23.66 243 THR A CA 1
ATOM 1730 C C . THR A 1 224 ? 43.835 45.643 63.813 1.00 37.53 243 THR A C 1
ATOM 1731 O O . THR A 1 224 ? 44.807 45.408 63.087 1.00 25.61 243 THR A O 1
ATOM 1735 N N . PHE A 1 225 ? 42.676 44.988 63.754 1.00 24.06 244 PHE A N 1
ATOM 1736 C CA . PHE A 1 225 ? 42.482 43.889 62.814 1.00 25.11 244 PHE A CA 1
ATOM 1737 C C . PHE A 1 225 ? 42.787 44.339 61.391 1.00 20.11 244 PHE A C 1
ATOM 1738 O O . PHE A 1 225 ? 43.508 43.677 60.646 1.00 19.73 244 PHE A O 1
ATOM 1746 N N . ILE A 1 226 ? 42.161 45.446 61.026 1.00 17.08 245 ILE A N 1
ATOM 1747 C CA . ILE A 1 226 ? 42.309 45.950 59.663 1.00 20.45 245 ILE A CA 1
ATOM 1748 C C . ILE A 1 226 ? 43.771 46.256 59.382 1.00 23.94 245 ILE A C 1
ATOM 1749 O O . ILE A 1 226 ? 44.284 45.777 58.361 1.00 25.54 245 ILE A O 1
ATOM 1754 N N . GLY A 1 227 ? 44.452 47.012 60.243 1.00 21.73 246 GLY A N 1
ATOM 1755 C CA . GLY A 1 227 ? 45.864 47.285 60.029 1.00 23.56 246 GLY A CA 1
ATOM 1756 C C . GLY A 1 227 ? 46.691 46.024 59.824 1.00 26.33 246 GLY A C 1
ATOM 1757 O O . GLY A 1 227 ? 47.546 46.007 58.924 1.00 25.76 246 GLY A O 1
ATOM 1758 N N . GLN A 1 228 ? 46.473 44.983 60.617 1.00 17.14 247 GLN A N 1
ATOM 1759 C CA . GLN A 1 228 ? 47.198 43.727 60.538 1.00 18.39 247 GLN A CA 1
ATOM 1760 C C . GLN A 1 228 ? 46.875 43.043 59.210 1.00 20.58 247 GLN A C 1
ATOM 1761 O O . GLN A 1 228 ? 47.702 42.451 58.520 1.00 22.17 247 GLN A O 1
ATOM 1767 N N . SER A 1 229 ? 45.601 43.138 58.821 1.00 15.52 248 SER A N 1
ATOM 1768 C CA . SER A 1 229 ? 45.201 42.522 57.563 1.00 13.68 248 SER A CA 1
ATOM 1769 C C . SER A 1 229 ? 45.850 43.252 56.402 1.00 16.11 248 SER A C 1
ATOM 1770 O O . SER A 1 229 ? 46.215 42.619 55.404 1.00 21.06 248 SER A O 1
ATOM 1773 N N . VAL A 1 230 ? 45.986 44.572 56.502 1.00 18.46 249 VAL A N 1
ATOM 1774 C CA . VAL A 1 230 ? 46.609 45.345 55.435 1.00 21.12 249 VAL A CA 1
ATOM 1775 C C . VAL A 1 230 ? 48.058 44.896 55.239 1.00 28.81 249 VAL A C 1
ATOM 1776 O O . VAL A 1 230 ? 48.532 44.746 54.117 1.00 20.14 249 VAL A O 1
ATOM 1780 N N . GLU A 1 231 ? 48.744 44.694 56.361 1.00 23.12 250 GLU A N 1
ATOM 1781 C CA . GLU A 1 231 ? 50.151 44.302 56.315 1.00 21.15 250 GLU A CA 1
ATOM 1782 C C . GLU A 1 231 ? 50.324 42.940 55.682 1.00 20.21 250 GLU A C 1
ATOM 1783 O O . GLU A 1 231 ? 51.246 42.724 54.894 1.00 23.98 250 GLU A O 1
ATOM 1789 N N . LYS A 1 232 ? 49.455 42.016 56.057 1.00 14.19 251 LYS A N 1
ATOM 1790 C CA . LYS A 1 232 ? 49.524 40.650 55.563 1.00 17.88 251 LYS A CA 1
ATOM 1791 C C . LYS A 1 232 ? 49.156 40.616 54.076 1.00 18.44 251 LYS A C 1
ATOM 1792 O O . LYS A 1 232 ? 49.715 39.800 53.337 1.00 14.09 251 LYS A O 1
ATOM 1798 N N . HIS A 1 233 ? 48.243 41.506 53.686 1.00 13.62 252 HIS A N 1
ATOM 1799 C CA . HIS A 1 233 ? 47.916 41.690 52.277 1.00 13.54 252 HIS A CA 1
ATOM 1800 C C . HIS A 1 233 ? 49.135 42.239 51.516 1.00 19.83 252 HIS A C 1
ATOM 1801 O O . HIS A 1 233 ? 49.496 41.734 50.452 1.00 17.12 252 HIS A O 1
ATOM 1808 N N . ARG A 1 234 ? 49.760 43.284 52.044 1.00 12.42 253 ARG A N 1
ATOM 1809 C CA . ARG A 1 234 ? 50.859 43.918 51.323 1.00 17.90 253 ARG A CA 1
ATOM 1810 C C . ARG A 1 234 ? 52.005 42.921 51.135 1.00 17.89 253 ARG A C 1
ATOM 1811 O O . ARG A 1 234 ? 52.657 42.898 50.078 1.00 16.77 253 ARG A O 1
ATOM 1819 N N . ALA A 1 235 ? 52.196 42.096 52.142 1.00 16.18 254 ALA A N 1
ATOM 1820 C CA . ALA A 1 235 ? 53.290 41.125 52.124 1.00 17.92 254 ALA A CA 1
ATOM 1821 C C . ALA A 1 235 ? 53.084 40.047 51.074 1.00 23.32 254 ALA A C 1
ATOM 1822 O O . ALA A 1 235 ? 53.991 39.295 50.677 1.00 19.01 254 ALA A O 1
ATOM 1824 N N . THR A 1 236 ? 51.835 39.905 50.582 1.00 15.04 255 THR A N 1
ATOM 1825 C CA . THR A 1 236 ? 51.611 38.837 49.621 1.00 12.77 255 THR A CA 1
ATOM 1826 C C . THR A 1 236 ? 50.941 39.370 48.353 1.00 9.80 255 THR A C 1
ATOM 1827 O O . THR A 1 236 ? 50.394 38.538 47.616 1.00 18.72 255 THR A O 1
ATOM 1831 N N . LEU A 1 237 ? 51.001 40.660 48.147 1.00 9.87 256 LEU A N 1
ATOM 1832 C CA . LEU A 1 237 ? 50.296 41.310 47.042 1.00 13.21 256 LEU A CA 1
ATOM 1833 C C . LEU A 1 237 ? 50.804 40.869 45.670 1.00 23.55 256 LEU A C 1
ATOM 1834 O O . LEU A 1 237 ? 52.009 40.787 45.442 1.00 17.52 256 LEU A O 1
ATOM 1839 N N . ASP A 1 238 ? 49.876 40.604 44.759 1.00 18.43 257 ASP A N 1
ATOM 1840 C CA . ASP A 1 238 ? 50.189 40.161 43.393 1.00 16.53 257 ASP A CA 1
ATOM 1841 C C . ASP A 1 238 ? 49.356 40.984 42.427 1.00 16.25 257 ASP A C 1
ATOM 1842 O O . ASP A 1 238 ? 48.139 40.767 42.369 1.00 17.27 257 ASP A O 1
ATOM 1847 N N . PRO A 1 239 ? 49.970 41.893 41.693 1.00 15.55 258 PRO A N 1
ATOM 1848 C CA . PRO A 1 239 ? 49.188 42.801 40.848 1.00 23.36 258 PRO A CA 1
ATOM 1849 C C . PRO A 1 239 ? 48.389 42.017 39.810 1.00 23.79 258 PRO A C 1
ATOM 1850 O O . PRO A 1 239 ? 47.348 42.491 39.348 1.00 22.94 258 PRO A O 1
ATOM 1854 N N . SER A 1 240 ? 48.856 40.825 39.441 1.00 16.29 259 SER A N 1
ATOM 1855 C CA . SER A 1 240 ? 48.090 40.100 38.421 1.00 18.70 259 SER A CA 1
ATOM 1856 C C . SER A 1 240 ? 46.880 39.417 39.023 1.00 24.92 259 SER A C 1
ATOM 1857 O O . SER A 1 240 ? 46.032 38.956 38.266 1.00 28.75 259 SER A O 1
ATOM 1860 N N . ASN A 1 241 ? 46.789 39.353 40.353 1.00 19.42 260 ASN A N 1
ATOM 1861 C CA . ASN A 1 241 ? 45.664 38.643 40.945 1.00 14.85 260 ASN A CA 1
ATOM 1862 C C . ASN A 1 241 ? 45.144 39.356 42.198 1.00 15.12 260 ASN A C 1
ATOM 1863 O O . ASN A 1 241 ? 45.267 38.817 43.292 1.00 19.19 260 ASN A O 1
ATOM 1868 N N . PRO A 1 242 ? 44.580 40.538 42.059 1.00 18.97 261 PRO A N 1
ATOM 1869 C CA . PRO A 1 242 ? 44.017 41.227 43.230 1.00 22.38 261 PRO A CA 1
ATOM 1870 C C . PRO A 1 242 ? 42.962 40.306 43.839 1.00 22.21 261 PRO A C 1
ATOM 1871 O O . PRO A 1 242 ? 42.116 39.810 43.087 1.00 24.16 261 PRO A O 1
ATOM 1875 N N . ARG A 1 243 ? 43.044 40.084 45.148 1.00 16.26 262 ARG A N 1
ATOM 1876 C CA . ARG A 1 243 ? 42.184 39.079 45.774 1.00 19.26 262 ARG A CA 1
ATOM 1877 C C . ARG A 1 243 ? 40.851 39.648 46.264 1.00 18.95 262 ARG A C 1
ATOM 1878 O O . ARG A 1 243 ? 39.866 38.913 46.369 1.00 18.88 262 ARG A O 1
ATOM 1886 N N . ASP A 1 244 ? 40.816 40.918 46.602 1.00 18.00 263 ASP A N 1
ATOM 1887 C CA . ASP A 1 244 ? 39.783 41.513 47.443 1.00 18.11 263 ASP A CA 1
ATOM 1888 C C . ASP A 1 244 ? 39.943 43.015 47.477 1.00 19.77 263 ASP A C 1
ATOM 1889 O O . ASP A 1 244 ? 40.827 43.563 46.805 1.00 14.57 263 ASP A O 1
ATOM 1894 N N . PHE A 1 245 ? 39.122 43.740 48.238 1.00 11.42 264 PHE A N 1
ATOM 1895 C CA . PHE A 1 245 ? 39.151 45.181 48.196 1.00 11.22 264 PHE A CA 1
ATOM 1896 C C . PHE A 1 245 ? 40.472 45.761 48.709 1.00 11.37 264 PHE A C 1
ATOM 1897 O O . PHE A 1 245 ? 40.949 46.765 48.191 1.00 13.71 264 PHE A O 1
ATOM 1905 N N . ILE A 1 246 ? 41.017 45.100 49.726 1.00 14.45 265 ILE A N 1
ATOM 1906 C CA . ILE A 1 246 ? 42.266 45.659 50.299 1.00 12.07 265 ILE A CA 1
ATOM 1907 C C . ILE A 1 246 ? 43.346 45.594 49.215 1.00 9.92 265 ILE A C 1
ATOM 1908 O O . ILE A 1 246 ? 44.054 46.579 49.007 1.00 14.47 265 ILE A O 1
ATOM 1913 N N . ASP A 1 247 ? 43.411 44.471 48.516 1.00 10.87 266 ASP A N 1
ATOM 1914 C CA . ASP A 1 247 ? 44.432 44.407 47.438 1.00 14.10 266 ASP A CA 1
ATOM 1915 C C . ASP A 1 247 ? 44.270 45.532 46.430 1.00 21.49 266 ASP A C 1
ATOM 1916 O O . ASP A 1 247 ? 45.218 46.225 46.023 1.00 18.74 266 ASP A O 1
ATOM 1921 N N . VAL A 1 248 ? 43.038 45.762 45.973 1.00 12.16 267 VAL A N 1
ATOM 1922 C CA . VAL A 1 248 ? 42.801 46.822 44.989 1.00 16.42 267 VAL A CA 1
ATOM 1923 C C . VAL A 1 248 ? 43.149 48.201 45.518 1.00 16.52 267 VAL A C 1
ATOM 1924 O O . VAL A 1 248 ? 43.640 49.061 44.789 1.00 18.29 267 VAL A O 1
ATOM 1928 N N . TYR A 1 249 ? 42.908 48.426 46.806 1.00 15.29 268 TYR A N 1
ATOM 1929 C CA . TYR A 1 249 ? 43.269 49.696 47.411 1.00 18.22 268 TYR A CA 1
ATOM 1930 C C . TYR A 1 249 ? 44.805 49.814 47.440 1.00 19.41 268 TYR A C 1
ATOM 1931 O O . TYR A 1 249 ? 45.388 50.839 47.076 1.00 19.36 268 TYR A O 1
ATOM 1940 N N . LEU A 1 250 ? 45.468 48.760 47.901 1.00 20.14 269 LEU A N 1
ATOM 1941 C CA . LEU A 1 250 ? 46.943 48.778 47.941 1.00 17.47 269 LEU A CA 1
ATOM 1942 C C . LEU A 1 250 ? 47.527 49.022 46.565 1.00 19.87 269 LEU A C 1
ATOM 1943 O O . LEU A 1 250 ? 48.512 49.758 46.402 1.00 22.06 269 LEU A O 1
ATOM 1948 N N . LEU A 1 251 ? 46.935 48.383 45.565 1.00 16.94 270 LEU A N 1
ATOM 1949 C CA . LEU A 1 251 ? 47.455 48.551 44.203 1.00 19.12 270 LEU A CA 1
ATOM 1950 C C . LEU A 1 251 ? 47.370 50.009 43.789 1.00 27.97 270 LEU A C 1
ATOM 1951 O O . LEU A 1 251 ? 48.315 50.587 43.237 1.00 30.24 270 LEU A O 1
ATOM 1956 N N . ARG A 1 252 ? 46.236 50.657 44.041 1.00 24.27 271 ARG A N 1
ATOM 1957 C CA . ARG A 1 252 ? 46.118 52.075 43.691 1.00 28.96 271 ARG A CA 1
ATOM 1958 C C . ARG A 1 252 ? 47.090 52.947 44.470 1.00 30.34 271 ARG A C 1
ATOM 1959 O O . ARG A 1 252 ? 47.686 53.911 43.964 1.00 32.04 271 ARG A O 1
ATOM 1967 N N . MET A 1 253 ? 47.303 52.648 45.752 1.00 30.54 272 MET A N 1
ATOM 1968 C CA . MET A 1 253 ? 48.300 53.325 46.555 1.00 27.07 272 MET A CA 1
ATOM 1969 C C . MET A 1 253 ? 49.700 53.195 45.938 1.00 30.72 272 MET A C 1
ATOM 1970 O O . MET A 1 253 ? 50.401 54.195 45.803 1.00 27.62 272 MET A O 1
ATOM 1975 N N . GLU A 1 254 ? 50.058 51.958 45.610 1.00 21.01 273 GLU A N 1
ATOM 1976 C CA . GLU A 1 254 ? 51.382 51.735 45.010 1.00 25.10 273 GLU A CA 1
ATOM 1977 C C . GLU A 1 254 ? 51.531 52.627 43.784 1.00 35.36 273 GLU A C 1
ATOM 1978 O O . GLU A 1 254 ? 52.560 53.286 43.585 1.00 31.55 273 GLU A O 1
ATOM 1984 N N . LYS A 1 255 ? 50.477 52.666 42.979 1.00 27.52 274 LYS A N 1
ATOM 1985 C CA . LYS A 1 255 ? 50.493 53.475 41.769 1.00 32.28 274 LYS A CA 1
ATOM 1986 C C . LYS A 1 255 ? 50.607 54.962 42.064 1.00 32.22 274 LYS A C 1
ATOM 1987 O O . LYS A 1 255 ? 51.200 55.702 41.277 1.00 41.71 274 LYS A O 1
ATOM 1993 N N . ASP A 1 256 ? 50.018 55.398 43.166 1.00 34.72 275 ASP A N 1
ATOM 1994 C CA . ASP A 1 256 ? 49.931 56.819 43.475 1.00 39.04 275 ASP A CA 1
ATOM 1995 C C . ASP A 1 256 ? 51.272 57.337 43.982 1.00 40.90 275 ASP A C 1
ATOM 1996 O O . ASP A 1 256 ? 51.471 58.532 44.166 1.00 43.29 275 ASP A O 1
ATOM 2001 N N . LYS A 1 257 ? 52.162 56.380 44.211 1.00 38.60 276 LYS A N 1
ATOM 2002 C CA . LYS A 1 257 ? 53.418 56.657 44.888 1.00 43.91 276 LYS A CA 1
ATOM 2003 C C . LYS A 1 257 ? 53.127 56.989 46.354 1.00 47.08 276 LYS A C 1
ATOM 2004 O O . LYS A 1 257 ? 53.918 57.718 46.960 1.00 37.40 276 LYS A O 1
ATOM 2010 N N . SER A 1 258 ? 52.010 56.467 46.879 1.00 34.81 277 SER A N 1
ATOM 2011 C CA . SER A 1 258 ? 51.615 56.789 48.239 1.00 25.69 277 SER A CA 1
ATOM 2012 C C . SER A 1 258 ? 52.539 56.160 49.282 1.00 34.65 277 SER A C 1
ATOM 2013 O O . SER A 1 258 ? 53.027 55.038 49.188 1.00 38.69 277 SER A O 1
ATOM 2016 N N . ASP A 1 259 ? 52.736 56.961 50.330 1.00 35.99 278 ASP A N 1
ATOM 2017 C CA . ASP A 1 259 ? 53.480 56.459 51.472 1.00 42.87 278 ASP A CA 1
ATOM 2018 C C . ASP A 1 259 ? 52.798 55.222 52.033 1.00 41.88 278 ASP A C 1
ATOM 2019 O O . ASP A 1 259 ? 51.630 55.288 52.426 1.00 50.35 278 ASP A O 1
ATOM 2024 N N . PRO A 1 260 ? 53.522 54.111 52.106 1.00 41.82 279 PRO A N 1
ATOM 2025 C CA . PRO A 1 260 ? 52.939 52.889 52.671 1.00 45.30 279 PRO A CA 1
ATOM 2026 C C . PRO A 1 260 ? 52.626 53.089 54.154 1.00 46.35 279 PRO A C 1
ATOM 2027 O O . PRO A 1 260 ? 51.818 52.353 54.729 1.00 46.17 279 PRO A O 1
ATOM 2031 N N . SER A 1 261 ? 53.271 54.083 54.752 1.00 39.67 280 SER A N 1
ATOM 2032 C CA . SER A 1 261 ? 53.062 54.393 56.161 1.00 45.56 280 SER A CA 1
ATOM 2033 C C . SER A 1 261 ? 52.145 55.591 56.356 1.00 45.58 280 SER A C 1
ATOM 2034 O O . SER A 1 261 ? 52.039 56.144 57.454 1.00 77.36 280 SER A O 1
ATOM 2037 N N . SER A 1 262 ? 51.449 56.028 55.304 1.00 40.81 281 SER A N 1
ATOM 2038 C CA . SER A 1 262 ? 50.537 57.151 55.500 1.00 41.34 281 SER A CA 1
ATOM 2039 C C . SER A 1 262 ? 49.473 56.865 56.556 1.00 53.51 281 SER A C 1
ATOM 2040 O O . SER A 1 262 ? 48.911 55.764 56.624 1.00 46.77 281 SER A O 1
ATOM 2043 N N . GLU A 1 263 ? 49.179 57.873 57.377 1.00 55.60 282 GLU A N 1
ATOM 2044 C CA . GLU A 1 263 ? 48.115 57.721 58.374 1.00 54.41 282 GLU A CA 1
ATOM 2045 C C . GLU A 1 263 ? 46.756 58.035 57.741 1.00 45.19 282 GLU A C 1
ATOM 2046 O O . GLU A 1 263 ? 45.751 57.432 58.103 1.00 40.73 282 GLU A O 1
ATOM 2052 N N . PHE A 1 264 ? 46.792 58.972 56.809 1.00 47.84 283 PHE A N 1
ATOM 2053 C CA . PHE A 1 264 ? 45.669 59.419 56.005 1.00 45.13 283 PHE A CA 1
ATOM 2054 C C . PHE A 1 264 ? 45.114 58.237 55.211 1.00 43.22 283 PHE A C 1
ATOM 2055 O O . PHE A 1 264 ? 43.928 57.926 55.301 1.00 28.92 283 PHE A O 1
ATOM 2063 N N . HIS A 1 265 ? 45.974 57.571 54.441 1.00 36.33 284 HIS A N 1
ATOM 2064 C CA . HIS A 1 265 ? 45.506 56.419 53.674 1.00 34.85 284 HIS A CA 1
ATOM 2065 C C . HIS A 1 265 ? 45.036 55.313 54.603 1.00 35.90 284 HIS A C 1
ATOM 2066 O O . HIS A 1 265 ? 44.054 54.640 54.292 1.00 45.96 284 HIS A O 1
ATOM 2073 N N . HIS A 1 266 ? 45.704 55.121 55.734 1.00 27.69 285 HIS A N 1
ATOM 2074 C CA . HIS A 1 266 ? 45.261 54.103 56.672 1.00 27.40 285 HIS A CA 1
ATOM 2075 C C . HIS A 1 266 ? 43.897 54.438 57.269 1.00 25.10 285 HIS A C 1
ATOM 2076 O O . HIS A 1 266 ? 43.025 53.593 57.482 1.00 24.84 285 HIS A O 1
ATOM 2083 N N . GLN A 1 267 ? 43.746 55.726 57.582 1.00 25.70 286 GLN A N 1
ATOM 2084 C CA . GLN A 1 267 ? 42.472 56.140 58.169 1.00 27.91 286 GLN A CA 1
ATOM 2085 C C . GLN A 1 267 ? 41.414 55.958 57.077 1.00 27.87 286 GLN A C 1
ATOM 2086 O O . GLN A 1 267 ? 40.380 55.360 57.350 1.00 22.25 286 GLN A O 1
ATOM 2092 N N . ASN A 1 268 ? 41.758 56.472 55.899 1.00 21.98 287 ASN A N 1
ATOM 2093 C CA . ASN A 1 268 ? 40.815 56.479 54.790 1.00 27.67 287 ASN A CA 1
ATOM 2094 C C . ASN A 1 268 ? 40.335 55.069 54.454 1.00 29.85 287 ASN A C 1
ATOM 2095 O O . ASN A 1 268 ? 39.146 54.886 54.191 1.00 23.70 287 ASN A O 1
ATOM 2100 N N . LEU A 1 269 ? 41.229 54.096 54.462 1.00 21.86 288 LEU A N 1
ATOM 2101 C CA . LEU A 1 269 ? 40.932 52.689 54.243 1.00 21.25 288 LEU A CA 1
ATOM 2102 C C . LEU A 1 269 ? 39.899 52.164 55.227 1.00 23.26 288 LEU A C 1
ATOM 2103 O O . LEU A 1 269 ? 38.903 51.531 54.852 1.00 24.16 288 LEU A O 1
ATOM 2108 N N . ILE A 1 270 ? 40.136 52.421 56.513 1.00 22.82 289 ILE A N 1
ATOM 2109 C CA . ILE A 1 270 ? 39.205 51.926 57.535 1.00 19.70 289 ILE A CA 1
ATOM 2110 C C . ILE A 1 270 ? 37.846 52.601 57.382 1.00 21.08 289 ILE A C 1
ATOM 2111 O O . ILE A 1 270 ? 36.816 51.942 57.525 1.00 23.10 289 ILE A O 1
ATOM 2116 N N . LEU A 1 271 ? 37.814 53.896 57.084 1.00 19.14 290 LEU A N 1
ATOM 2117 C CA . LEU A 1 271 ? 36.515 54.556 56.980 1.00 15.99 290 LEU A CA 1
ATOM 2118 C C . LEU A 1 271 ? 35.771 53.999 55.763 1.00 27.09 290 LEU A 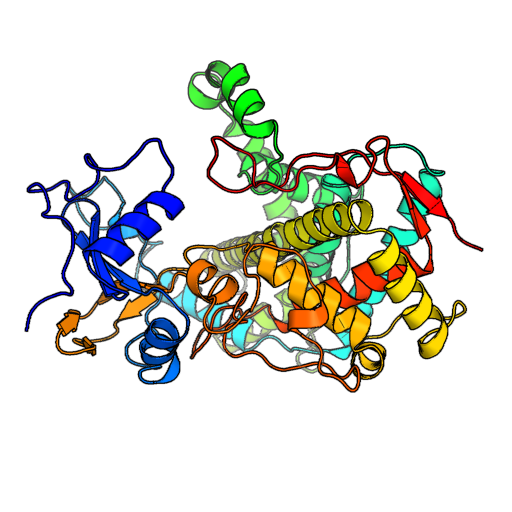C 1
ATOM 2119 O O . LEU A 1 271 ? 34.536 53.937 55.792 1.00 21.18 290 LEU A O 1
ATOM 2124 N N . THR A 1 272 ? 36.529 53.625 54.737 1.00 23.37 291 THR A N 1
ATOM 2125 C CA . THR A 1 272 ? 35.936 53.096 53.496 1.00 15.86 291 THR A CA 1
ATOM 2126 C C . THR A 1 272 ? 35.404 51.695 53.715 1.00 20.81 291 THR A C 1
ATOM 2127 O O . THR A 1 272 ? 34.327 51.323 53.235 1.00 18.49 291 THR A O 1
ATOM 2131 N N . VAL A 1 273 ? 36.169 50.903 54.473 1.00 16.94 292 VAL A N 1
ATOM 2132 C CA . VAL A 1 273 ? 35.693 49.576 54.849 1.00 19.21 292 VAL A CA 1
ATOM 2133 C C . VAL A 1 273 ? 34.466 49.674 55.755 1.00 19.91 292 VAL A C 1
ATOM 2134 O O . VAL A 1 273 ? 33.544 48.868 55.592 1.00 19.15 292 VAL A O 1
ATOM 2138 N N . LEU A 1 274 ? 34.421 50.629 56.686 1.00 15.70 293 LEU A N 1
ATOM 2139 C CA . LEU A 1 274 ? 33.189 50.764 57.487 1.00 18.92 293 LEU A CA 1
ATOM 2140 C C . LEU A 1 274 ? 31.997 51.128 56.599 1.00 22.29 293 LEU A C 1
ATOM 2141 O O . LEU A 1 274 ? 30.895 50.594 56.768 1.00 15.89 293 LEU A O 1
ATOM 2146 N N . SER A 1 275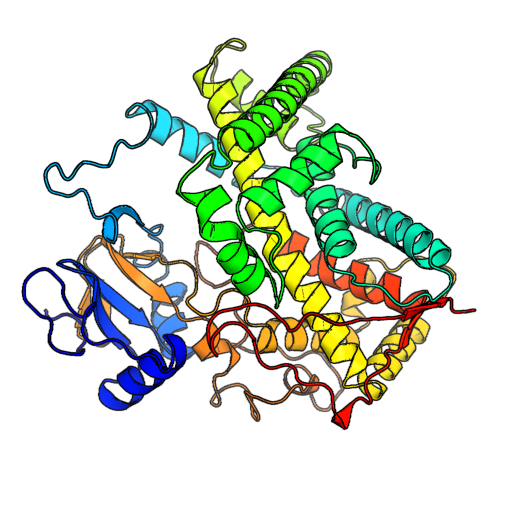 ? 32.201 52.043 55.652 1.00 20.28 294 SER A N 1
ATOM 2147 C CA . SER A 1 275 ? 31.152 52.385 54.686 1.00 18.14 294 SER A CA 1
ATOM 2148 C C . SER A 1 275 ? 30.608 51.159 53.972 1.00 18.94 294 SER A C 1
ATOM 2149 O O . SER A 1 275 ? 29.404 51.010 53.765 1.00 16.67 294 SER A O 1
ATOM 2152 N N . LEU A 1 276 ? 31.524 50.277 53.577 1.00 13.00 295 LEU A N 1
ATOM 2153 C CA . LEU A 1 276 ? 31.125 49.081 52.842 1.00 15.33 295 LEU A CA 1
ATOM 2154 C C . LEU A 1 276 ? 30.344 48.139 53.736 1.00 17.01 295 LEU A C 1
ATOM 2155 O O . LEU A 1 276 ? 29.343 47.512 53.369 1.00 12.70 295 LEU A O 1
ATOM 2160 N N . PHE A 1 277 ? 30.844 48.007 54.966 1.00 13.52 296 PHE A N 1
ATOM 2161 C CA . PHE A 1 277 ? 30.141 47.184 55.945 1.00 15.94 296 PHE A CA 1
ATOM 2162 C C . PHE A 1 277 ? 28.689 47.652 56.155 1.00 11.53 296 PHE A C 1
ATOM 2163 O O . PHE A 1 277 ? 27.767 46.823 56.167 1.00 14.93 296 PHE A O 1
ATOM 2171 N N . PHE A 1 278 ? 28.532 48.950 56.339 1.00 11.36 297 PHE A N 1
ATOM 2172 C CA . PHE A 1 278 ? 27.226 49.530 56.645 1.00 17.41 297 PHE A CA 1
ATOM 2173 C C . PHE A 1 278 ? 26.318 49.415 55.412 1.00 13.78 297 PHE A C 1
ATOM 2174 O O . PHE A 1 278 ? 25.183 48.929 55.512 1.00 17.77 297 PHE A O 1
ATOM 2182 N N . ALA A 1 279 ? 26.827 49.861 54.279 1.00 16.15 298 ALA A N 1
ATOM 2183 C CA . ALA A 1 279 ? 26.038 49.763 53.046 1.00 14.32 298 ALA A CA 1
ATOM 2184 C C . ALA A 1 279 ? 25.652 48.323 52.766 1.00 17.99 298 ALA A C 1
ATOM 2185 O O . ALA A 1 279 ? 24.496 48.022 52.414 1.00 18.13 298 ALA A O 1
ATOM 2187 N N . GLY A 1 280 ? 26.559 47.355 52.876 1.00 10.06 299 GLY A N 1
ATOM 2188 C CA . GLY A 1 280 ? 26.294 46.006 52.439 1.00 10.44 299 GLY A CA 1
ATOM 2189 C C . GLY A 1 280 ? 25.476 45.145 53.395 1.00 9.21 299 GLY A C 1
ATOM 2190 O O . GLY A 1 280 ? 25.132 44.010 53.052 1.00 14.68 299 GLY A O 1
ATOM 2191 N N . THR A 1 281 ? 25.203 45.648 54.595 1.00 10.14 300 THR A N 1
ATOM 2192 C CA . THR A 1 281 ? 24.596 44.771 55.578 1.00 13.08 300 THR A CA 1
ATOM 2193 C C . THR A 1 281 ? 23.111 45.090 55.767 1.00 12.85 300 THR A C 1
ATOM 2194 O O . THR A 1 281 ? 22.291 44.219 55.484 1.00 14.13 300 THR A O 1
ATOM 2198 N N . GLU A 1 282 ? 22.809 46.283 56.266 1.00 14.23 301 GLU A N 1
ATOM 2199 C CA . GLU A 1 282 ? 21.460 46.513 56.785 1.00 16.59 301 GLU A CA 1
ATOM 2200 C C . GLU A 1 282 ? 20.363 46.397 55.723 1.00 12.31 301 GLU A C 1
ATOM 2201 O O . GLU A 1 282 ? 19.389 45.684 55.970 1.00 13.63 301 GLU A O 1
ATOM 220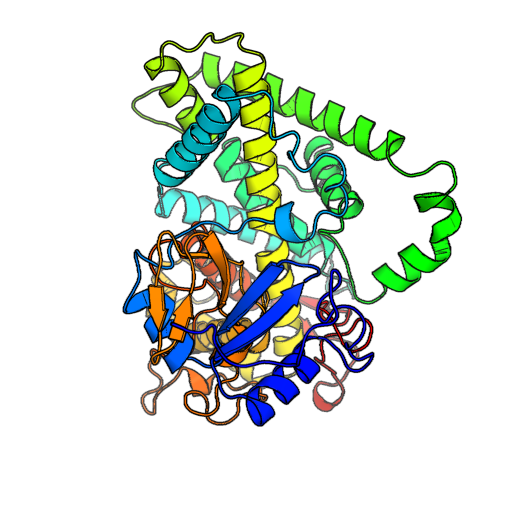7 N N . THR A 1 283 ? 20.461 47.046 54.583 1.00 12.52 302 THR A N 1
ATOM 2208 C CA . THR A 1 283 ? 19.301 46.930 53.684 1.00 11.39 302 THR A CA 1
ATOM 2209 C C . THR A 1 283 ? 19.114 45.516 53.197 1.00 14.31 302 THR A C 1
ATOM 2210 O O . THR A 1 283 ? 17.992 45.018 53.076 1.00 15.29 302 THR A O 1
ATOM 2214 N N . THR A 1 284 ? 20.190 44.800 52.874 1.00 11.33 303 THR A N 1
ATOM 2215 C CA . THR A 1 284 ? 20.039 43.443 52.395 1.00 12.56 303 THR A CA 1
ATOM 2216 C C . THR A 1 284 ? 19.484 42.544 53.485 1.00 16.30 303 THR A C 1
ATOM 2217 O O . THR A 1 284 ? 18.605 41.716 53.273 1.00 11.83 303 THR A O 1
ATOM 2221 N N . SER A 1 285 ? 20.048 42.718 54.700 1.00 13.40 304 SER A N 1
ATOM 2222 C CA . SER A 1 285 ? 19.557 41.904 55.799 1.00 12.03 304 SER A CA 1
ATOM 2223 C C . SER A 1 285 ? 18.062 42.108 56.047 1.00 9.10 304 SER A C 1
ATOM 2224 O O . SER A 1 285 ? 17.340 41.142 56.262 1.00 12.69 304 SER A O 1
ATOM 2227 N N . THR A 1 286 ? 17.677 43.363 56.047 1.00 8.69 305 THR A N 1
ATOM 2228 C CA . THR A 1 286 ? 16.247 43.633 56.383 1.00 9.57 305 THR A CA 1
ATOM 2229 C C . THR A 1 286 ? 15.342 43.134 55.277 1.00 15.54 305 THR A C 1
ATOM 2230 O O . THR A 1 286 ? 14.225 42.664 55.523 1.00 13.93 305 THR A O 1
ATOM 2234 N N . THR A 1 287 ? 15.815 43.225 54.027 1.00 15.04 306 THR A N 1
ATOM 2235 C CA . THR A 1 287 ? 15.043 42.640 52.917 1.00 11.23 306 THR A CA 1
ATOM 2236 C C . THR A 1 287 ? 14.805 41.151 53.088 1.00 12.05 306 THR A C 1
ATOM 2237 O O . THR A 1 287 ? 13.730 40.560 52.861 1.00 11.50 306 THR A O 1
ATOM 2241 N N . LEU A 1 288 ? 15.830 40.388 53.516 1.00 10.72 307 LEU A N 1
ATOM 2242 C CA . LEU A 1 288 ? 15.692 38.972 53.770 1.00 9.57 307 LEU A CA 1
ATOM 2243 C C . LEU A 1 288 ? 14.729 38.730 54.928 1.00 9.71 307 LEU A C 1
ATOM 2244 O O . LEU A 1 288 ? 13.884 37.834 54.905 1.00 11.93 307 LEU A O 1
ATOM 2249 N N . ARG A 1 289 ? 14.881 39.559 55.959 1.00 11.21 308 ARG A N 1
ATOM 2250 C CA . ARG A 1 289 ? 13.997 39.387 57.126 1.00 15.12 308 ARG A CA 1
ATOM 2251 C C . ARG A 1 289 ? 12.531 39.625 56.780 1.00 10.95 308 ARG A C 1
ATOM 2252 O O . ARG A 1 289 ? 11.646 38.865 57.208 1.00 14.79 308 ARG A O 1
ATOM 2260 N N . TYR A 1 2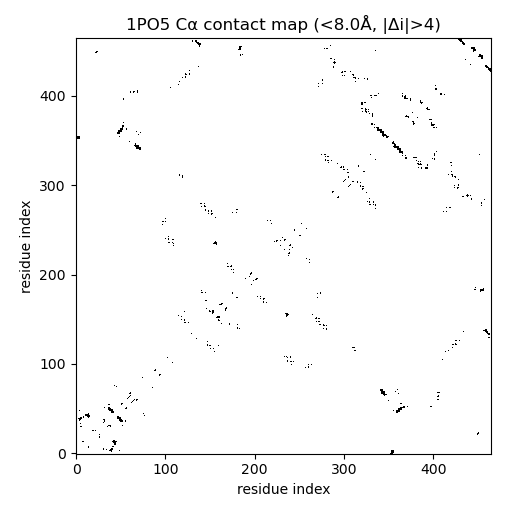90 ? 12.320 40.660 55.991 1.00 12.18 309 TYR A N 1
ATOM 2261 C CA . TYR A 1 290 ? 10.924 40.980 55.562 1.00 11.08 309 TYR A CA 1
ATOM 2262 C C . TYR A 1 290 ? 10.431 39.890 54.634 1.00 15.45 309 TYR A C 1
ATOM 2263 O O . TYR A 1 290 ? 9.298 39.408 54.733 1.00 11.75 309 TYR A O 1
ATOM 2272 N N . GLY A 1 291 ? 11.294 39.434 53.701 1.00 13.11 310 GLY A N 1
ATOM 2273 C CA . GLY A 1 291 ? 10.932 38.354 52.792 1.00 13.53 310 GLY A CA 1
ATOM 2274 C C . GLY A 1 291 ? 10.437 37.123 53.507 1.00 17.40 310 GLY A C 1
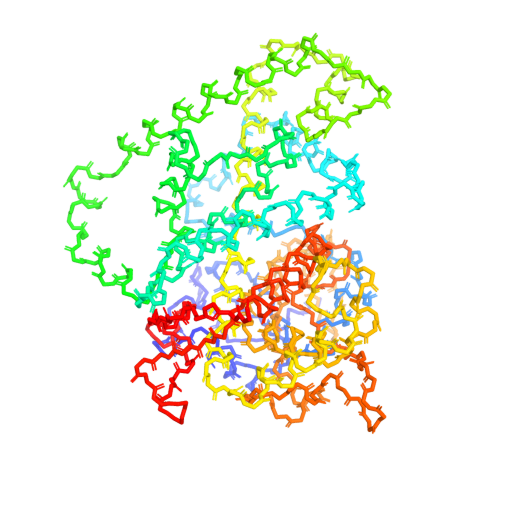ATOM 2275 O O . GLY A 1 291 ? 9.443 36.468 53.155 1.00 15.37 310 GLY A O 1
ATOM 2276 N N . PHE A 1 292 ? 11.127 36.733 54.583 1.00 11.25 311 PHE A N 1
ATOM 2277 C CA . PHE A 1 292 ? 10.635 35.529 55.254 1.00 11.10 311 PHE A CA 1
ATOM 2278 C C . PHE A 1 292 ? 9.336 35.799 56.024 1.00 9.86 311 PHE A C 1
ATOM 2279 O O . PHE A 1 292 ? 8.589 34.840 56.199 1.00 11.90 311 PHE A O 1
ATOM 2287 N N . LEU A 1 293 ? 9.134 37.028 56.451 1.00 14.56 312 LEU A N 1
ATOM 2288 C CA . LEU A 1 293 ? 7.840 37.338 57.107 1.00 14.09 312 LEU A CA 1
ATOM 2289 C C . LEU A 1 293 ? 6.753 37.170 56.060 1.00 13.18 312 LEU A C 1
ATOM 2290 O O . LEU A 1 293 ? 5.714 36.541 56.266 1.00 13.01 312 LEU A O 1
ATOM 2295 N N . LEU A 1 294 ? 7.022 37.693 54.859 1.00 11.91 313 LEU A N 1
ATOM 2296 C CA . LEU A 1 294 ? 6.036 37.509 53.786 1.00 14.83 313 LEU A CA 1
ATOM 2297 C C . LEU A 1 294 ? 5.871 36.056 53.414 1.00 16.93 313 LEU A C 1
ATOM 2298 O O . LEU A 1 294 ? 4.776 35.582 53.104 1.00 14.45 313 LEU A O 1
ATOM 2303 N N . MET A 1 295 ? 6.965 35.279 53.444 1.00 11.05 314 MET A N 1
ATOM 2304 C CA . MET A 1 295 ? 6.843 33.873 53.101 1.00 10.45 314 MET A CA 1
ATOM 2305 C C . MET A 1 295 ? 6.015 33.119 54.136 1.00 16.24 314 MET A C 1
ATOM 2306 O O . MET A 1 295 ? 5.349 32.121 53.819 1.00 17.51 314 MET A O 1
ATOM 2311 N N . LEU A 1 296 ? 6.052 33.571 55.386 1.00 11.24 315 LEU A N 1
ATOM 2312 C CA . LEU A 1 296 ? 5.189 32.956 56.396 1.00 18.83 315 LEU A CA 1
ATOM 2313 C C . LEU A 1 296 ? 3.714 33.298 56.173 1.00 17.24 315 LEU A C 1
ATOM 2314 O O . LEU A 1 296 ? 2.837 32.469 56.401 1.00 16.93 315 LEU A O 1
ATOM 2319 N N . LYS A 1 297 ? 3.473 34.533 55.752 1.00 17.32 316 LYS A N 1
ATOM 2320 C CA . LYS A 1 297 ? 2.093 35.003 55.535 1.00 11.50 316 LYS A CA 1
ATOM 2321 C C . LYS A 1 297 ? 1.490 34.406 54.271 1.00 21.43 316 LYS A C 1
ATOM 2322 O O . LYS A 1 297 ? 0.264 34.259 54.195 1.00 14.56 316 LYS A O 1
ATOM 2328 N N . TYR A 1 298 ? 2.311 34.063 53.275 1.00 14.16 317 TYR A N 1
ATOM 2329 C CA . TYR A 1 298 ? 1.797 33.474 52.030 1.00 14.86 317 TYR A CA 1
ATOM 2330 C C . TYR A 1 298 ? 2.384 32.104 51.771 1.00 17.35 317 TYR A C 1
ATOM 2331 O O . TYR A 1 298 ? 3.249 31.947 50.896 1.00 16.96 317 TYR A O 1
ATOM 2340 N N . PRO A 1 299 ? 1.977 31.092 52.520 1.00 17.61 318 PRO A N 1
ATOM 2341 C CA . PRO A 1 299 ? 2.591 29.766 52.404 1.00 18.57 318 PRO A CA 1
ATOM 2342 C C . PRO A 1 299 ? 2.414 29.135 51.028 1.00 18.84 318 PRO A C 1
ATOM 2343 O O . PRO A 1 299 ? 3.250 28.315 50.641 1.00 17.58 318 PRO A O 1
ATOM 2347 N N . HIS A 1 300 ? 1.348 29.491 50.304 1.00 18.16 319 HIS A N 1
ATOM 2348 C CA . HIS A 1 300 ? 1.216 28.940 48.957 1.00 19.03 319 HIS A CA 1
ATOM 2349 C C . HIS A 1 300 ? 2.255 29.523 48.005 1.00 17.67 319 HIS A C 1
ATOM 2350 O O . HIS A 1 300 ? 2.707 28.844 47.079 1.00 23.28 319 HIS A O 1
ATOM 2357 N N . VAL A 1 301 ? 2.638 30.773 48.231 1.00 14.85 320 VAL A N 1
ATOM 2358 C CA . VAL A 1 301 ? 3.709 31.389 47.445 1.00 16.95 320 VAL A CA 1
ATOM 2359 C C . VAL A 1 301 ? 5.018 30.652 47.721 1.00 17.07 320 VAL A C 1
ATOM 2360 O O . VAL A 1 301 ? 5.792 30.256 46.832 1.00 15.19 320 VAL A O 1
ATOM 2364 N N . THR A 1 302 ? 5.273 30.447 49.007 1.00 16.97 321 THR A N 1
ATOM 2365 C CA . THR A 1 302 ? 6.505 29.745 49.412 1.00 18.08 321 THR A CA 1
ATOM 2366 C C . THR A 1 302 ? 6.550 28.332 48.865 1.00 17.68 321 THR A C 1
ATOM 2367 O O . THR A 1 302 ? 7.576 27.838 48.403 1.00 20.65 321 THR A O 1
ATOM 2371 N N . GLU A 1 303 ? 5.420 27.622 48.867 1.00 16.46 322 GLU A N 1
ATOM 2372 C CA . GLU A 1 303 ? 5.329 26.302 48.253 1.00 23.95 322 GLU A CA 1
ATOM 2373 C C . GLU A 1 303 ? 5.666 26.316 46.763 1.00 22.22 322 GLU A C 1
ATOM 2374 O O . GLU A 1 303 ? 6.468 25.462 46.321 1.00 17.72 322 GLU A O 1
ATOM 2380 N N . ARG A 1 304 ? 5.087 27.254 46.029 1.00 15.86 323 ARG A N 1
ATOM 2381 C CA . ARG A 1 304 ? 5.373 27.437 44.612 1.00 19.38 323 ARG A CA 1
ATOM 2382 C C . ARG A 1 304 ? 6.863 27.688 44.358 1.00 18.14 323 ARG A C 1
ATOM 2383 O O . ARG A 1 304 ? 7.436 27.178 43.387 1.00 16.23 323 ARG A O 1
ATOM 2391 N N . VAL A 1 305 ? 7.480 28.481 45.244 1.00 18.06 324 VAL A N 1
ATOM 2392 C CA . VAL A 1 305 ? 8.919 28.722 45.094 1.00 15.02 324 VAL A CA 1
ATOM 2393 C C . VAL A 1 305 ? 9.682 27.422 45.267 1.00 15.49 324 VAL A C 1
ATOM 2394 O O . VAL A 1 305 ? 10.573 27.124 44.466 1.00 15.87 324 VAL A O 1
ATOM 2398 N N . GLN A 1 306 ? 9.346 26.654 46.296 1.00 14.53 325 GLN A N 1
ATOM 2399 C CA . GLN A 1 306 ? 10.004 25.378 46.558 1.00 15.48 325 GLN A CA 1
ATOM 2400 C C . GLN A 1 306 ? 9.765 24.411 45.398 1.00 17.58 325 GLN A C 1
ATOM 2401 O O . GLN A 1 306 ? 10.611 23.597 45.031 1.00 16.92 325 GLN A O 1
ATOM 2407 N N . LYS A 1 307 ? 8.566 24.507 44.806 1.00 16.47 326 LYS A N 1
ATOM 2408 C CA . LYS A 1 307 ? 8.286 23.657 43.649 1.00 20.16 326 LYS A CA 1
ATOM 2409 C C . LYS A 1 307 ? 9.203 24.046 42.500 1.00 18.16 326 LYS A C 1
ATOM 2410 O O . LYS A 1 307 ? 9.731 23.169 41.809 1.00 18.06 326 LYS A O 1
ATOM 2416 N N . GLU A 1 308 ? 9.400 25.340 42.308 1.00 14.75 327 GLU A N 1
ATOM 2417 C CA . GLU A 1 308 ? 10.265 25.779 41.206 1.00 18.47 327 GLU A CA 1
ATOM 2418 C C . GLU A 1 308 ? 11.719 25.388 41.471 1.00 21.95 327 GLU A C 1
ATOM 2419 O O . GLU A 1 308 ? 12.429 24.928 40.573 1.00 20.37 327 GLU A O 1
ATOM 2425 N N . ILE A 1 309 ? 12.187 25.558 42.708 1.00 14.79 328 ILE A N 1
ATOM 2426 C CA . ILE A 1 309 ? 13.537 25.081 43.032 1.00 12.99 328 ILE A CA 1
ATOM 2427 C C . ILE A 1 309 ? 13.724 23.620 42.679 1.00 15.22 328 ILE A C 1
ATOM 2428 O O . ILE A 1 309 ? 14.718 23.193 42.094 1.00 21.04 328 ILE A O 1
ATOM 2433 N N . GLU A 1 310 ? 12.767 22.773 43.007 1.00 13.70 329 GLU A N 1
ATOM 2434 C CA . GLU A 1 310 ? 12.796 21.330 42.766 1.00 14.53 329 GLU A CA 1
ATOM 2435 C C . GLU A 1 310 ? 12.907 21.020 41.279 1.00 18.17 329 GLU A C 1
ATOM 2436 O O . GLU A 1 310 ? 13.670 20.162 40.870 1.00 24.99 329 GLU A O 1
ATOM 2442 N N . GLN A 1 311 ? 12.143 21.742 40.478 1.00 20.53 330 GLN A N 1
ATOM 2443 C CA . GLN A 1 311 ? 12.076 21.559 39.046 1.00 30.65 330 GLN A CA 1
ATOM 2444 C C . GLN A 1 311 ? 13.352 21.981 38.337 1.00 28.00 330 GLN A C 1
ATOM 2445 O O . GLN A 1 311 ? 13.869 21.311 37.440 1.00 27.59 330 GLN A O 1
ATOM 2451 N N . VAL A 1 312 ? 13.874 23.142 38.736 1.00 23.33 331 VAL A N 1
ATOM 2452 C CA . VAL A 1 312 ? 15.041 23.674 38.052 1.00 15.05 331 VAL A CA 1
ATOM 2453 C C . VAL A 1 312 ? 16.356 23.261 38.693 1.00 17.82 331 VAL A C 1
ATOM 2454 O O . VAL A 1 312 ? 17.297 22.973 37.949 1.00 19.67 331 VAL A O 1
ATOM 2458 N N . ILE A 1 313 ? 16.433 23.234 40.019 1.00 19.69 332 ILE A N 1
ATOM 2459 C CA . ILE A 1 313 ? 17.688 22.942 40.730 1.00 21.00 332 ILE A CA 1
ATOM 2460 C C . ILE A 1 313 ? 17.708 21.530 41.284 1.00 18.53 332 ILE A C 1
ATOM 2461 O O . ILE A 1 313 ? 18.714 20.806 41.264 1.00 24.01 332 ILE A O 1
ATOM 2466 N N . GLY A 1 314 ? 16.596 21.061 41.845 1.00 17.97 333 GLY A N 1
ATOM 2467 C CA . GLY A 1 314 ? 16.510 19.732 42.432 1.00 22.98 333 GLY A CA 1
ATOM 2468 C C . GLY A 1 314 ? 16.931 19.759 43.877 1.00 27.14 333 GLY A C 1
ATOM 2469 O O . GLY A 1 314 ? 17.098 20.839 44.455 1.00 30.02 333 GLY A O 1
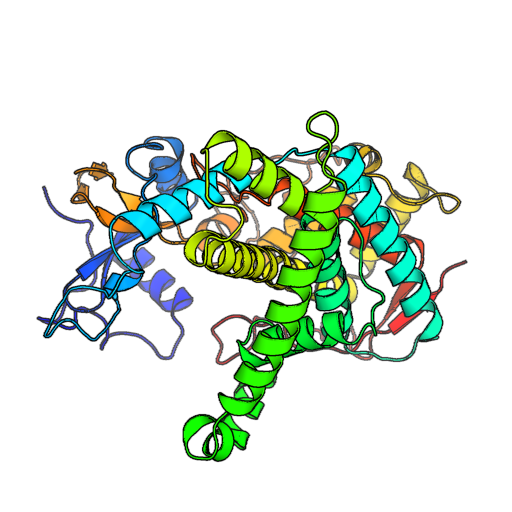ATOM 2470 N N . SER A 1 315 ? 17.126 18.619 44.537 1.00 25.49 334 SER A N 1
ATOM 2471 C CA . SER A 1 315 ? 17.824 18.791 45.832 1.00 37.84 334 SER A CA 1
ATOM 2472 C C . SER A 1 315 ? 19.296 18.767 45.391 1.00 49.90 334 SER A C 1
ATOM 2473 O O . SER A 1 315 ? 19.619 19.700 44.649 1.00 77.17 334 SER A O 1
ATOM 2476 N N . HIS A 1 316 ? 20.054 17.779 45.770 1.00 47.77 335 HIS A N 1
ATOM 2477 C CA . HIS A 1 316 ? 21.293 17.297 45.198 1.00 58.28 335 HIS A CA 1
ATOM 2478 C C . HIS A 1 316 ? 22.361 18.319 44.825 1.00 50.54 335 HIS A C 1
ATOM 2479 O O . HIS A 1 316 ? 23.537 17.919 44.732 1.00 55.86 335 HIS A O 1
ATOM 2486 N N . ARG A 1 317 ? 22.094 19.590 44.581 1.00 32.34 336 ARG A N 1
ATOM 2487 C CA . ARG A 1 317 ? 23.136 20.572 44.295 1.00 27.81 336 ARG A CA 1
ATOM 2488 C C . ARG A 1 317 ? 22.702 21.961 44.767 1.00 28.15 336 ARG A C 1
ATOM 2489 O O . ARG A 1 317 ? 21.498 22.244 44.785 1.00 23.72 336 ARG A O 1
ATOM 2497 N N . PRO A 1 318 ? 23.652 22.802 45.176 1.00 21.57 337 PRO A N 1
ATOM 2498 C CA . PRO A 1 318 ? 23.310 24.159 45.627 1.00 21.75 337 PRO A CA 1
ATOM 2499 C C . PRO A 1 318 ? 22.816 25.047 44.497 1.00 21.96 337 PRO A C 1
ATOM 2500 O O . PRO A 1 318 ? 23.282 24.981 43.357 1.00 19.39 337 PRO A O 1
ATOM 2504 N N . PRO A 1 319 ? 21.858 25.911 44.816 1.00 19.02 338 PRO A N 1
ATOM 2505 C CA . PRO A 1 319 ? 21.463 26.914 43.822 1.00 16.98 338 PRO A CA 1
ATOM 2506 C C . PRO A 1 319 ? 22.671 27.714 43.354 1.00 14.51 338 PRO A C 1
ATOM 2507 O O . PRO A 1 319 ? 23.598 27.929 44.140 1.00 16.66 338 PRO A O 1
ATOM 2511 N N . ALA A 1 320 ? 22.636 28.156 42.112 1.00 16.07 339 ALA A N 1
ATOM 2512 C CA . ALA A 1 320 ? 23.650 28.949 41.437 1.00 19.27 339 ALA A CA 1
ATOM 2513 C C . ALA A 1 320 ? 22.984 30.133 40.751 1.00 16.81 339 ALA A C 1
ATOM 2514 O O . ALA A 1 320 ? 21.774 30.091 40.475 1.00 17.12 339 ALA A O 1
ATOM 2516 N N . LEU A 1 321 ? 23.725 31.203 40.491 1.00 16.58 340 LEU A N 1
ATOM 2517 C CA . LEU A 1 321 ? 23.087 32.399 39.946 1.00 17.74 340 LEU A CA 1
ATOM 2518 C C . LEU A 1 321 ? 22.473 32.084 38.578 1.00 22.72 340 LEU A C 1
ATOM 2519 O O . LEU A 1 321 ? 21.483 32.724 38.228 1.00 19.88 340 LEU A O 1
ATOM 2524 N N . ASP A 1 322 ? 23.076 31.147 37.862 1.00 16.92 341 ASP A N 1
ATOM 2525 C CA . ASP A 1 322 ? 22.605 30.827 36.520 1.00 21.12 341 ASP A CA 1
ATOM 2526 C C . ASP A 1 322 ? 21.204 30.208 36.568 1.00 25.87 341 ASP A C 1
ATOM 2527 O O . ASP A 1 322 ? 20.510 30.180 35.547 1.00 21.01 341 ASP A O 1
ATOM 2532 N N . ASP A 1 323 ? 20.798 29.710 37.736 1.00 16.74 342 ASP A N 1
ATOM 2533 C CA . ASP A 1 323 ? 19.453 29.137 37.860 1.00 15.38 342 ASP A CA 1
ATOM 2534 C C . ASP A 1 323 ? 18.358 30.193 37.856 1.00 15.22 342 ASP A C 1
ATOM 2535 O O . ASP A 1 323 ? 17.190 29.876 37.607 1.00 19.01 342 ASP A O 1
ATOM 2540 N N . ARG A 1 324 ? 18.673 31.446 38.136 1.00 15.68 343 ARG A N 1
ATOM 2541 C CA . ARG A 1 324 ? 17.631 32.455 38.295 1.00 13.70 343 ARG A CA 1
ATOM 2542 C C . ARG A 1 324 ? 16.847 32.688 36.995 1.00 16.13 343 ARG A C 1
ATOM 2543 O O . ARG A 1 324 ? 15.640 32.876 37.093 1.00 15.99 343 ARG A O 1
ATOM 2551 N N . ALA A 1 325 ? 17.573 32.692 35.883 1.00 18.89 344 ALA A N 1
ATOM 2552 C CA . ALA A 1 325 ? 17.014 32.909 34.557 1.00 19.09 344 ALA A CA 1
ATOM 2553 C C . ALA A 1 325 ? 15.934 31.868 34.270 1.00 15.81 344 ALA A C 1
ATOM 2554 O O . ALA A 1 325 ? 14.995 32.195 33.541 1.00 22.97 344 ALA A O 1
ATOM 2556 N N . LYS A 1 326 ? 16.031 30.688 34.849 1.00 13.58 345 LYS A N 1
ATOM 2557 C CA . LYS A 1 326 ? 15.117 29.579 34.678 1.00 15.54 345 LYS A CA 1
ATOM 2558 C C . LYS A 1 326 ? 14.021 29.558 35.746 1.00 18.67 345 LYS A C 1
ATOM 2559 O O . LYS A 1 326 ? 13.161 28.671 35.682 1.00 15.37 345 LYS A O 1
ATOM 2565 N N . MET A 1 327 ? 14.085 30.501 36.688 1.00 14.81 346 MET A N 1
ATOM 2566 C CA . MET A 1 327 ? 13.124 30.535 37.798 1.00 12.85 346 MET A CA 1
ATOM 2567 C C . MET A 1 327 ? 12.417 31.863 37.882 1.00 14.83 346 MET A C 1
ATOM 2568 O O . MET A 1 327 ? 12.586 32.693 38.788 1.00 14.48 346 MET A O 1
ATOM 2573 N N . PRO A 1 328 ? 11.587 32.196 36.877 1.00 18.10 347 PRO A N 1
ATOM 2574 C CA . PRO A 1 328 ? 10.908 33.494 36.868 1.00 13.54 347 PRO A CA 1
ATOM 2575 C C . PRO A 1 328 ? 9.930 33.656 38.027 1.00 11.06 347 PRO A C 1
ATOM 2576 O O . PRO A 1 328 ? 9.749 34.794 38.465 1.00 13.39 347 PRO A O 1
ATOM 2580 N N . TYR A 1 329 ? 9.335 32.567 38.497 1.00 11.08 348 TYR A N 1
ATOM 2581 C CA . TYR A 1 329 ? 8.411 32.751 39.630 1.00 11.41 348 TYR A CA 1
ATOM 2582 C C . TYR A 1 329 ? 9.183 33.223 40.868 1.00 16.60 348 TYR A C 1
ATOM 2583 O O . TYR A 1 329 ? 8.818 34.174 41.561 1.00 12.41 348 TYR A O 1
ATOM 2592 N N . THR A 1 330 ? 10.271 32.503 41.143 1.00 12.23 349 THR A N 1
ATOM 2593 C CA . THR A 1 330 ? 11.071 32.887 42.312 1.00 14.96 349 THR A CA 1
ATOM 2594 C C . THR A 1 330 ? 11.600 34.297 42.185 1.00 14.14 349 THR A C 1
ATOM 2595 O O . THR A 1 330 ? 11.581 35.139 43.086 1.00 11.79 349 THR A O 1
ATOM 2599 N N . ASP A 1 331 ? 12.119 34.591 40.983 1.00 12.44 350 ASP A N 1
ATOM 2600 C CA . ASP A 1 331 ? 12.581 35.941 40.673 1.00 12.48 350 ASP A CA 1
ATOM 2601 C C . ASP A 1 331 ? 11.490 36.983 40.874 1.00 11.66 350 ASP A C 1
ATOM 2602 O O . ASP A 1 331 ? 11.685 38.071 41.417 1.00 10.02 350 ASP A O 1
ATOM 2607 N N . ALA A 1 332 ? 10.251 36.685 40.466 1.00 11.81 351 ALA A N 1
ATOM 2608 C CA . ALA A 1 332 ? 9.174 37.644 40.680 1.00 11.23 351 ALA A CA 1
ATOM 2609 C C . ALA A 1 332 ? 8.881 37.864 42.168 1.00 9.84 351 ALA A C 1
ATOM 2610 O O . ALA A 1 332 ? 8.556 38.983 42.565 1.00 13.10 351 ALA A O 1
ATOM 2612 N N . VAL A 1 333 ? 8.971 36.771 42.905 1.00 13.87 352 VAL A N 1
ATOM 2613 C CA . VAL A 1 333 ? 8.689 36.820 44.352 1.00 8.90 352 VAL A CA 1
ATOM 2614 C C . VAL A 1 333 ? 9.727 37.757 44.962 1.00 10.72 352 VAL A C 1
ATOM 2615 O O . VAL A 1 333 ? 9.384 38.627 45.759 1.00 12.05 352 VAL A O 1
ATOM 2619 N N . ILE A 1 334 ? 11.002 37.586 44.583 1.00 12.42 353 ILE A N 1
ATOM 2620 C CA . ILE A 1 334 ? 12.025 38.470 45.155 1.00 10.51 353 ILE A CA 1
ATOM 2621 C C . ILE A 1 334 ? 11.829 39.911 44.759 1.00 10.73 353 ILE A C 1
ATOM 2622 O O . ILE A 1 334 ? 11.963 40.850 45.526 1.00 11.64 353 ILE A O 1
ATOM 2627 N N . HIS A 1 335 ? 11.496 40.198 43.477 1.00 9.56 354 HIS A N 1
ATOM 2628 C CA . HIS A 1 335 ? 11.137 41.538 43.083 1.00 10.23 354 HIS A CA 1
ATOM 2629 C C . HIS A 1 335 ? 10.032 42.128 43.982 1.00 8.81 354 HIS A C 1
ATOM 2630 O O . HIS A 1 335 ? 10.141 43.275 44.411 1.00 10.57 354 HIS A O 1
ATOM 2637 N N . GLU A 1 336 ? 9.021 41.298 44.219 1.00 11.26 355 GLU A N 1
ATOM 2638 C CA . GLU A 1 336 ? 7.848 41.761 44.967 1.00 12.59 355 GLU A CA 1
ATOM 2639 C C . GLU A 1 336 ? 8.237 42.048 46.420 1.00 12.80 355 GLU A C 1
ATOM 2640 O O . GLU A 1 336 ? 7.774 43.017 47.029 1.00 10.82 355 GLU A O 1
ATOM 2646 N N . ILE A 1 337 ? 9.125 41.200 46.947 1.00 11.41 356 ILE A N 1
ATOM 2647 C CA . ILE A 1 337 ? 9.628 41.431 48.318 1.00 12.24 356 ILE A CA 1
ATOM 2648 C C . ILE A 1 337 ? 10.341 42.760 48.443 1.00 9.75 356 ILE A C 1
ATOM 2649 O O . ILE A 1 337 ? 10.209 43.562 49.378 1.00 11.14 356 ILE A O 1
ATOM 2654 N N . GLN A 1 338 ? 11.178 43.068 47.438 1.00 10.98 357 GLN A N 1
ATOM 2655 C CA . GLN A 1 338 ? 11.900 44.330 47.424 1.00 8.49 357 GLN A CA 1
ATOM 2656 C C . GLN A 1 338 ? 10.965 45.518 47.243 1.00 10.55 357 GLN A C 1
ATOM 2657 O O . GLN A 1 338 ? 11.142 46.600 47.784 1.00 10.42 357 GLN A O 1
ATOM 2663 N N . ARG A 1 339 ? 9.940 45.307 46.404 1.00 11.87 358 ARG A N 1
ATOM 2664 C CA . ARG A 1 339 ? 8.977 46.346 46.078 1.00 12.88 358 ARG A CA 1
ATOM 2665 C C . ARG A 1 339 ? 8.188 46.773 47.314 1.00 8.87 358 ARG A C 1
ATOM 2666 O O . ARG A 1 339 ? 8.173 47.965 47.609 1.00 12.58 358 ARG A O 1
ATOM 2674 N N . LEU A 1 340 ? 7.607 45.775 47.970 1.00 12.51 359 LEU A N 1
ATOM 2675 C CA . LEU A 1 340 ? 6.763 46.016 49.155 1.00 13.81 359 LEU A CA 1
ATOM 2676 C C . LEU A 1 340 ? 7.669 46.340 50.333 1.00 13.03 359 LEU A C 1
ATOM 2677 O O . LEU A 1 340 ? 7.376 47.080 51.267 1.00 18.08 359 LEU A O 1
ATOM 2682 N N . GLY A 1 341 ? 8.874 45.779 50.321 1.00 13.26 360 GLY A N 1
ATOM 2683 C CA . GLY A 1 341 ? 9.808 46.071 51.406 1.00 16.44 360 GLY A CA 1
ATOM 2684 C C . GLY A 1 341 ? 10.206 47.530 51.473 1.00 14.06 360 GLY A C 1
ATOM 2685 O O . GLY A 1 341 ? 10.305 48.065 52.573 1.00 15.56 360 GLY A O 1
ATOM 2686 N N . ASP A 1 342 ? 10.456 48.163 50.320 1.00 13.90 361 ASP A N 1
ATOM 2687 C CA . ASP A 1 342 ? 10.625 49.598 50.208 1.00 11.92 361 ASP A CA 1
ATOM 2688 C C . ASP A 1 342 ? 11.653 50.099 51.216 1.00 17.32 361 ASP A C 1
ATOM 2689 O O . ASP A 1 342 ? 11.291 50.932 52.055 1.00 14.42 361 ASP A O 1
ATOM 2694 N N . LEU A 1 343 ? 12.859 49.559 51.149 1.00 15.70 362 LEU A N 1
ATOM 2695 C CA . LEU A 1 343 ? 13.887 49.757 52.174 1.00 16.97 362 LEU A CA 1
ATOM 2696 C C . LEU A 1 343 ? 14.384 51.177 52.293 1.00 18.16 362 LEU A C 1
ATOM 2697 O O . LEU A 1 343 ? 14.819 51.627 53.368 1.00 17.78 362 LEU A O 1
ATOM 2702 N N . ILE A 1 344 ? 14.371 51.929 51.195 1.00 13.79 363 ILE A N 1
ATOM 2703 C CA . ILE A 1 344 ? 14.840 53.319 51.250 1.00 14.46 363 ILE A CA 1
ATOM 2704 C C . ILE A 1 344 ? 13.763 54.190 50.617 1.00 16.07 363 ILE A C 1
ATOM 2705 O O . ILE A 1 344 ? 13.811 54.619 49.464 1.00 14.37 363 ILE A O 1
ATOM 2710 N N . PRO A 1 345 ? 12.709 54.448 51.390 1.00 19.17 364 PRO A N 1
ATOM 2711 C CA . PRO A 1 345 ? 11.501 55.045 50.798 1.00 16.73 364 PRO A CA 1
ATOM 2712 C C . PRO A 1 345 ? 11.697 56.449 50.261 1.00 16.28 364 PRO A C 1
ATOM 2713 O O . PRO A 1 345 ? 11.017 56.832 49.295 1.00 17.18 364 PRO A O 1
ATOM 2717 N N . PHE A 1 346 ? 12.592 57.265 50.815 1.00 14.52 365 PHE A N 1
ATOM 2718 C CA . PHE A 1 346 ? 12.766 58.614 50.298 1.00 15.35 365 PHE A CA 1
ATOM 2719 C C . PHE A 1 346 ? 13.921 58.686 49.315 1.00 16.44 365 PHE A C 1
ATOM 2720 O O . PHE A 1 346 ? 14.245 59.763 48.813 1.00 21.90 365 PHE A O 1
ATOM 2728 N N . GLY A 1 347 ? 14.518 57.538 49.057 1.00 16.38 366 GLY A N 1
ATOM 2729 C CA . GLY A 1 347 ? 15.672 57.517 48.159 1.00 17.98 366 GLY A CA 1
ATOM 2730 C C . GLY A 1 347 ? 16.885 58.050 48.915 1.00 25.57 366 GLY A C 1
ATOM 2731 O O . GLY A 1 347 ? 16.782 58.413 50.089 1.00 18.58 366 GLY A O 1
ATOM 2732 N N . VAL A 1 348 ? 18.032 58.091 48.245 1.00 17.40 367 VAL A N 1
ATOM 2733 C CA . VAL A 1 348 ? 19.178 58.827 48.807 1.00 14.88 367 VAL A CA 1
ATOM 2734 C C . VAL A 1 348 ? 19.185 60.192 48.124 1.00 15.01 367 VAL A C 1
ATOM 2735 O O . VAL A 1 348 ? 19.093 60.231 46.879 1.00 20.07 367 VAL A O 1
ATOM 2739 N N . PRO A 1 349 ? 19.258 61.304 48.830 1.00 16.71 368 PRO A N 1
ATOM 2740 C CA . PRO A 1 349 ? 19.203 62.623 48.207 1.00 18.25 368 PRO A CA 1
ATOM 2741 C C . PRO A 1 349 ? 20.356 62.825 47.217 1.00 23.95 368 PRO A C 1
ATOM 2742 O O . PRO A 1 349 ? 21.476 62.366 47.457 1.00 19.64 368 PRO A O 1
ATOM 2746 N N . HIS A 1 350 ? 19.973 63.515 46.153 1.00 15.75 369 HIS A N 1
ATOM 2747 C CA . HIS A 1 350 ? 20.859 64.007 45.112 1.00 19.43 369 HIS A CA 1
ATOM 2748 C C . HIS A 1 350 ? 20.995 65.524 45.241 1.00 20.40 369 HIS A C 1
ATOM 2749 O O . HIS A 1 350 ? 20.249 66.118 46.025 1.00 20.45 369 HIS A O 1
ATOM 2756 N N . THR A 1 351 ? 21.921 66.119 44.494 1.00 20.05 370 THR A N 1
ATOM 2757 C CA . THR A 1 351 ? 21.878 67.567 44.300 1.00 28.06 370 THR A CA 1
ATOM 2758 C C . THR A 1 351 ? 21.963 67.805 42.787 1.00 30.69 370 THR A C 1
ATOM 2759 O O . THR A 1 351 ? 22.571 66.951 42.113 1.00 32.02 370 THR A O 1
ATOM 2763 N N . VAL A 1 352 ? 21.387 68.900 42.286 1.00 22.56 371 VAL A N 1
ATOM 2764 C CA . VAL A 1 352 ? 21.593 69.179 40.860 1.00 23.23 371 VAL A CA 1
ATOM 2765 C C . VAL A 1 352 ? 22.961 69.841 40.682 1.00 21.22 371 VAL A C 1
ATOM 2766 O O . VAL A 1 352 ? 23.323 70.663 41.523 1.00 20.86 371 VAL A O 1
ATOM 2770 N N . THR A 1 353 ? 23.669 69.470 39.622 1.00 26.63 372 THR A N 1
ATOM 2771 C CA . THR A 1 353 ? 25.053 69.898 39.408 1.00 29.17 372 THR A CA 1
ATOM 2772 C C . THR A 1 353 ? 25.123 71.310 38.837 1.00 33.38 372 THR A C 1
ATOM 2773 O O . THR A 1 353 ? 26.182 71.936 38.755 1.00 34.37 372 THR A O 1
ATOM 2777 N N . LYS A 1 354 ? 23.969 71.822 38.450 1.00 22.24 373 LYS A N 1
ATOM 2778 C CA . LYS A 1 354 ? 23.808 73.125 37.840 1.00 37.85 373 LYS A CA 1
ATOM 2779 C C . LYS A 1 354 ? 22.339 73.547 37.810 1.00 41.31 373 LYS A C 1
ATOM 2780 O O . LYS A 1 354 ? 21.495 72.657 37.969 1.00 36.00 373 LYS A O 1
ATOM 2786 N N . ASP A 1 355 ? 22.085 74.832 37.595 1.00 32.90 374 ASP A N 1
ATOM 2787 C CA . ASP A 1 355 ? 20.735 75.377 37.453 1.00 29.06 374 ASP A CA 1
ATOM 2788 C C . ASP A 1 355 ? 19.915 74.487 36.528 1.00 30.30 374 ASP A C 1
ATOM 2789 O O . ASP A 1 355 ? 20.289 74.298 35.370 1.00 32.28 374 ASP A O 1
ATOM 2794 N N . THR A 1 356 ? 18.808 73.926 37.008 1.00 30.71 375 THR A N 1
ATOM 2795 C CA . THR A 1 356 ? 18.082 72.926 36.225 1.00 31.00 375 THR A CA 1
ATOM 2796 C C . THR A 1 356 ? 16.631 73.275 35.971 1.00 29.06 375 THR A C 1
ATOM 2797 O O . THR A 1 356 ? 15.893 73.695 36.869 1.00 38.32 375 THR A O 1
ATOM 2801 N N . GLN A 1 357 ? 16.195 73.101 34.714 1.00 27.46 376 GLN A N 1
ATOM 2802 C CA . GLN A 1 357 ? 14.781 73.411 34.449 1.00 38.50 376 GLN A CA 1
ATOM 2803 C C . GLN A 1 357 ? 13.978 72.116 34.488 1.00 26.86 376 GLN A C 1
ATOM 2804 O O . GLN A 1 357 ? 14.322 71.101 33.897 1.00 33.21 376 GLN A O 1
ATOM 2810 N N . PHE A 1 358 ? 12.882 72.144 35.241 1.00 27.75 377 PHE A N 1
ATOM 2811 C CA . PHE A 1 358 ? 12.132 70.916 35.461 1.00 26.53 377 PHE A CA 1
ATOM 2812 C C . PHE A 1 358 ? 10.636 71.186 35.526 1.00 28.18 377 PHE A C 1
ATOM 2813 O O . PHE A 1 358 ? 10.204 71.888 36.440 1.00 29.10 377 PHE A O 1
ATOM 2821 N N . ARG A 1 359 ? 9.908 70.634 34.562 1.00 37.55 378 ARG A N 1
ATOM 2822 C CA . ARG A 1 359 ? 8.484 70.896 34.401 1.00 30.23 378 ARG A CA 1
ATOM 2823 C C . ARG A 1 359 ? 8.203 72.389 34.561 1.00 29.28 378 ARG A C 1
ATOM 2824 O O . ARG A 1 359 ? 7.275 72.733 35.279 1.00 34.94 378 ARG A O 1
ATOM 2832 N N . GLY A 1 360 ? 9.035 73.194 33.917 1.00 32.64 379 GLY A N 1
ATOM 2833 C CA . GLY A 1 360 ? 8.926 74.632 33.901 1.00 39.21 379 GLY A CA 1
ATOM 2834 C C . GLY A 1 360 ? 9.374 75.310 35.166 1.00 42.63 379 GLY A C 1
ATOM 2835 O O . GLY A 1 360 ? 9.333 76.537 35.326 1.00 38.52 379 GLY A O 1
ATOM 2836 N N . TYR A 1 361 ? 9.851 74.539 36.158 1.00 30.28 380 TYR A N 1
ATOM 2837 C CA . TYR A 1 361 ? 10.406 75.312 37.274 1.00 30.58 380 TYR A CA 1
ATOM 2838 C C . TYR A 1 361 ? 11.915 75.370 37.090 1.00 23.80 380 TYR A C 1
ATOM 2839 O O . TYR A 1 361 ? 12.414 74.693 36.192 1.00 30.57 380 TYR A O 1
ATOM 2848 N N . VAL A 1 362 ? 12.614 76.142 37.906 1.00 26.05 381 VAL A N 1
ATOM 2849 C CA . VAL A 1 362 ? 14.073 76.125 37.905 1.00 26.10 381 VAL A CA 1
ATOM 2850 C C . VAL A 1 362 ? 14.559 75.678 39.287 1.00 26.20 381 VAL A C 1
ATOM 2851 O O . VAL A 1 362 ? 14.140 76.232 40.298 1.00 37.60 381 VAL A O 1
ATOM 2855 N N . ILE A 1 363 ? 15.425 74.685 39.286 1.00 30.30 382 ILE A N 1
ATOM 2856 C CA . ILE A 1 363 ? 16.065 74.147 40.480 1.00 25.68 382 ILE A CA 1
ATOM 2857 C C . ILE A 1 363 ? 17.513 74.633 40.509 1.00 25.24 382 ILE A C 1
ATOM 2858 O O . ILE A 1 363 ? 18.339 74.165 39.722 1.00 32.23 382 ILE A O 1
ATOM 2863 N N . PRO A 1 364 ? 17.811 75.573 41.393 1.00 31.14 383 PRO A N 1
ATOM 2864 C CA . PRO A 1 364 ? 19.165 76.129 41.484 1.00 36.90 383 PRO A CA 1
ATOM 2865 C C . PRO A 1 364 ? 20.240 75.076 41.739 1.00 38.81 383 PRO A C 1
ATOM 2866 O O . PRO A 1 364 ? 20.001 74.147 42.509 1.00 25.30 383 PRO A O 1
ATOM 2870 N N . LYS A 1 365 ? 21.386 75.267 41.088 1.00 29.02 384 LYS A N 1
ATOM 2871 C CA . LYS A 1 365 ? 22.585 74.488 41.294 1.00 25.37 384 LYS A CA 1
ATOM 2872 C C . LYS A 1 365 ? 22.776 74.136 42.769 1.00 26.23 384 LYS A C 1
ATOM 2873 O O . LYS A 1 365 ? 22.669 75.037 43.605 1.00 27.97 384 LYS A O 1
ATOM 2879 N N . ASN A 1 366 ? 23.021 72.880 43.059 1.00 25.42 385 ASN A N 1
ATOM 2880 C CA . ASN A 1 366 ? 23.340 72.345 44.364 1.00 33.85 385 ASN A CA 1
ATOM 2881 C C . ASN A 1 366 ? 22.123 72.243 45.280 1.00 29.66 385 ASN A C 1
ATOM 2882 O O . ASN A 1 366 ? 22.296 71.938 46.467 1.00 24.16 385 ASN A O 1
ATOM 2887 N N . THR A 1 367 ? 20.932 72.489 44.731 1.00 20.60 386 THR A N 1
ATOM 2888 C CA . THR A 1 367 ? 19.744 72.182 45.522 1.00 20.75 386 THR A CA 1
ATOM 2889 C C . THR A 1 367 ? 19.586 70.677 45.752 1.00 18.26 386 THR A C 1
ATOM 2890 O O . THR A 1 367 ? 19.793 69.919 44.805 1.00 20.75 386 THR A O 1
ATOM 2894 N N . GLU A 1 368 ? 19.232 70.269 46.964 1.00 16.48 387 GLU A N 1
ATOM 2895 C CA . GLU A 1 368 ? 18.970 68.896 47.339 1.00 15.99 387 GLU A CA 1
ATOM 2896 C C . GLU A 1 368 ? 17.689 68.384 46.675 1.00 18.89 387 GLU A C 1
ATOM 2897 O O . GLU A 1 368 ? 16.701 69.121 46.695 1.00 23.37 387 GLU A O 1
ATOM 2903 N N . VAL A 1 369 ? 17.740 67.181 46.139 1.00 19.73 388 VAL A N 1
ATOM 2904 C CA . VAL A 1 369 ? 16.572 66.595 45.473 1.00 22.12 388 VAL A CA 1
ATOM 2905 C C . VAL A 1 369 ? 16.360 65.166 45.931 1.00 19.50 388 VAL A C 1
ATOM 2906 O O . VAL A 1 369 ? 17.273 64.339 45.870 1.00 17.88 388 VAL A O 1
ATOM 2910 N N . PHE A 1 370 ? 15.157 64.854 46.396 1.00 14.86 389 PHE A N 1
ATOM 2911 C CA . PHE A 1 370 ? 14.850 63.510 46.837 1.00 12.42 389 PHE A CA 1
ATOM 2912 C C . PHE A 1 370 ? 14.008 62.780 45.795 1.00 18.45 389 PHE A C 1
ATOM 2913 O O . PHE A 1 370 ? 12.881 63.227 45.538 1.00 15.80 389 PHE A O 1
ATOM 2921 N N . PRO A 1 371 ? 14.538 61.713 45.230 1.00 16.26 390 PRO A N 1
ATOM 2922 C CA . PRO A 1 371 ? 13.731 60.826 44.399 1.00 12.63 390 PRO A CA 1
ATOM 2923 C C . PRO A 1 371 ? 13.064 59.843 45.359 1.00 14.42 390 PRO A C 1
ATOM 2924 O O . PRO A 1 371 ? 13.666 58.927 45.917 1.00 13.10 390 PRO A O 1
ATOM 2928 N N . VAL A 1 372 ? 11.757 60.111 45.564 1.00 17.04 391 VAL A N 1
ATOM 2929 C CA . VAL A 1 372 ? 11.035 59.302 46.550 1.00 15.39 391 VAL A CA 1
ATOM 2930 C C . VAL A 1 372 ? 10.699 57.938 45.965 1.00 19.61 391 VAL A C 1
ATOM 2931 O O . VAL A 1 372 ? 9.618 57.695 45.409 1.00 15.77 391 VAL A O 1
ATOM 2935 N N . LEU A 1 373 ? 11.657 57.007 46.059 1.00 15.87 392 LEU A N 1
ATOM 2936 C CA . LEU A 1 373 ? 11.507 55.656 45.528 1.00 11.78 392 LEU A CA 1
ATOM 2937 C C . LEU A 1 373 ? 10.250 54.952 46.040 1.00 11.55 392 LEU A C 1
ATOM 2938 O O . LEU A 1 373 ? 9.668 54.211 45.220 1.00 14.85 392 LEU A O 1
ATOM 2943 N N . SER A 1 374 ? 9.803 55.151 47.278 1.00 12.51 393 SER A N 1
ATOM 2944 C CA . SER A 1 374 ? 8.537 54.515 47.678 1.00 11.92 393 SER A CA 1
ATOM 2945 C C . SER A 1 374 ? 7.394 54.864 46.717 1.00 13.57 393 SER A C 1
ATOM 2946 O O . SER A 1 374 ? 6.533 54.011 46.442 1.00 18.23 393 SER A O 1
ATOM 2949 N N . SER A 1 375 ? 7.376 56.100 46.227 1.00 12.23 394 SER A N 1
ATOM 2950 C CA . SER A 1 375 ? 6.236 56.537 45.390 1.00 17.40 394 SER A CA 1
ATOM 2951 C C . SER A 1 375 ? 6.274 55.943 43.998 1.00 21.51 394 SER A C 1
ATOM 2952 O O . SER A 1 375 ? 5.295 55.994 43.243 1.00 20.92 394 SER A O 1
ATOM 2955 N N . ALA A 1 376 ? 7.386 55.353 43.597 1.00 14.77 395 ALA A N 1
ATOM 2956 C CA . ALA A 1 376 ? 7.444 54.550 42.378 1.00 14.60 395 ALA A CA 1
ATOM 2957 C C . ALA A 1 376 ? 7.093 53.093 42.663 1.00 16.35 395 ALA A C 1
ATOM 2958 O O . ALA A 1 376 ? 6.319 52.438 41.967 1.00 17.21 395 ALA A O 1
ATOM 2960 N N . LEU A 1 377 ? 7.675 52.499 43.718 1.00 10.59 396 LEU A N 1
ATOM 2961 C CA . LEU A 1 377 ? 7.381 51.130 44.100 1.00 12.10 396 LEU A CA 1
ATOM 2962 C C . LEU A 1 377 ? 5.892 50.908 44.429 1.00 12.02 396 LEU A C 1
ATOM 2963 O O . LEU A 1 377 ? 5.423 49.787 44.294 1.00 11.85 396 LEU A O 1
ATOM 2968 N N . HIS A 1 378 ? 5.210 51.979 44.830 1.00 16.91 397 HIS A N 1
ATOM 2969 C CA . HIS A 1 378 ? 3.776 51.891 45.102 1.00 14.59 397 HIS A CA 1
ATOM 2970 C C . HIS A 1 378 ? 2.970 52.673 44.059 1.00 23.18 397 HIS A C 1
ATOM 2971 O O . HIS A 1 378 ? 1.834 53.079 44.322 1.00 20.22 397 HIS A O 1
ATOM 2978 N N . ASP A 1 379 ? 3.523 52.885 42.879 1.00 17.01 398 ASP A N 1
ATOM 2979 C CA . ASP A 1 379 ? 2.834 53.691 41.867 1.00 19.60 398 ASP A CA 1
ATOM 2980 C C . ASP A 1 379 ? 1.710 52.931 41.196 1.00 18.93 398 ASP A C 1
ATOM 2981 O O . ASP A 1 379 ? 1.958 51.983 40.447 1.00 16.68 398 ASP A O 1
ATOM 2986 N N . PRO A 1 380 ? 0.454 53.330 41.414 1.00 18.73 399 PRO A N 1
ATOM 2987 C CA . PRO A 1 380 ? -0.656 52.569 40.831 1.00 18.14 399 PRO A CA 1
ATOM 2988 C C . PRO A 1 380 ? -0.672 52.636 39.314 1.00 28.09 399 PRO A C 1
ATOM 2989 O O . PRO A 1 380 ? -1.302 51.838 38.611 1.00 22.58 399 PRO A O 1
ATOM 2993 N N . ARG A 1 381 ? 0.069 53.618 38.783 1.00 26.21 400 ARG A N 1
ATOM 2994 C CA . ARG A 1 381 ? 0.143 53.643 37.313 1.00 27.94 400 ARG A CA 1
ATOM 2995 C C . ARG A 1 381 ? 0.929 52.438 36.825 1.00 33.12 400 ARG A C 1
ATOM 2996 O O . ARG A 1 381 ? 0.832 52.010 35.671 1.00 28.13 400 ARG A O 1
ATOM 3004 N N . TYR A 1 382 ? 1.738 51.831 37.722 1.00 24.77 401 TYR A N 1
ATOM 3005 C CA . TYR A 1 382 ? 2.579 50.739 37.238 1.00 21.85 401 TYR A CA 1
ATOM 3006 C C . TYR A 1 382 ? 2.318 49.418 37.926 1.00 17.56 401 TYR A C 1
ATOM 3007 O O . TYR A 1 382 ? 2.681 48.366 37.406 1.00 18.63 401 TYR A O 1
ATOM 3016 N N . PHE A 1 383 ? 1.715 49.446 39.126 1.00 17.94 402 PHE A N 1
ATOM 3017 C CA . PHE A 1 383 ? 1.423 48.218 39.850 1.00 16.38 402 PHE A CA 1
ATOM 3018 C C . PHE A 1 383 ? -0.079 48.217 40.158 1.00 14.77 402 PHE A C 1
ATOM 3019 O O . PHE A 1 383 ? -0.481 49.235 40.724 1.00 21.19 402 PHE A O 1
ATOM 3027 N N . GLU A 1 384 ? -0.781 47.166 39.777 1.00 13.97 403 GLU A N 1
ATOM 3028 C CA . GLU A 1 384 ? -2.240 47.231 39.914 1.00 22.37 403 GLU A CA 1
ATOM 3029 C C . GLU A 1 384 ? -2.689 47.235 41.363 1.00 21.49 403 GLU A C 1
ATOM 3030 O O . GLU A 1 384 ? -3.703 47.864 41.697 1.00 20.56 403 GLU A O 1
ATOM 3036 N N . THR A 1 385 ? -2.006 46.583 42.293 1.00 22.16 404 THR A N 1
ATOM 3037 C CA . THR A 1 385 ? -2.435 46.718 43.708 1.00 17.08 404 THR A CA 1
ATOM 3038 C C . THR A 1 385 ? -1.202 47.039 44.559 1.00 10.67 404 THR A C 1
ATOM 3039 O O . THR A 1 385 ? -0.602 46.142 45.140 1.00 16.66 404 THR A O 1
ATOM 3043 N N . PRO A 1 386 ? -0.846 48.312 44.530 1.00 16.03 405 PRO A N 1
ATOM 3044 C CA . PRO A 1 386 ? 0.421 48.750 45.157 1.00 21.53 405 PRO A CA 1
ATOM 3045 C C . PRO A 1 386 ? 0.601 48.286 46.584 1.00 21.33 405 PRO A C 1
ATOM 3046 O O . PRO A 1 386 ? 1.711 48.038 47.072 1.00 16.34 405 PRO A O 1
ATOM 3050 N N . ASN A 1 387 ? -0.487 48.149 47.338 1.00 12.23 406 ASN A N 1
ATOM 3051 C CA . ASN A 1 387 ? -0.321 47.853 48.766 1.00 13.03 406 ASN A CA 1
ATOM 3052 C C . ASN A 1 387 ? -0.642 46.426 49.125 1.00 19.09 406 ASN A C 1
ATOM 3053 O O . ASN A 1 387 ? -0.912 46.044 50.271 1.00 17.43 406 ASN A O 1
ATOM 3058 N N . THR A 1 388 ? -0.607 45.559 48.112 1.00 16.99 407 THR A N 1
ATOM 3059 C CA . THR A 1 388 ? -0.860 44.148 48.302 1.00 11.06 407 THR A CA 1
ATOM 3060 C C . THR A 1 388 ? 0.306 43.319 47.771 1.00 11.57 407 THR A C 1
ATOM 3061 O O . THR A 1 388 ? 0.730 43.652 46.666 1.00 15.72 407 THR A O 1
ATOM 3065 N N . PHE A 1 389 ? 0.725 42.323 48.517 1.00 12.21 408 PHE A N 1
ATOM 3066 C CA . PHE A 1 389 ? 1.818 41.447 48.057 1.00 12.85 408 PHE A CA 1
ATOM 3067 C C . PHE A 1 389 ? 1.323 40.544 46.940 1.00 14.65 408 PHE A C 1
ATOM 3068 O O . PHE A 1 389 ? 0.423 39.719 47.167 1.00 16.08 408 PHE A O 1
ATOM 3076 N N . ASN A 1 390 ? 1.895 40.706 45.748 1.00 10.64 409 ASN A N 1
ATOM 3077 C CA . ASN A 1 390 ? 1.450 39.907 44.619 1.00 13.40 409 ASN A CA 1
ATOM 3078 C C . ASN A 1 390 ? 2.599 39.732 43.601 1.00 8.68 409 ASN A C 1
ATOM 3079 O O . ASN A 1 390 ? 2.924 40.678 42.902 1.00 13.28 409 ASN A O 1
ATOM 3084 N N . PRO A 1 391 ? 3.161 38.541 43.607 1.00 14.00 410 PRO A N 1
ATOM 3085 C CA . PRO A 1 391 ? 4.259 38.273 42.651 1.00 16.24 410 PRO A CA 1
ATOM 3086 C C . PRO A 1 391 ? 3.807 38.479 41.206 1.00 13.13 410 PRO A C 1
ATOM 3087 O O . PRO A 1 391 ? 4.615 38.788 40.334 1.00 13.16 410 PRO A O 1
ATOM 3091 N N . GLY A 1 392 ? 2.524 38.339 40.889 1.00 14.03 411 GLY A N 1
ATOM 3092 C CA . GLY A 1 392 ? 1.967 38.621 39.590 1.00 13.65 411 GLY A CA 1
ATOM 3093 C C . GLY A 1 392 ? 2.249 39.994 39.062 1.00 13.01 411 GLY A C 1
ATOM 3094 O O . GLY A 1 392 ? 2.151 40.344 37.881 1.00 15.25 411 GLY A O 1
ATOM 3095 N N . HIS A 1 393 ? 2.669 40.941 39.926 1.00 10.86 412 HIS A N 1
ATOM 3096 C CA . HIS A 1 393 ? 3.090 42.229 39.481 1.00 10.85 412 HIS A CA 1
ATOM 3097 C C . HIS A 1 393 ? 4.339 42.135 38.569 1.00 7.71 412 HIS A C 1
ATOM 3098 O O . HIS A 1 393 ? 4.531 43.116 37.855 1.00 13.61 412 HIS A O 1
ATOM 3105 N N . PHE A 1 394 ? 5.033 41.017 38.692 1.00 11.50 413 PHE A N 1
ATOM 3106 C CA . PHE A 1 394 ? 6.258 40.827 37.902 1.00 14.78 413 PHE A CA 1
ATOM 3107 C C . PHE A 1 394 ? 6.154 39.635 36.982 1.00 16.15 413 PHE A C 1
ATOM 3108 O O . PHE A 1 394 ? 7.178 39.093 36.556 1.00 15.60 413 PHE A O 1
ATOM 3116 N N . LEU A 1 395 ? 4.924 39.202 36.674 1.00 11.99 414 LEU A N 1
ATOM 3117 C CA . LEU A 1 395 ? 4.815 38.014 35.837 1.00 11.58 414 LEU A CA 1
ATOM 3118 C C . LEU A 1 395 ? 3.753 38.254 34.746 1.00 17.99 414 LEU A C 1
ATOM 3119 O O . LEU A 1 395 ? 2.699 38.824 35.031 1.00 13.08 414 LEU A O 1
ATOM 3124 N N . ASP A 1 396 ? 4.072 37.775 33.543 1.00 11.92 415 ASP A N 1
ATOM 3125 C CA . ASP A 1 396 ? 2.996 37.874 32.538 1.00 12.38 415 ASP A CA 1
ATOM 3126 C C . ASP A 1 396 ? 2.181 36.595 32.545 1.00 9.01 415 ASP A C 1
ATOM 3127 O O . ASP A 1 396 ? 2.326 35.670 33.331 1.00 12.64 415 ASP A O 1
ATOM 3132 N N . ALA A 1 397 ? 1.278 36.533 31.529 1.00 15.68 416 ALA A N 1
ATOM 3133 C CA . ALA A 1 397 ? 0.318 35.456 31.402 1.00 18.26 416 ALA A CA 1
ATOM 3134 C C . ALA A 1 397 ? 0.986 34.158 31.032 1.00 17.93 416 ALA A C 1
ATOM 3135 O O . ALA A 1 397 ? 0.492 33.049 31.192 1.00 26.85 416 ALA A O 1
ATOM 3137 N N . ASN A 1 398 ? 2.215 34.315 30.508 1.00 13.79 417 ASN A N 1
ATOM 3138 C CA . ASN A 1 398 ? 2.956 33.095 30.184 1.00 14.37 417 ASN A CA 1
ATOM 3139 C C . ASN A 1 398 ? 3.800 32.660 31.380 1.00 19.84 417 ASN A C 1
ATOM 3140 O O . ASN A 1 398 ? 4.512 31.675 31.311 1.00 19.50 417 ASN A O 1
ATOM 3145 N N . GLY A 1 399 ? 3.718 33.417 32.480 1.00 17.27 418 GLY A N 1
ATOM 3146 C CA . GLY A 1 399 ? 4.542 33.011 33.618 1.00 21.01 418 GLY A CA 1
ATOM 3147 C C . GLY A 1 399 ? 5.966 33.533 33.478 1.00 18.31 418 GLY A C 1
ATOM 3148 O O . GLY A 1 399 ? 6.836 33.165 34.275 1.00 18.25 418 GLY A O 1
ATOM 3149 N N . ALA A 1 400 ? 6.227 34.386 32.496 1.00 14.96 419 ALA A N 1
ATOM 3150 C CA . ALA A 1 400 ? 7.591 34.905 32.362 1.00 14.89 419 ALA A CA 1
ATOM 3151 C C . ALA A 1 400 ? 7.779 36.163 33.178 1.00 12.99 419 ALA A C 1
ATOM 3152 O O . ALA A 1 400 ? 6.911 37.003 33.420 1.00 11.91 419 ALA A O 1
ATOM 3154 N N . LEU A 1 401 ? 9.010 36.395 33.661 1.00 12.44 420 LEU A N 1
ATOM 3155 C CA . LEU A 1 401 ? 9.274 37.622 34.391 1.00 12.53 420 LEU A CA 1
ATOM 3156 C C . LEU A 1 401 ? 9.074 38.882 33.565 1.00 14.74 420 LEU A C 1
ATOM 3157 O O . LEU A 1 401 ? 9.584 39.009 32.435 1.00 15.82 420 LEU A O 1
ATOM 3162 N N . LYS A 1 402 ? 8.366 39.838 34.141 1.00 10.09 421 LYS A N 1
ATOM 3163 C CA . LYS A 1 402 ? 7.971 41.093 33.555 1.00 12.86 421 LYS A CA 1
ATOM 3164 C C . LYS A 1 402 ? 8.776 42.260 34.101 1.00 19.93 421 LYS A C 1
ATOM 3165 O O . LYS A 1 402 ? 8.875 42.443 35.314 1.00 34.50 421 LYS A O 1
ATOM 3171 N N . ARG A 1 403 ? 9.352 43.049 33.203 1.00 25.76 422 ARG A N 1
ATOM 3172 C CA . ARG A 1 403 ? 10.055 44.277 33.525 1.00 32.57 422 ARG A CA 1
ATOM 3173 C C . ARG A 1 403 ? 9.061 45.376 33.874 1.00 29.78 422 ARG A C 1
ATOM 3174 O O . ARG A 1 403 ? 8.057 45.553 33.174 1.00 34.00 422 ARG A O 1
ATOM 3182 N N . ASN A 1 404 ? 9.321 46.111 34.947 1.00 19.12 423 ASN A N 1
ATOM 3183 C CA . ASN A 1 404 ? 8.418 47.164 35.377 1.00 23.65 423 ASN A CA 1
ATOM 3184 C C . ASN A 1 404 ? 9.152 48.477 35.623 1.00 25.60 423 ASN A C 1
ATOM 3185 O O . ASN A 1 404 ? 10.038 48.493 36.477 1.00 23.24 423 ASN A O 1
ATOM 3190 N N . GLU A 1 405 ? 8.806 49.540 34.912 1.00 18.34 424 GLU A N 1
ATOM 3191 C CA . GLU A 1 405 ? 9.457 50.831 35.076 1.00 23.96 424 GLU A CA 1
ATOM 3192 C C . GLU A 1 405 ? 9.388 51.353 36.504 1.00 20.17 424 GLU A C 1
ATOM 3193 O O . GLU A 1 405 ? 10.221 52.156 36.940 1.00 17.70 424 GLU A O 1
ATOM 3199 N N . GLY A 1 406 ? 8.378 50.923 37.248 1.00 15.25 425 GLY A N 1
ATOM 3200 C CA . GLY A 1 406 ? 8.189 51.442 38.591 1.00 15.28 425 GLY A CA 1
ATOM 3201 C C . GLY A 1 406 ? 9.169 50.783 39.570 1.00 10.99 425 GLY A C 1
ATOM 3202 O O . GLY A 1 406 ? 9.280 51.264 40.692 1.00 15.19 425 GLY A O 1
ATOM 3203 N N . PHE A 1 407 ? 9.808 49.712 39.128 1.00 13.17 426 PHE A N 1
ATOM 3204 C CA . PHE A 1 407 ? 10.663 48.934 40.052 1.00 14.74 426 PHE A CA 1
ATOM 3205 C C . PHE A 1 407 ? 12.057 49.546 40.121 1.00 13.25 426 PHE A C 1
ATOM 3206 O O . PHE A 1 407 ? 12.891 49.289 39.233 1.00 13.42 426 PHE A O 1
ATOM 3214 N N . MET A 1 408 ? 12.284 50.365 41.143 1.00 13.22 427 MET A N 1
ATOM 3215 C CA . MET A 1 408 ? 13.605 51.040 41.206 1.00 12.17 427 MET A CA 1
ATOM 3216 C C . MET A 1 408 ? 14.118 51.023 42.646 1.00 9.01 427 MET A C 1
ATOM 3217 O O . MET A 1 408 ? 14.440 52.080 43.181 1.00 13.31 427 MET A O 1
ATOM 3222 N N . PRO A 1 409 ? 14.180 49.863 43.279 1.00 12.60 428 PRO A N 1
ATOM 3223 C CA . PRO A 1 409 ? 14.567 49.878 44.706 1.00 10.92 428 PRO A CA 1
ATOM 3224 C C . PRO A 1 409 ? 16.056 50.243 44.880 1.00 12.79 428 PRO A C 1
ATOM 3225 O O . PRO A 1 409 ? 16.441 50.640 45.972 1.00 12.80 428 PRO A O 1
ATOM 3229 N N . PHE A 1 410 ? 16.820 50.118 43.802 1.00 12.45 429 PHE A N 1
ATOM 3230 C CA . PHE A 1 410 ? 18.242 50.504 43.830 1.00 13.75 429 PHE A CA 1
ATOM 3231 C C . PHE A 1 410 ? 18.472 51.873 43.217 1.00 16.16 429 PHE A C 1
ATOM 3232 O O . PHE A 1 410 ? 19.629 52.210 42.935 1.00 16.27 429 PHE A O 1
ATOM 3240 N N . SER A 1 411 ? 17.404 52.647 43.018 1.00 13.24 430 SER A N 1
ATOM 3241 C CA . SER A 1 411 ? 17.417 53.920 42.325 1.00 14.28 430 SER A CA 1
ATOM 3242 C C . SER A 1 411 ? 17.692 53.713 40.824 1.00 12.29 430 SER A C 1
ATOM 3243 O O . SER A 1 411 ? 17.620 52.596 40.296 1.00 15.72 430 SER A O 1
ATOM 3246 N N . LEU A 1 412 ? 17.974 54.821 40.162 1.00 15.27 431 LEU A N 1
ATOM 3247 C CA . LEU A 1 412 ? 18.227 54.857 38.739 1.00 15.87 431 LEU A CA 1
ATOM 3248 C C . LEU A 1 412 ? 19.183 55.985 38.321 1.00 19.25 431 LEU A C 1
ATOM 3249 O O . LEU A 1 412 ? 19.543 56.888 39.063 1.00 18.18 431 LEU A O 1
ATOM 3254 N N . GLY A 1 413 ? 19.569 55.942 37.042 1.00 27.79 432 GLY A N 1
ATOM 3255 C CA . GLY A 1 413 ? 20.390 57.014 36.481 1.00 28.62 432 GLY A CA 1
ATOM 3256 C C . GLY A 1 413 ? 21.867 56.724 36.664 1.00 35.01 432 GLY A C 1
ATOM 3257 O O . GLY A 1 413 ? 22.252 55.556 36.695 1.00 44.04 432 GLY A O 1
ATOM 3258 N N . LYS A 1 414 ? 22.686 57.760 36.802 1.00 35.79 433 LYS A N 1
ATOM 3259 C CA . LYS A 1 414 ? 24.134 57.622 36.882 1.00 40.04 433 LYS A CA 1
ATOM 3260 C C . LYS A 1 414 ? 24.611 56.897 38.127 1.00 38.21 433 LYS A C 1
ATOM 3261 O O . LYS A 1 414 ? 25.512 56.057 38.044 1.00 52.45 433 LYS A O 1
ATOM 3267 N N . ARG A 1 415 ? 24.032 57.207 39.290 1.00 27.30 434 ARG A N 1
ATOM 3268 C CA . ARG A 1 415 ? 24.475 56.596 40.534 1.00 31.21 434 ARG A CA 1
ATOM 3269 C C . ARG A 1 415 ? 23.530 55.547 41.119 1.00 22.87 434 ARG A C 1
ATOM 3270 O O . ARG A 1 415 ? 23.204 55.588 42.311 1.00 47.41 434 ARG A O 1
ATOM 3278 N N . ILE A 1 416 ? 23.126 54.574 40.336 1.00 18.47 435 ILE A N 1
ATOM 3279 C CA . ILE A 1 416 ? 22.399 53.428 40.875 1.00 19.75 435 ILE A CA 1
ATOM 3280 C C . ILE A 1 416 ? 23.290 52.761 41.922 1.00 23.02 435 ILE A C 1
ATOM 3281 O O . ILE A 1 416 ? 24.514 52.877 41.804 1.00 19.74 435 ILE A O 1
ATOM 3286 N N . CYS A 1 417 ? 22.664 52.098 42.879 1.00 13.99 436 CYS A N 1
ATOM 3287 C CA . CYS A 1 417 ? 23.392 51.354 43.892 1.00 12.59 436 CYS A CA 1
ATOM 3288 C C . CYS A 1 417 ? 24.557 50.559 43.330 1.00 11.66 436 CYS A C 1
ATOM 3289 O O . CYS A 1 417 ? 24.441 49.690 42.469 1.00 13.11 436 CYS A O 1
ATOM 3292 N N . LEU A 1 418 ? 25.755 50.890 43.849 1.00 16.59 437 LEU A N 1
ATOM 3293 C CA . LEU A 1 418 ? 26.927 50.142 43.384 1.00 15.10 437 LEU A CA 1
ATOM 3294 C C . LEU A 1 418 ? 26.879 48.681 43.772 1.00 14.26 437 LEU A C 1
ATOM 3295 O O . LEU A 1 418 ? 27.499 47.822 43.150 1.00 19.12 437 LEU A O 1
ATOM 3300 N N . GLY A 1 419 ? 26.128 48.312 44.807 1.00 11.72 438 GLY A N 1
ATOM 3301 C CA . GLY A 1 419 ? 26.009 46.941 45.254 1.00 11.95 438 GLY A CA 1
ATOM 3302 C C . GLY A 1 419 ? 24.811 46.201 44.680 1.00 13.87 438 GLY A C 1
ATOM 3303 O O . GLY A 1 419 ? 24.520 45.109 45.175 1.00 12.39 438 GLY A O 1
ATOM 3304 N N . GLU A 1 420 ? 24.148 46.743 43.661 1.00 13.95 439 GLU A N 1
ATOM 3305 C CA . GLU A 1 420 ? 22.883 46.114 43.193 1.00 14.08 439 GLU A CA 1
ATOM 3306 C C . GLU A 1 420 ? 23.050 44.677 42.763 1.00 13.93 439 GLU A C 1
ATOM 3307 O O . GLU A 1 420 ? 22.232 43.777 43.036 1.00 12.73 439 GLU A O 1
ATOM 3313 N N . GLY A 1 421 ? 24.168 44.370 42.075 1.00 13.80 440 GLY A N 1
ATOM 3314 C CA . GLY A 1 421 ? 24.426 43.006 41.663 1.00 14.62 440 GLY A CA 1
ATOM 3315 C C . GLY A 1 421 ? 24.710 42.077 42.824 1.00 11.37 440 GLY A C 1
ATOM 3316 O O . GLY A 1 421 ? 24.191 40.964 42.918 1.00 12.17 440 GLY A O 1
ATOM 3317 N N . ILE A 1 422 ? 25.576 42.509 43.749 1.00 13.70 441 ILE A N 1
ATOM 3318 C CA . ILE A 1 422 ? 25.838 41.647 44.903 1.00 11.72 441 ILE A CA 1
ATOM 3319 C C . ILE A 1 422 ? 24.557 41.409 45.719 1.00 7.16 441 ILE A C 1
ATOM 3320 O O . ILE A 1 422 ? 24.302 40.285 46.130 1.00 11.35 441 ILE A O 1
ATOM 3325 N N . ALA A 1 423 ? 23.811 42.492 45.903 1.00 12.05 442 ALA A N 1
ATOM 3326 C CA . ALA A 1 423 ? 22.546 42.433 46.657 1.00 12.53 442 ALA A CA 1
ATOM 3327 C C . ALA A 1 423 ? 21.579 41.448 46.018 1.00 11.31 442 ALA A C 1
ATOM 3328 O O . ALA A 1 423 ? 21.090 40.528 46.662 1.00 10.70 442 ALA A O 1
ATOM 3330 N N . ARG A 1 424 ? 21.316 41.625 44.711 1.00 13.26 443 ARG A N 1
ATOM 3331 C CA . ARG A 1 424 ? 20.392 40.689 44.063 1.00 10.67 443 ARG A CA 1
ATOM 3332 C C . ARG A 1 424 ? 20.849 39.259 44.098 1.00 8.49 443 ARG A C 1
ATOM 3333 O O . ARG A 1 424 ? 20.115 38.285 44.216 1.00 12.12 443 ARG A O 1
ATOM 3341 N N . THR A 1 425 ? 22.183 39.019 43.987 1.00 9.53 444 THR A N 1
ATOM 3342 C CA . THR A 1 425 ? 22.691 37.679 44.075 1.00 7.73 444 THR A CA 1
ATOM 3343 C C . THR A 1 425 ? 22.544 37.095 45.474 1.00 8.19 444 THR A C 1
ATOM 3344 O O . THR A 1 425 ? 22.186 35.937 45.618 1.00 12.25 444 THR A O 1
ATOM 3348 N N . GLU A 1 426 ? 22.809 37.902 46.506 1.00 12.00 445 GLU A N 1
ATOM 3349 C CA . GLU A 1 426 ? 22.550 37.430 47.871 1.00 9.07 445 GLU A CA 1
ATOM 3350 C C . GLU A 1 426 ? 21.096 37.056 48.080 1.00 10.74 445 GLU A C 1
ATOM 3351 O O . GLU A 1 426 ? 20.808 35.975 48.591 1.00 13.72 445 GLU A O 1
ATOM 3357 N N . LEU A 1 427 ? 20.200 37.965 47.663 1.00 12.96 446 LEU A N 1
ATOM 3358 C CA . LEU A 1 427 ? 18.769 37.629 47.806 1.00 12.35 446 LEU A CA 1
ATOM 3359 C C . LEU A 1 427 ? 18.393 36.332 47.112 1.00 10.56 446 LEU A C 1
ATOM 3360 O O . LEU A 1 427 ? 17.766 35.436 47.693 1.00 10.17 446 LEU A O 1
ATOM 3365 N N . PHE A 1 428 ? 18.787 36.190 45.832 1.00 9.29 447 PHE A N 1
ATOM 3366 C CA . PHE A 1 428 ? 18.443 34.958 45.130 1.00 9.85 447 PHE A CA 1
ATOM 3367 C C . PHE A 1 428 ? 19.042 33.730 45.776 1.00 17.01 447 PHE A C 1
ATOM 3368 O O . PHE A 1 428 ? 18.367 32.739 46.004 1.00 10.70 447 PHE A O 1
ATOM 3376 N N . LEU A 1 429 ? 20.361 33.747 46.060 1.00 13.92 448 LEU A N 1
ATOM 3377 C CA . LEU A 1 429 ? 20.960 32.533 46.598 1.00 11.61 448 LEU A CA 1
ATOM 3378 C C . LEU A 1 429 ? 20.608 32.234 48.041 1.00 10.56 448 LEU A C 1
ATOM 3379 O O . LEU A 1 429 ? 20.471 31.040 48.379 1.00 14.49 448 LEU A O 1
ATOM 3384 N N . PHE A 1 430 ? 20.490 33.282 48.870 1.00 12.15 449 PHE A N 1
ATOM 3385 C CA . PHE A 1 430 ? 20.059 33.012 50.249 1.00 9.01 449 PHE A CA 1
ATOM 3386 C C . PHE A 1 430 ? 18.607 32.536 50.266 1.00 10.06 449 PHE A C 1
ATOM 3387 O O . PHE A 1 430 ? 18.312 31.537 50.935 1.00 11.05 449 PHE A O 1
ATOM 3395 N N . PHE A 1 431 ? 17.703 33.215 49.551 1.00 10.87 450 PHE A N 1
ATOM 3396 C CA . PHE A 1 431 ? 16.310 32.721 49.608 1.00 11.29 450 PHE A CA 1
ATOM 3397 C C . PHE A 1 431 ? 16.164 31.302 49.100 1.00 13.65 450 PHE A C 1
ATOM 3398 O O . PHE A 1 431 ? 15.525 30.369 49.607 1.00 14.53 450 PHE A O 1
ATOM 3406 N N . THR A 1 432 ? 16.756 30.992 47.933 1.00 11.61 451 THR A N 1
ATOM 3407 C CA . THR A 1 432 ? 16.586 29.646 47.417 1.00 16.04 451 THR A CA 1
ATOM 3408 C C . THR A 1 432 ? 17.376 28.602 48.181 1.00 15.21 451 THR A C 1
ATOM 3409 O O . THR A 1 432 ? 16.945 27.450 48.293 1.00 14.98 451 THR A O 1
ATOM 3413 N N . THR A 1 433 ? 18.566 28.902 48.702 1.00 13.02 452 THR A N 1
ATOM 3414 C CA . THR A 1 433 ? 19.280 27.798 49.375 1.00 11.75 452 THR A CA 1
ATOM 3415 C C . THR A 1 433 ? 18.592 27.481 50.683 1.00 13.43 452 THR A C 1
ATOM 3416 O O . THR A 1 433 ? 18.517 26.317 51.079 1.00 17.09 452 THR A O 1
ATOM 3420 N N . ILE A 1 434 ? 18.056 28.519 51.332 1.00 11.37 453 ILE A N 1
ATOM 3421 C CA . ILE A 1 434 ? 17.310 28.252 52.570 1.00 11.94 453 ILE A CA 1
ATOM 3422 C C . ILE A 1 434 ? 16.062 27.411 52.273 1.00 13.27 453 ILE A C 1
ATOM 3423 O O . ILE A 1 434 ? 15.831 26.356 52.855 1.00 13.68 453 ILE A O 1
ATOM 3428 N N . LEU A 1 435 ? 15.245 27.867 51.319 1.00 14.28 454 LEU A N 1
ATOM 3429 C CA . LEU A 1 435 ? 14.005 27.119 51.054 1.00 13.93 454 LEU A CA 1
ATOM 3430 C C . LEU A 1 435 ? 14.169 25.758 50.417 1.00 18.56 454 LEU A C 1
ATOM 3431 O O . LEU A 1 435 ? 13.295 24.898 50.516 1.00 18.50 454 LEU A O 1
ATOM 3436 N N . GLN A 1 436 ? 15.284 25.496 49.732 1.00 16.48 455 GLN A N 1
ATOM 3437 C CA . GLN A 1 436 ? 15.599 24.169 49.231 1.00 18.84 455 GLN A CA 1
ATOM 3438 C C . GLN A 1 436 ? 15.795 23.198 50.394 1.00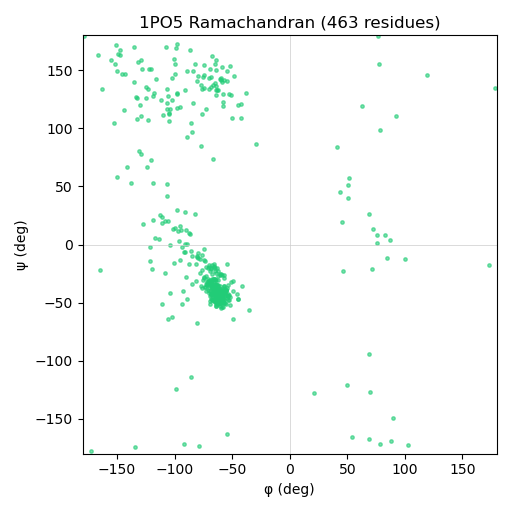 18.65 455 GLN A C 1
ATOM 3439 O O . GLN A 1 436 ? 15.454 22.029 50.279 1.00 18.21 455 GLN A O 1
ATOM 3445 N N . ASN A 1 437 ? 16.365 23.737 51.483 1.00 16.25 456 ASN A N 1
ATOM 3446 C CA . ASN A 1 437 ? 16.784 22.928 52.613 1.00 18.67 456 ASN A CA 1
ATOM 3447 C C . ASN A 1 437 ? 15.818 22.951 53.783 1.00 18.00 456 ASN A C 1
ATOM 3448 O O . ASN A 1 437 ? 15.938 22.082 54.656 1.00 19.89 456 ASN A O 1
ATOM 3453 N N . PHE A 1 438 ? 14.896 23.912 53.827 1.00 20.09 457 PHE A N 1
ATOM 3454 C CA . PHE A 1 438 ? 14.020 24.043 54.982 1.00 17.27 457 PHE A CA 1
ATOM 3455 C C . PHE A 1 438 ? 12.617 24.469 54.570 1.00 28.51 457 PHE A C 1
ATOM 3456 O O . PHE A 1 438 ? 12.471 25.240 53.618 1.00 22.70 457 PHE A O 1
ATOM 3464 N N . SER A 1 439 ? 11.634 23.982 55.330 1.00 23.70 458 SER A N 1
ATOM 3465 C CA . SER A 1 439 ? 10.324 24.648 55.250 1.00 18.13 458 SER A CA 1
ATOM 3466 C C . SER A 1 439 ? 10.230 25.598 56.433 1.00 16.56 458 SER A C 1
ATOM 3467 O O . SER A 1 439 ? 11.074 25.537 57.336 1.00 21.76 458 SER A O 1
ATOM 3470 N N . ILE A 1 440 ? 9.230 26.473 56.440 1.00 18.66 459 ILE A N 1
ATOM 3471 C CA . ILE A 1 440 ? 9.178 27.401 57.564 1.00 17.49 459 ILE A CA 1
ATOM 3472 C C . ILE A 1 440 ? 7.804 27.407 58.210 1.00 18.88 459 ILE A C 1
ATOM 3473 O O . ILE A 1 440 ? 6.783 27.044 57.612 1.00 22.84 459 ILE A O 1
ATOM 3478 N N . ALA A 1 441 ? 7.811 27.854 59.456 1.00 18.59 460 ALA A N 1
ATOM 3479 C CA . ALA A 1 441 ? 6.573 27.864 60.237 1.00 22.29 460 ALA A CA 1
ATOM 3480 C C . ALA A 1 441 ? 6.665 28.912 61.328 1.00 18.60 460 ALA A C 1
ATOM 3481 O O . ALA A 1 441 ? 7.782 29.299 61.697 1.00 17.80 460 ALA A O 1
ATOM 3483 N N . SER A 1 442 ? 5.526 29.372 61.845 1.00 19.24 461 SER A N 1
ATOM 3484 C CA . SER A 1 442 ? 5.572 30.289 62.979 1.00 21.63 461 SER A CA 1
ATOM 3485 C C . SER A 1 442 ? 4.354 30.062 63.881 1.00 19.31 461 SER A C 1
ATOM 3486 O O . SER A 1 442 ? 3.442 29.375 63.417 1.00 23.09 461 SER A O 1
ATOM 3489 N N . PRO A 1 443 ? 4.333 30.608 65.086 1.00 27.05 462 PRO A N 1
ATOM 3490 C CA . PRO A 1 443 ? 3.142 30.469 65.934 1.00 26.89 462 PRO A CA 1
ATOM 3491 C C . PRO A 1 443 ? 1.965 31.346 65.504 1.00 36.54 462 PRO A C 1
ATOM 3492 O O . PRO A 1 443 ? 0.911 31.209 66.143 1.00 29.85 462 PRO A O 1
ATOM 3496 N N . VAL A 1 444 ? 2.093 32.197 64.488 1.00 26.85 463 VAL A N 1
ATOM 3497 C CA . VAL A 1 444 ? 0.991 33.057 64.050 1.00 16.04 463 VAL A CA 1
ATOM 3498 C C . VAL A 1 444 ? 0.380 32.608 62.732 1.00 28.54 463 VAL A C 1
ATOM 3499 O O . VAL A 1 444 ? 1.084 32.526 61.717 1.00 32.00 463 VAL A O 1
ATOM 3503 N N . PRO A 1 445 ? -0.918 32.313 62.679 1.00 30.17 464 PRO A N 1
ATOM 3504 C CA . PRO A 1 445 ? -1.528 31.942 61.394 1.00 23.51 464 PRO A CA 1
ATOM 3505 C C . PRO A 1 445 ? -1.373 33.092 60.393 1.00 17.50 464 PRO A C 1
ATOM 3506 O O . PRO A 1 445 ? -1.469 34.266 60.742 1.00 23.28 464 PRO A O 1
ATOM 3510 N N . PRO A 1 446 ? -1.117 32.667 59.158 1.00 19.11 465 PRO A N 1
ATOM 3511 C CA . PRO A 1 446 ? -0.880 33.596 58.060 1.00 16.26 465 PRO A CA 1
ATOM 3512 C C . PRO A 1 446 ? -1.862 34.746 58.024 1.00 19.20 465 PRO A C 1
ATOM 3513 O O . PRO A 1 446 ? -1.509 35.917 57.889 1.00 22.67 465 PRO A O 1
ATOM 3517 N N . GLU A 1 447 ? -3.172 34.460 58.154 1.00 26.24 466 GLU A N 1
ATOM 3518 C CA . GLU A 1 447 ? -4.104 35.589 58.005 1.00 24.70 466 GLU A CA 1
ATOM 3519 C C . GLU A 1 447 ? -3.924 36.588 59.137 1.00 24.43 466 GLU A C 1
ATOM 3520 O O . GLU A 1 447 ? -4.344 37.743 59.001 1.00 26.41 466 GLU A O 1
ATOM 3526 N N . ASP A 1 448 ? -3.308 36.145 60.246 1.00 22.62 467 ASP A N 1
ATOM 3527 C CA . ASP A 1 448 ? -3.126 37.052 61.378 1.00 25.70 467 ASP A CA 1
ATOM 3528 C C . ASP A 1 448 ? -1.810 37.804 61.348 1.00 25.44 467 ASP A C 1
ATOM 3529 O O . ASP A 1 448 ? -1.519 38.697 62.144 1.00 28.08 467 ASP A O 1
ATOM 3534 N N . ILE A 1 449 ? -0.935 37.464 60.398 1.00 21.15 468 ILE A N 1
ATOM 3535 C CA . ILE A 1 449 ? 0.375 38.140 60.440 1.00 24.72 468 ILE A CA 1
ATOM 3536 C C . ILE A 1 449 ? 0.274 39.563 59.928 1.00 22.49 468 ILE A C 1
ATOM 3537 O O . ILE A 1 449 ? -0.347 39.800 58.883 1.00 22.93 468 ILE A O 1
ATOM 3542 N N . ASP A 1 450 ? 0.870 40.525 60.634 1.00 26.19 469 ASP A N 1
ATOM 3543 C CA . ASP A 1 450 ? 0.780 41.926 60.229 1.00 29.59 469 ASP A CA 1
ATOM 3544 C C . ASP A 1 450 ? 2.098 42.496 59.723 1.00 29.19 469 ASP A C 1
ATOM 3545 O O . ASP A 1 450 ? 3.042 42.706 60.487 1.00 41.08 469 ASP A O 1
ATOM 3550 N N . LEU A 1 451 ? 2.170 42.789 58.431 1.00 36.18 470 LEU A N 1
ATOM 3551 C CA . LEU A 1 451 ? 3.424 43.246 57.847 1.00 40.06 470 LEU A CA 1
ATOM 3552 C C . LEU A 1 451 ? 3.637 44.746 57.923 1.00 46.90 470 LEU A C 1
ATOM 3553 O O . LEU A 1 451 ? 4.564 45.242 57.272 1.00 36.47 470 LEU A O 1
ATOM 3558 N N . THR A 1 452 ? 2.818 45.495 58.665 1.00 50.06 471 THR A N 1
ATOM 3559 C CA . THR A 1 452 ? 3.013 46.943 58.578 1.00 55.59 471 THR A CA 1
ATOM 3560 C C . THR A 1 452 ? 4.321 47.369 59.249 1.00 59.00 471 THR A C 1
A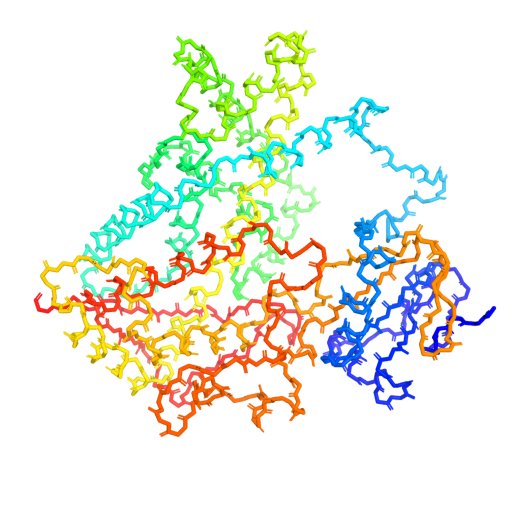TOM 3561 O O . THR A 1 452 ? 4.632 46.949 60.360 1.00 38.76 471 THR A O 1
ATOM 3565 N N . PRO A 1 453 ? 5.046 48.222 58.534 1.00 75.31 472 PRO A N 1
ATOM 3566 C CA . PRO A 1 453 ? 6.263 48.826 59.079 1.00 84.65 472 PRO A CA 1
ATOM 3567 C C . PRO A 1 453 ? 5.968 49.406 60.461 1.00 90.61 472 PRO A C 1
ATOM 3568 O O . PRO A 1 453 ? 5.255 50.402 60.594 1.00 77.91 472 PRO A O 1
ATOM 3572 N N . ARG A 1 454 ? 6.513 48.746 61.478 1.00 96.90 473 ARG A N 1
ATOM 3573 C CA . ARG A 1 454 ? 6.297 49.191 62.854 1.00 99.67 473 ARG A CA 1
ATOM 3574 C C . ARG A 1 454 ? 7.214 50.369 63.153 1.00 102.02 473 ARG A C 1
ATOM 3575 O O . ARG A 1 454 ? 7.881 50.868 62.239 1.00 85.98 473 ARG A O 1
ATOM 3583 N N . GLU A 1 455 ? 7.238 50.816 64.401 1.00 110.80 474 GLU A N 1
ATOM 3584 C CA . GLU A 1 455 ? 7.959 52.026 64.785 1.00 117.77 474 GLU A CA 1
ATOM 3585 C C . GLU A 1 455 ? 7.136 53.258 64.387 1.00 122.31 474 GLU A C 1
ATOM 3586 O O . GLU A 1 455 ? 7.162 53.664 63.227 1.00 111.33 474 GLU A O 1
ATOM 3592 N N . SER A 1 456 ? 6.424 53.775 65.426 1.00 130.25 475 SER A N 1
ATOM 3593 C CA . SER A 1 456 ? 5.609 54.970 65.495 1.00 136.12 475 SER A CA 1
ATOM 3594 C C . SER A 1 456 ? 4.666 55.183 64.315 1.00 131.37 475 SER A C 1
ATOM 3595 O O . SER A 1 456 ? 4.179 56.302 64.102 1.00 123.96 475 SER A O 1
ATOM 3598 N N . GLY A 1 457 ? 4.373 54.120 63.564 1.00 126.17 476 GLY A N 1
ATOM 3599 C CA . GLY A 1 457 ? 3.536 54.199 62.373 1.00 118.64 476 GLY A CA 1
ATOM 3600 C C . GLY A 1 457 ? 4.387 54.609 61.171 1.00 110.87 476 GLY A C 1
ATOM 3601 O O . GLY A 1 457 ? 3.939 54.537 60.031 1.00 110.60 476 GLY A O 1
ATOM 3602 N N . VAL A 1 458 ? 5.589 55.023 61.493 1.00 104.75 477 VAL A N 1
ATOM 3603 C CA . VAL A 1 458 ? 6.694 55.549 60.730 1.00 100.11 477 VAL A CA 1
ATOM 3604 C C . VAL A 1 458 ? 7.825 55.883 61.705 1.00 97.77 477 VAL A C 1
ATOM 3605 O O . VAL A 1 458 ? 7.554 56.465 62.761 1.00 84.01 477 VAL A O 1
ATOM 3609 N N . GLY A 1 459 ? 9.052 55.496 61.380 1.00 99.31 478 GLY A N 1
ATOM 3610 C CA . GLY A 1 459 ? 9.424 54.939 60.107 1.00 99.50 478 GLY A CA 1
ATOM 3611 C C . GLY A 1 459 ? 9.534 53.438 59.983 1.00 98.18 478 GLY A C 1
ATOM 3612 O O . GLY A 1 459 ? 8.590 52.694 60.253 1.00 95.98 478 GLY A O 1
ATOM 3613 N N . ASN A 1 460 ? 10.708 53.003 59.547 1.00 96.53 479 ASN A N 1
ATOM 3614 C CA . ASN A 1 460 ? 11.055 51.652 59.172 1.00 95.96 479 ASN A CA 1
ATOM 3615 C C . ASN A 1 460 ? 10.775 50.606 60.256 1.00 84.38 479 ASN A C 1
ATOM 3616 O O . ASN A 1 460 ? 9.984 50.801 61.174 1.00 85.22 479 ASN A O 1
ATOM 3621 N N . VAL A 1 461 ? 11.406 49.478 60.060 1.00 70.25 480 VAL A N 1
ATOM 3622 C CA . VAL A 1 461 ? 11.416 48.317 60.916 1.00 60.21 480 VAL A CA 1
ATOM 3623 C C . VAL A 1 461 ? 10.342 47.301 60.578 1.00 50.57 480 VAL A C 1
ATOM 3624 O O . VAL A 1 461 ? 9.155 47.543 60.817 1.00 43.27 480 VAL A O 1
ATOM 3628 N N . PRO A 1 462 ? 10.696 46.134 60.063 1.00 47.01 481 PRO A N 1
ATOM 3629 C CA . PRO A 1 462 ? 9.654 45.100 59.950 1.00 46.07 481 PRO A CA 1
ATOM 3630 C C . PRO A 1 462 ? 9.322 44.654 61.372 1.00 41.49 481 PRO A C 1
ATOM 3631 O O . PRO A 1 462 ? 10.218 44.726 62.223 1.00 33.32 481 PRO A O 1
ATOM 3635 N N . PRO A 1 463 ? 8.100 44.214 61.607 1.00 41.02 482 PRO A N 1
ATOM 3636 C CA . PRO A 1 463 ? 7.769 43.670 62.929 1.00 34.27 482 PRO A CA 1
ATOM 3637 C C . PRO A 1 463 ? 8.753 42.567 63.286 1.00 40.40 482 PRO A C 1
ATOM 3638 O O . PRO A 1 463 ? 9.140 41.788 62.405 1.00 44.26 482 PRO A O 1
ATOM 3642 N N . SER A 1 464 ? 9.176 42.482 64.544 1.00 37.56 483 SER A N 1
ATOM 3643 C CA . SER A 1 464 ? 10.027 41.339 64.904 1.00 38.54 483 SER A CA 1
ATOM 3644 C C . SER A 1 464 ? 9.140 40.100 64.992 1.00 36.72 483 SER A C 1
ATOM 3645 O O . SER A 1 464 ? 7.968 40.179 65.377 1.00 31.59 483 SER A O 1
ATOM 3648 N N . TYR A 1 465 ? 9.677 38.938 64.611 1.00 23.10 484 TYR A N 1
ATOM 3649 C CA . TYR A 1 465 ? 8.826 37.752 64.620 1.00 19.91 484 TYR A CA 1
ATOM 3650 C C . TYR A 1 465 ? 9.643 36.510 64.953 1.00 26.54 484 TYR A C 1
ATOM 3651 O O . TYR A 1 465 ? 10.878 36.481 64.892 1.00 22.16 484 TYR A O 1
ATOM 3660 N N . GLN A 1 466 ? 8.935 35.454 65.337 1.00 16.77 485 GLN A N 1
ATOM 3661 C CA . GLN A 1 466 ? 9.578 34.169 65.550 1.00 17.69 485 GLN A CA 1
ATOM 3662 C C . GLN A 1 466 ? 9.363 33.265 64.343 1.00 20.28 485 GLN A C 1
ATOM 3663 O O . GLN A 1 466 ? 8.337 33.347 63.685 1.00 18.49 485 GLN A O 1
ATOM 3669 N N . ILE A 1 467 ? 10.354 32.428 64.055 1.00 14.93 486 ILE A N 1
ATOM 3670 C CA . ILE A 1 467 ? 10.268 31.521 62.922 1.00 13.85 486 ILE A CA 1
ATOM 3671 C C . ILE A 1 467 ? 10.977 30.211 63.245 1.00 18.25 486 ILE A C 1
ATOM 3672 O O . ILE A 1 467 ? 11.976 30.216 63.968 1.00 23.00 486 ILE A O 1
ATOM 3677 N N . ARG A 1 468 ? 10.446 29.132 62.704 1.00 16.00 487 ARG A N 1
ATOM 3678 C CA . ARG A 1 468 ? 11.046 27.822 62.730 1.00 15.77 487 ARG A CA 1
ATOM 3679 C C . ARG A 1 468 ? 11.591 27.475 61.340 1.00 24.48 487 ARG A C 1
ATOM 3680 O O . ARG A 1 468 ? 10.820 27.689 60.406 1.00 20.88 487 ARG A O 1
ATOM 3688 N N . PHE A 1 469 ? 12.811 26.969 61.250 1.00 20.43 488 PHE A N 1
ATOM 3689 C CA . PHE A 1 469 ? 13.273 26.356 60.000 1.00 19.22 488 PHE A CA 1
ATOM 3690 C C . PHE A 1 469 ? 13.264 24.840 60.188 1.00 21.71 488 PHE A C 1
ATOM 3691 O O . PHE A 1 469 ? 14.017 24.280 60.988 1.00 21.08 488 PHE A O 1
ATOM 3699 N N . LEU A 1 470 ? 12.375 24.158 59.472 1.00 18.10 489 LEU A N 1
ATOM 3700 C CA . LEU A 1 470 ? 12.201 22.718 59.554 1.00 16.90 489 LEU A CA 1
ATOM 3701 C C . LEU A 1 470 ? 12.947 22.027 58.416 1.00 23.42 489 LEU A C 1
ATOM 3702 O O . LEU A 1 470 ? 12.679 22.229 57.222 1.00 24.46 489 LEU A O 1
ATOM 3707 N N . ALA A 1 471 ? 13.924 21.211 58.787 1.00 25.80 490 ALA A N 1
ATOM 3708 C CA . ALA A 1 471 ? 14.805 20.615 57.791 1.00 29.61 490 ALA A CA 1
ATOM 3709 C C . ALA A 1 471 ? 14.008 19.688 56.885 1.00 30.67 490 ALA A C 1
ATOM 3710 O O . ALA A 1 471 ? 13.212 18.872 57.333 1.00 28.04 490 ALA A O 1
ATOM 3712 N N . ARG A 1 472 ? 14.237 19.855 55.593 1.00 26.71 491 ARG A N 1
ATOM 3713 C CA . ARG A 1 472 ? 13.616 19.062 54.553 1.00 29.96 491 ARG A CA 1
ATOM 3714 C C . ARG A 1 472 ? 14.441 17.794 54.309 1.00 32.67 491 ARG A C 1
ATOM 3715 O O . ARG A 1 472 ? 15.567 17.771 54.814 1.00 46.41 491 ARG A O 1
ATOM 3723 N N . HIS A 1 473 ? 13.842 16.880 53.586 1.00 33.43 492 HIS A N 1
ATOM 3724 C CA . HIS A 1 473 ? 14.346 15.606 53.111 1.00 61.62 492 HIS A CA 1
ATOM 3725 C C . HIS A 1 473 ? 15.691 15.208 53.711 1.00 75.79 492 HIS A C 1
ATOM 3726 O O . HIS A 1 473 ? 16.621 16.040 53.741 1.00 68.92 492 HIS A O 1
#

Radius of gyration: 23.17 Å; Cα contacts (8 Å, |Δi|>4): 668; chains: 1; bounding box: 58×67×52 Å

InterPro domains:
  IPR001128 Cytochrome P450 [PF00067] (31-487)
  IPR001128 Cytochrome P450 [PR00385] (298-315)
  IPR001128 Cytochrome P450 [PR00385] (351-362)
  IPR001128 Cytochrome P450 [PR00385] (427-436)
  IPR001128 Cytochrome P450 [PR00385] (436-447)
  IPR002401 Cytochrome P450, E-class, group I [PR00463] (59-78)
  IPR002401 Cytochrome P450, E-class, group I [PR00463] (83-104)
  IPR002401 Cytochrome P450, E-class, group I [PR00463] (174-192)
  IPR002401 Cytochrome P450, E-class, group I [PR00463] (287-304)
  IPR002401 Cytochrome P450, E-class, group I [PR00463] (307-333)
  IPR002401 Cytochrome P450, E-class, group I [PR00463] (350-368)
  IPR002401 Cytochrome P450, E-class, group I [PR00463] (391-415)
  IPR002401 Cytochrome P450, E-class, group I [PR00463] (426-436)
  IPR002401 Cytochrome P450, E-class, group I [PR00463] (436-459)
  IPR008068 Cytochrome P450, E-class, group I, CYP2B-like [PR01685] (5-19)
  IPR008068 Cytochrome P450, E-class, group I, CYP2B-like [PR01685] (208-218)
  IPR008068 Cytochrome P450, E-class, group I, CYP2B-like [PR01685] (224-234)
  IPR008068 Cytochrome P450, E-class, group I, CYP2B-like [PR01685] (391-403)
  IPR017972 Cytochrome P450, conserved site [PS00086] (429-438)
  IPR036396 Cytochrome P450 superfamily [G3DSA:1.10.630.10] (23-491)

Sequence (465 aa):
GKLPPGPSPLPVLGNLLQMDRKGLLRSFLRLREKYGDVFTVYLGSRPVVVLCGTDAIREALVDQAEAFSGRGKIAVVDPIFQGYGVIFANGERWRALRRFSLATMRDFGMGKRSVEERIQEEARCLVEELRKSKGALLDNTLLFHSITSNIICSIVFGKRFDYKDPVFLRLLDLFFQSFSLISSFSSQVFELFSGFLKHFPGTHRQIYRNLQEINTFIGQSVEKHRATLDPSNPRDFIDVYLLRMEKDKSDPSSEFHHQNLILTVLSLFFAGTETTSTTLRYGFLLMLKYPHVTERVQKEIEQVIGSHRPPALDDRAKMPYTDAVIHEIQRLGDLIPFGVPHTVTKDTQFRGYVIPKNTEVFPVLSSALHDPRYFETPNTFNPGHFLDANGALKRNEGFMPFSLGKRICLGEGIARTELFLFFTTILQNFSIASPVPPEDIDLTPRESGVGNVPPSYQIRFLARH

Secondary structure (DSSP, 8-state):
--PPP-SPPBTTTBTGGG--TT-HHHHHHHHHHHH-SEEEEEETTEEEEEE-SHHHHHIIIIITTTTT-EEP-GGGG-S--SS-----SSHHHHHHHHHHHHHHHHHS---HHHHHHHHHHHHHHHHHHHHHTTT--B--HHHHHHHHHHHHHHHHHSSPPPTT-HHHHHHHHHHHHHTTT--TTHHHHHHHTHIIIIISS-SHHHHHHHHHHHHHHHHHHHHHHHTT--TTS--SHHHHHHHHHHHHT--TT-HHHHHHHHHHHHHHHHHHHHHHHHHHHHHHHHHHH-HHHHHHHHHHHHHHT-SSS---GGGGGG-HHHHHHHHHHHHHH-SSTT---EE-SS-EEETTEEE-TT-EEEE-HHHHHT-TTT-SSTTS--GGGGB-TTS-B---TT--TT--STT--TTHHHHHHHHHHHHHHHHHHEEEE-SS-GGG------STTSS--PPP--BEEEEP-

Organism: Oryctolagus cuniculus (NCBI:txid9986)

CATH classification: 1.10.630.10

B-factor: mean 31.68, std 21.38, range [6.52, 157.91]

Foldseek 3Di:
DAAQAWPAADAQQWCPVVDDLLEDVVVVVVGCVVRNQWHWTDRGPAIEIEGFALVRQCCPCPVVVQQFVFAFDPLRNVPPCVVSDRPQDPPPVVVVLVVLLVVLLVVPDPPVVVLLVQLLVLLVVLLVVQVVCQQPKDFCLLVLLQSQLQSLVCQALVHGDDSVDVLSVLLSVLCVLVVLRDAQCRVVVCVVCVCPQPPPPHCVVVNVVSVVSNLVVVVVSLVVCVVVADVVCQRHSSNSSVVVCVVVVHDPPDPSSSVSSSVSSNVSSSVRGRLLSVLVSLLVLVCQLPVVLLVVQLVQCCVQPNQPDADGPVSVQVRQSLVLLSLLSLLLQLSPQQARKTFGCAFDARPRHTRHHRRIYTHRLNSLSQPCVWAVHSNDRDSCSQADPVRHGHDTSSRQSQHDRDCGPSCPSSSVSSSVRNSSSQSSFWDKHFPDHSVPRDQQAHDSSDDHHGHGGIMTTHTDD